Protein AF-A0A7C3T7T5-F1 (afdb_monomer)

Radius of gyration: 31.95 Å; Cα contacts (8 Å, |Δi|>4): 1414; chains: 1; bounding box: 93×93×86 Å

Nearest PDB structures (foldseek):
  7sqc-assembly1_F0  TM=4.250E-01  e=1.696E-13  Chlamydomonas reinhardtii
  7sqc-assembly1_F3  TM=4.119E-01  e=1.434E-12  Chlamydomonas reinhardtii
  7sqc-assembly1_2A  TM=3.181E-01  e=2.420E-13  Chlamydomonas reinhardtii
  7som-assembly1_E  TM=3.592E-01  e=3.901E-11  Chlamydomonas reinhardtii
  2x1w-assembly1_M  TM=3.383E-01  e=7.395E-03  Homo sapiens

Structure (mmCIF, N/CA/C/O backbone):
data_AF-A0A7C3T7T5-F1
#
_entry.id   AF-A0A7C3T7T5-F1
#
loop_
_atom_site.group_PDB
_atom_site.id
_atom_site.type_symbol
_atom_site.label_atom_id
_atom_site.label_alt_id
_atom_site.label_comp_id
_atom_site.label_asym_id
_atom_site.label_entity_id
_atom_site.label_seq_id
_atom_site.pdbx_PDB_ins_code
_atom_site.Cartn_x
_atom_site.Cartn_y
_atom_site.Cartn_z
_atom_site.occupancy
_atom_site.B_iso_or_equiv
_atom_site.auth_seq_id
_atom_site.auth_comp_id
_atom_site.auth_asym_id
_atom_site.auth_atom_id
_atom_site.pdbx_PDB_model_num
ATOM 1 N N . MET A 1 1 ? -22.481 57.951 -37.523 1.00 46.91 1 MET A N 1
ATOM 2 C CA . MET A 1 1 ? -22.147 57.009 -36.428 1.00 46.91 1 MET A CA 1
ATOM 3 C C . MET A 1 1 ? -21.195 57.708 -35.472 1.00 46.91 1 MET A C 1
ATOM 5 O O . MET A 1 1 ? -20.204 58.250 -35.938 1.00 46.91 1 MET A O 1
ATOM 9 N N . SER A 1 2 ? -21.522 57.791 -34.180 1.00 48.53 2 SER A N 1
ATOM 10 C CA . SER A 1 2 ? -20.703 58.533 -33.210 1.00 48.53 2 SER A CA 1
ATOM 11 C C . SER A 1 2 ? -19.483 57.714 -32.771 1.00 48.53 2 SER A C 1
ATOM 13 O O . SER A 1 2 ? -19.512 56.482 -32.791 1.00 48.53 2 SER A O 1
ATOM 15 N N . ALA A 1 3 ? -18.415 58.387 -32.332 1.00 44.56 3 ALA A N 1
ATOM 16 C CA . ALA A 1 3 ? -17.173 57.757 -31.863 1.00 44.56 3 ALA A CA 1
ATOM 17 C C . ALA A 1 3 ? -17.390 56.710 -30.744 1.00 44.56 3 ALA A C 1
ATOM 19 O O . ALA A 1 3 ? -16.619 55.761 -30.614 1.00 44.56 3 ALA A O 1
ATOM 20 N N . ARG A 1 4 ? -18.493 56.812 -29.985 1.00 44.56 4 ARG A N 1
ATOM 21 C CA . ARG A 1 4 ? -18.894 55.815 -28.974 1.00 44.56 4 ARG A CA 1
ATOM 22 C C . ARG A 1 4 ? -19.380 54.491 -29.574 1.00 44.56 4 ARG A C 1
ATOM 24 O O . ARG A 1 4 ? -19.227 53.456 -28.932 1.00 44.56 4 ARG A O 1
ATOM 31 N N . THR A 1 5 ? -19.936 54.494 -30.785 1.00 46.12 5 THR A N 1
ATOM 32 C CA . THR A 1 5 ? -20.387 53.272 -31.471 1.00 46.12 5 THR A CA 1
ATOM 33 C C . THR A 1 5 ? -19.202 52.479 -32.028 1.00 46.12 5 THR A C 1
ATOM 35 O O . THR A 1 5 ? -19.193 51.257 -31.923 1.00 46.12 5 THR A O 1
ATOM 38 N N . ILE A 1 6 ? -18.164 53.164 -32.525 1.00 49.47 6 ILE A N 1
ATOM 39 C CA . ILE A 1 6 ? -16.937 52.536 -33.049 1.00 49.47 6 ILE A CA 1
ATOM 40 C C . ILE A 1 6 ? -16.111 51.907 -31.913 1.00 49.47 6 ILE A C 1
ATOM 42 O O . ILE A 1 6 ? -15.610 50.795 -32.061 1.00 49.47 6 ILE A O 1
ATOM 46 N N . HIS A 1 7 ? -16.044 52.553 -30.743 1.00 46.56 7 HIS A N 1
ATOM 47 C CA . HIS A 1 7 ? -15.322 52.008 -29.587 1.00 46.56 7 HIS A CA 1
ATOM 48 C C . HIS A 1 7 ? -15.994 50.752 -29.000 1.00 46.56 7 HIS A C 1
ATOM 50 O O . HIS A 1 7 ? -15.314 49.787 -28.654 1.00 46.56 7 HIS A O 1
ATOM 56 N N . LYS A 1 8 ? -17.336 50.715 -28.963 1.00 45.88 8 LYS A N 1
ATOM 57 C CA . LYS A 1 8 ? -18.088 49.523 -28.533 1.00 45.88 8 LYS A CA 1
ATOM 58 C C . LYS A 1 8 ? -17.984 48.368 -29.534 1.00 45.88 8 LYS A C 1
ATOM 60 O O . LYS A 1 8 ? -17.855 47.226 -29.106 1.00 45.88 8 LYS A O 1
ATOM 65 N N . PHE A 1 9 ? -17.973 48.650 -30.840 1.00 42.22 9 PHE A N 1
ATOM 66 C CA . PHE A 1 9 ? -17.750 47.620 -31.861 1.00 42.22 9 PHE A CA 1
ATOM 67 C C . PHE A 1 9 ? -16.328 47.043 -31.800 1.00 42.22 9 PHE A C 1
ATOM 69 O O . PHE A 1 9 ? -16.169 45.830 -31.885 1.00 42.22 9 PHE A O 1
ATOM 76 N N . GLY A 1 10 ? -15.306 47.877 -31.568 1.00 39.72 10 GLY A N 1
ATOM 77 C CA . GLY A 1 10 ? -13.920 47.426 -31.398 1.00 39.72 10 GLY A CA 1
ATOM 78 C C . GLY A 1 10 ? -13.714 46.521 -30.178 1.00 39.72 10 GLY A C 1
ATOM 79 O O . GLY A 1 10 ? -13.039 45.503 -30.285 1.00 39.72 10 GLY A O 1
ATOM 80 N N . GLN A 1 11 ? -14.352 46.823 -29.041 1.00 44.59 11 GLN A N 1
ATOM 81 C CA . GLN A 1 11 ? -14.275 45.971 -27.844 1.00 44.59 11 GLN A CA 1
ATOM 82 C C . GLN A 1 11 ? -14.975 44.615 -28.026 1.00 44.59 11 GLN A C 1
ATOM 84 O O . GLN A 1 11 ? -14.456 43.601 -27.567 1.00 44.59 11 GLN A O 1
ATOM 89 N N . TRP A 1 12 ? -16.104 44.570 -28.741 1.00 39.56 12 TRP A N 1
ATOM 90 C CA . TRP A 1 12 ? -16.787 43.312 -29.071 1.00 39.56 12 TRP A CA 1
ATOM 91 C C . TRP A 1 12 ? -16.009 42.469 -30.089 1.00 39.56 12 TRP A C 1
ATOM 93 O O . TRP A 1 12 ? -15.963 41.247 -29.966 1.00 39.56 12 TRP A O 1
ATOM 103 N N . TYR A 1 13 ? -15.351 43.108 -31.060 1.00 40.28 13 TYR A N 1
ATOM 104 C CA . TYR A 1 13 ? -14.528 42.417 -32.056 1.00 40.28 13 TYR A CA 1
ATOM 105 C C . TYR A 1 13 ? -13.247 41.834 -31.435 1.00 40.28 13 TYR A C 1
ATOM 107 O O . TYR A 1 13 ? -12.889 40.694 -31.720 1.00 40.28 13 TYR A O 1
ATOM 115 N N . ILE A 1 14 ? -12.599 42.570 -30.523 1.00 46.00 14 ILE A N 1
ATOM 116 C CA . ILE A 1 14 ? -11.421 42.098 -29.777 1.00 46.00 14 ILE A CA 1
ATOM 117 C C . ILE A 1 14 ? -11.807 40.968 -28.813 1.00 46.00 14 ILE A C 1
ATOM 119 O O . ILE A 1 14 ? -11.146 39.935 -28.815 1.00 46.00 14 ILE A O 1
ATOM 123 N N . ALA A 1 15 ? -12.917 41.088 -28.075 1.00 41.12 15 ALA A N 1
ATOM 124 C CA . ALA A 1 15 ? -13.410 40.011 -27.210 1.00 41.12 15 ALA A CA 1
ATOM 125 C C . ALA A 1 15 ? -13.794 38.744 -28.003 1.00 41.12 15 ALA A C 1
ATOM 127 O O . ALA A 1 15 ? -13.519 37.630 -27.560 1.00 41.12 15 ALA A O 1
ATOM 128 N N . GLY A 1 16 ? -14.369 38.899 -29.201 1.00 36.53 16 GLY A N 1
ATOM 129 C CA . GLY A 1 16 ? -14.692 37.788 -30.100 1.00 36.53 16 GLY A CA 1
ATOM 130 C C . GLY A 1 16 ? -13.458 37.082 -30.675 1.00 36.53 16 GLY A C 1
ATOM 131 O O . GLY A 1 16 ? -13.458 35.857 -30.789 1.00 36.53 16 GLY A O 1
ATOM 132 N N . ILE A 1 17 ? -12.391 37.824 -30.990 1.00 45.69 17 ILE A N 1
ATOM 133 C CA . ILE A 1 17 ? -11.104 37.261 -31.435 1.00 45.69 17 ILE A CA 1
ATOM 134 C C . ILE A 1 17 ? -10.385 36.570 -30.271 1.00 45.69 17 ILE A C 1
ATOM 136 O O . ILE A 1 17 ? -9.892 35.460 -30.448 1.00 45.69 17 ILE A O 1
ATOM 140 N N . SER A 1 18 ? -10.385 37.158 -29.071 1.00 44.16 18 SER A N 1
ATOM 141 C CA . SER A 1 18 ? -9.807 36.544 -27.868 1.00 44.16 18 SER A CA 1
ATOM 142 C C . SER A 1 18 ? -10.534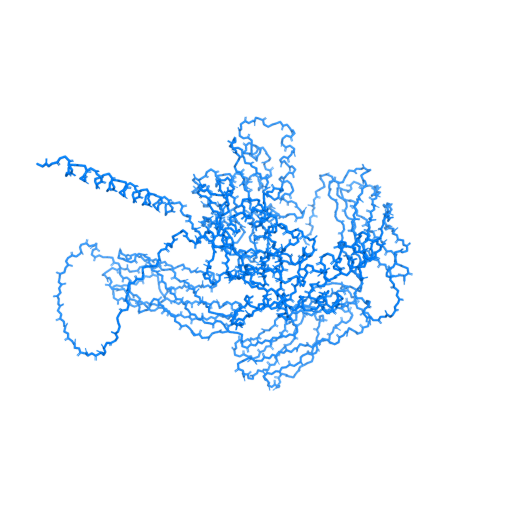 35.262 -27.463 1.00 44.16 18 SER A C 1
ATOM 144 O O . SER A 1 18 ? -9.882 34.286 -27.116 1.00 44.16 18 SER A O 1
ATOM 146 N N . CYS A 1 19 ? -11.865 35.218 -27.575 1.00 34.22 19 CYS A N 1
ATOM 147 C CA . CYS A 1 19 ? -12.652 34.020 -27.281 1.00 34.22 19 CYS A CA 1
ATOM 148 C C . CYS A 1 19 ? -12.448 32.928 -28.346 1.00 34.22 19 CYS A C 1
ATOM 150 O O . CYS A 1 19 ? -12.295 31.761 -28.007 1.00 34.22 19 CYS A O 1
ATOM 152 N N . ARG A 1 20 ? -12.336 33.293 -29.634 1.00 38.41 20 ARG A N 1
ATOM 153 C CA . ARG A 1 20 ? -12.003 32.335 -30.704 1.00 38.41 20 ARG A CA 1
ATOM 154 C C . ARG A 1 20 ? -10.574 31.811 -30.614 1.00 38.41 20 ARG A C 1
ATOM 156 O O . ARG A 1 20 ? -10.387 30.634 -30.875 1.00 38.41 20 ARG A O 1
ATOM 163 N N . LEU A 1 21 ? -9.597 32.631 -30.223 1.00 40.88 21 LEU A N 1
ATOM 164 C CA . LEU A 1 21 ? -8.219 32.192 -29.968 1.00 40.88 21 LEU A CA 1
ATOM 165 C C . LEU A 1 21 ? -8.127 31.298 -28.727 1.00 40.88 21 LEU A C 1
ATOM 167 O O . LEU A 1 21 ? -7.382 30.328 -28.750 1.00 40.88 21 LEU A O 1
ATOM 171 N N . LEU A 1 22 ? -8.915 31.573 -27.682 1.00 39.50 22 LEU A N 1
ATOM 172 C CA . LEU A 1 22 ? -9.010 30.714 -26.500 1.00 39.50 22 LEU A CA 1
ATOM 173 C C . LEU A 1 22 ? -9.688 29.377 -26.838 1.00 39.50 22 LEU A C 1
ATOM 175 O O . LEU A 1 22 ? -9.191 28.330 -26.448 1.00 39.50 22 LEU A O 1
ATOM 179 N N . CYS A 1 23 ? -10.773 29.389 -27.619 1.00 37.91 23 CYS A N 1
ATOM 180 C CA . CYS A 1 23 ? -11.421 28.169 -28.100 1.00 37.91 23 CYS A CA 1
ATOM 181 C C . CYS A 1 23 ? -10.531 27.387 -29.072 1.00 37.91 23 CYS A C 1
ATOM 183 O O . CYS A 1 23 ? -10.476 26.172 -28.958 1.00 37.91 23 CYS A O 1
ATOM 185 N N . LEU A 1 24 ? -9.795 28.043 -29.979 1.00 36.00 24 LEU A N 1
ATOM 186 C CA . LEU A 1 24 ? -8.807 27.376 -30.835 1.00 36.00 24 LEU A CA 1
ATOM 187 C C . LEU A 1 24 ? -7.644 26.809 -30.021 1.00 36.00 24 LEU A C 1
ATOM 189 O O . LEU A 1 24 ? -7.218 25.706 -30.314 1.00 36.00 24 LEU A O 1
ATOM 193 N N . ALA A 1 25 ? -7.161 27.503 -28.988 1.00 40.28 25 ALA A N 1
ATOM 194 C CA . ALA A 1 25 ? -6.130 26.974 -28.096 1.00 40.28 25 ALA A CA 1
ATOM 195 C C . ALA A 1 25 ? -6.639 25.768 -27.289 1.00 40.28 25 ALA A C 1
ATOM 197 O O . ALA A 1 25 ? -5.916 24.794 -27.147 1.00 40.28 25 ALA A O 1
ATOM 198 N N . VAL A 1 26 ? -7.889 25.791 -26.817 1.00 42.22 26 VAL A N 1
ATOM 199 C CA . VAL A 1 26 ? -8.521 24.661 -26.109 1.00 42.22 26 VAL A CA 1
ATOM 200 C C . VAL A 1 26 ? -8.812 23.486 -27.052 1.00 42.22 26 VAL A C 1
ATOM 202 O O . VAL A 1 26 ? -8.652 22.340 -26.647 1.00 42.22 26 VAL A O 1
ATOM 205 N N . ILE A 1 27 ? -9.188 23.746 -28.309 1.00 39.53 27 ILE A N 1
ATOM 206 C CA . ILE A 1 27 ? -9.396 22.709 -29.333 1.00 39.53 27 ILE A CA 1
ATOM 207 C C . ILE A 1 27 ? -8.053 22.119 -29.785 1.00 39.53 27 ILE A C 1
ATOM 209 O O . ILE A 1 27 ? -7.946 20.905 -29.864 1.00 39.53 27 ILE A O 1
ATOM 213 N N . LEU A 1 28 ? -7.012 22.934 -29.986 1.00 34.53 28 LEU A N 1
ATOM 214 C CA . LEU A 1 28 ? -5.667 22.465 -30.345 1.00 34.53 28 LEU A CA 1
ATOM 215 C C . LEU A 1 28 ? -4.999 21.691 -29.195 1.00 34.53 28 LEU A C 1
ATOM 217 O O . LEU A 1 28 ? -4.416 20.643 -29.442 1.00 34.53 28 LEU A O 1
ATOM 221 N N . LEU A 1 29 ? -5.153 22.132 -27.939 1.00 37.97 29 LEU A N 1
ATOM 222 C CA . LEU A 1 29 ? -4.695 21.384 -26.757 1.00 37.97 29 LEU A CA 1
ATOM 223 C C . LEU A 1 29 ? -5.499 20.088 -26.543 1.00 37.97 29 LEU A C 1
ATOM 225 O O . LEU A 1 29 ? -4.949 19.090 -26.085 1.00 37.97 29 LEU A O 1
ATOM 229 N N . GLY A 1 30 ? -6.793 20.085 -26.883 1.00 34.75 30 GLY A N 1
ATOM 230 C CA . GLY A 1 30 ? -7.649 18.896 -26.838 1.00 34.75 30 GLY A CA 1
ATOM 231 C C . GLY A 1 30 ? -7.342 17.881 -27.947 1.00 34.75 30 GLY A C 1
ATOM 232 O O . GLY A 1 30 ? -7.340 16.679 -27.688 1.00 34.75 30 GLY A O 1
ATOM 233 N N . GLU A 1 31 ? -7.033 18.347 -29.159 1.00 33.78 31 GLU A N 1
ATOM 234 C CA . GLU A 1 31 ? -6.601 17.512 -30.287 1.00 33.78 31 GLU A CA 1
ATOM 235 C C . GLU A 1 31 ? -5.174 16.966 -30.086 1.00 33.78 31 GLU A C 1
ATOM 237 O O . GLU A 1 31 ? -4.933 15.805 -30.408 1.00 33.78 31 GLU A O 1
ATOM 242 N N . GLU A 1 32 ? -4.250 17.723 -29.476 1.00 37.53 32 GLU A N 1
ATOM 243 C CA . GLU A 1 32 ? -2.916 17.225 -29.086 1.00 37.53 32 GLU A CA 1
ATOM 244 C C . GLU A 1 32 ? -2.974 16.171 -27.963 1.00 37.53 32 GLU A C 1
ATOM 246 O O . GLU A 1 32 ? -2.224 15.189 -27.996 1.00 37.53 32 GLU A O 1
ATOM 251 N N . LEU A 1 33 ? -3.887 16.302 -26.989 1.00 38.72 33 LEU A N 1
ATOM 252 C CA . LEU A 1 33 ? -4.092 15.269 -25.962 1.00 38.72 33 LEU A CA 1
ATOM 253 C C . LEU A 1 33 ? -4.702 13.981 -26.542 1.00 38.72 33 LEU A C 1
ATOM 255 O O . LEU A 1 33 ? -4.252 12.886 -26.211 1.00 38.72 33 LEU A O 1
ATOM 259 N N . LEU A 1 34 ? -5.672 14.096 -27.455 1.00 39.66 34 LEU A N 1
ATOM 260 C CA . LEU A 1 34 ? -6.263 12.939 -28.141 1.00 39.66 34 LEU A CA 1
ATOM 261 C C . LEU A 1 34 ? -5.288 12.279 -29.135 1.00 39.66 34 LEU A C 1
ATOM 263 O O . LEU A 1 34 ? -5.368 11.072 -29.355 1.00 39.66 34 LEU A O 1
ATOM 267 N N . ALA A 1 35 ? -4.341 13.036 -29.700 1.00 46.25 35 ALA A N 1
ATOM 268 C CA . ALA A 1 35 ? -3.296 12.519 -30.587 1.00 46.25 35 ALA A CA 1
ATOM 269 C C . ALA A 1 35 ? -2.093 11.896 -29.845 1.00 46.25 35 ALA A C 1
ATOM 271 O O . ALA A 1 35 ? -1.379 11.080 -30.429 1.00 46.25 35 ALA A O 1
ATOM 272 N N . SER A 1 36 ? -1.860 12.255 -28.577 1.00 58.62 36 SER A N 1
ATOM 273 C CA . SER A 1 36 ? -0.729 11.757 -27.772 1.00 58.62 36 SER A CA 1
ATOM 274 C C . SER A 1 36 ? -1.018 10.463 -27.004 1.00 58.62 36 SER A C 1
ATOM 276 O O . SER A 1 36 ? -0.078 9.836 -26.515 1.00 58.62 36 SER A O 1
ATOM 278 N N . GLY A 1 37 ? -2.282 10.029 -26.922 1.00 72.94 37 GLY A N 1
ATOM 279 C CA . GLY A 1 37 ? -2.674 8.809 -26.202 1.00 72.94 37 GLY A CA 1
ATOM 280 C C . GLY A 1 37 ? -2.560 8.925 -24.677 1.00 72.94 37 GLY A C 1
ATOM 281 O O . GLY A 1 37 ? -2.401 7.912 -24.002 1.00 72.94 37 GLY A O 1
ATOM 282 N N . LEU A 1 38 ? -2.586 10.152 -24.143 1.00 83.38 38 LEU A N 1
ATOM 283 C CA . LEU A 1 38 ? -2.474 10.424 -22.711 1.00 83.38 38 LEU A CA 1
ATOM 284 C C . LEU A 1 38 ? -3.848 10.503 -22.053 1.00 83.38 38 LEU A C 1
ATOM 286 O O . LEU A 1 38 ? -4.694 11.311 -22.432 1.00 83.38 38 LEU A O 1
ATOM 290 N N . GLU A 1 39 ? -4.023 9.729 -20.992 1.00 88.56 39 GLU A N 1
ATOM 291 C CA . GLU A 1 39 ? -5.208 9.721 -20.148 1.00 88.56 39 GLU A CA 1
ATOM 292 C C . GLU A 1 39 ? -4.849 10.135 -18.723 1.00 88.56 39 GLU A C 1
ATOM 294 O O . GLU A 1 39 ? -3.807 9.769 -18.185 1.00 88.56 39 GLU A O 1
ATOM 299 N N . ALA A 1 40 ? -5.716 10.903 -18.070 1.00 87.88 40 ALA A N 1
ATOM 300 C CA . ALA A 1 40 ? -5.518 11.251 -16.670 1.00 87.88 40 ALA A CA 1
ATOM 301 C C . ALA A 1 40 ? -6.116 10.163 -15.771 1.00 87.88 40 ALA A C 1
ATOM 303 O O . ALA A 1 40 ? -7.337 9.992 -15.738 1.00 87.88 40 ALA A O 1
ATOM 304 N N . ARG A 1 41 ? -5.266 9.481 -15.000 1.00 89.06 41 ARG A N 1
ATOM 305 C CA . ARG A 1 41 ? -5.651 8.389 -14.099 1.00 89.06 41 ARG A CA 1
ATOM 306 C C . ARG A 1 41 ? -5.322 8.742 -12.658 1.00 89.06 41 ARG A C 1
ATOM 308 O O . ARG A 1 41 ? -4.355 9.454 -12.393 1.00 89.06 41 ARG A O 1
ATOM 315 N N . SER A 1 42 ? -6.151 8.257 -11.744 1.00 90.81 42 SER A N 1
ATOM 316 C CA . SER A 1 42 ? -5.970 8.417 -10.305 1.00 90.81 42 SER A CA 1
ATOM 317 C C . SER A 1 42 ? -5.487 7.105 -9.711 1.00 90.81 42 SER A C 1
ATOM 319 O O . SER A 1 42 ? -5.978 6.046 -10.095 1.00 90.81 42 SER A O 1
ATOM 321 N N . TYR A 1 43 ? -4.565 7.186 -8.759 1.00 89.44 43 TYR A N 1
ATOM 322 C CA . TYR A 1 43 ? -3.981 6.026 -8.104 1.00 89.44 43 TYR A CA 1
ATOM 323 C C . TYR A 1 43 ? -3.908 6.203 -6.592 1.00 89.44 43 TYR A C 1
ATOM 325 O O . TYR A 1 43 ? -3.562 7.285 -6.120 1.00 89.44 43 TYR A O 1
ATOM 333 N N . ALA A 1 44 ? -4.255 5.153 -5.847 1.00 90.75 44 ALA A N 1
ATOM 334 C CA . ALA A 1 44 ? -4.348 5.192 -4.393 1.00 90.75 44 ALA A CA 1
ATOM 335 C C . ALA A 1 44 ? -2.956 5.332 -3.776 1.00 90.75 44 ALA A C 1
ATOM 337 O O . ALA A 1 44 ? -2.067 4.545 -4.079 1.00 90.75 44 ALA A O 1
ATOM 338 N N . VAL A 1 45 ? -2.770 6.306 -2.893 1.00 90.69 45 VAL A N 1
ATOM 339 C CA . VAL A 1 45 ? -1.499 6.550 -2.210 1.00 90.69 45 VAL A CA 1
ATOM 340 C C . VAL A 1 45 ? -1.372 5.577 -1.033 1.00 90.69 45 VAL A C 1
ATOM 342 O O . VAL A 1 45 ? -2.296 5.486 -0.217 1.00 90.69 45 VAL A O 1
ATOM 345 N N . PRO A 1 46 ? -0.266 4.829 -0.902 1.00 89.19 46 PRO A N 1
ATOM 346 C CA . PRO A 1 46 ? -0.028 4.023 0.285 1.00 89.19 46 PRO A CA 1
ATOM 347 C C . PRO A 1 46 ? 0.319 4.911 1.482 1.00 89.19 46 PRO A C 1
ATOM 349 O O . PRO A 1 46 ? 0.935 5.966 1.342 1.00 89.19 46 PRO A O 1
ATOM 352 N N . PHE A 1 47 ? -0.028 4.443 2.674 1.00 89.31 47 PHE A N 1
ATOM 353 C CA . PHE A 1 47 ? 0.420 5.023 3.935 1.00 89.31 47 PHE A CA 1
ATOM 354 C C . PHE A 1 47 ? 1.074 3.940 4.786 1.00 89.31 47 PHE A C 1
ATOM 356 O O . PHE A 1 47 ? 0.530 2.844 4.902 1.00 89.31 47 PHE A O 1
ATOM 363 N N . PHE A 1 48 ? 2.233 4.221 5.378 1.00 85.50 48 PHE A N 1
ATOM 364 C CA . PHE A 1 48 ? 2.958 3.239 6.185 1.00 85.50 48 PHE A CA 1
ATOM 365 C C . PHE A 1 48 ? 2.678 3.462 7.667 1.00 85.50 48 PHE A C 1
ATOM 367 O O . PHE A 1 48 ? 3.240 4.368 8.290 1.00 85.50 48 PHE A O 1
ATOM 374 N N . VAL A 1 49 ? 1.853 2.590 8.250 1.00 87.25 49 VAL A N 1
ATOM 375 C CA . VAL A 1 49 ? 1.520 2.635 9.678 1.00 87.25 49 VAL A CA 1
ATOM 376 C C . VAL A 1 49 ? 2.777 2.317 10.488 1.00 87.25 49 VAL A C 1
ATOM 378 O O . VAL A 1 49 ? 3.435 1.291 10.296 1.00 87.25 49 VAL A O 1
ATOM 381 N N . ASP A 1 50 ? 3.171 3.258 11.342 1.00 83.94 50 ASP A N 1
ATOM 382 C CA . ASP A 1 50 ? 4.392 3.260 12.149 1.00 83.94 50 ASP A CA 1
ATOM 383 C C . ASP A 1 50 ? 5.692 2.955 11.368 1.00 83.94 50 ASP A C 1
ATOM 385 O O . ASP A 1 50 ? 6.686 2.465 11.940 1.00 83.94 50 ASP A O 1
ATOM 389 N N . LEU A 1 51 ? 5.704 3.309 10.073 1.00 76.56 51 LEU A N 1
ATOM 390 C CA . LEU A 1 51 ? 6.764 3.050 9.086 1.00 76.56 51 LEU A CA 1
ATOM 391 C C . LEU A 1 51 ? 7.016 1.560 8.793 1.00 76.56 51 LEU A C 1
ATOM 393 O O . LEU A 1 51 ? 8.164 1.163 8.572 1.00 76.56 51 LEU A O 1
ATOM 397 N N . ARG A 1 52 ? 5.988 0.708 8.863 1.00 72.25 52 ARG A N 1
ATOM 398 C CA . ARG A 1 52 ? 6.136 -0.732 8.595 1.00 72.25 52 ARG A CA 1
ATOM 399 C C . ARG A 1 52 ? 5.140 -1.249 7.580 1.00 72.25 52 ARG A C 1
ATOM 401 O O . ARG A 1 52 ? 5.554 -1.686 6.511 1.00 72.25 52 ARG A O 1
ATOM 408 N N . ASP A 1 53 ? 3.864 -1.201 7.934 1.00 72.06 53 ASP A N 1
ATOM 409 C CA . ASP A 1 53 ? 2.829 -1.916 7.200 1.00 72.06 53 ASP A CA 1
ATOM 410 C C . ASP A 1 53 ? 2.117 -0.933 6.263 1.00 72.06 53 ASP A C 1
ATOM 412 O O . ASP A 1 53 ? 1.460 -0.002 6.745 1.00 72.06 53 ASP A O 1
ATOM 416 N N . PRO A 1 54 ? 2.291 -1.069 4.933 1.00 83.12 54 PRO A N 1
ATOM 417 C CA . PRO A 1 54 ? 1.596 -0.216 3.989 1.00 83.12 54 PRO A CA 1
ATOM 418 C C . PRO A 1 54 ? 0.111 -0.568 3.975 1.00 83.12 54 PRO A C 1
ATOM 420 O O . PRO A 1 54 ? -0.274 -1.731 3.849 1.00 83.12 54 PRO A O 1
ATOM 423 N N . VAL A 1 55 ? -0.728 0.455 4.034 1.00 85.25 55 VAL A N 1
ATOM 424 C CA . VAL A 1 55 ? -2.164 0.355 3.789 1.00 85.25 55 VAL A CA 1
ATOM 425 C C . VAL A 1 55 ? -2.515 1.214 2.580 1.00 85.25 55 VAL A C 1
ATOM 427 O O . VAL A 1 55 ? -2.088 2.364 2.483 1.00 85.25 55 VAL A O 1
ATOM 430 N N . CYS A 1 56 ? -3.283 0.669 1.634 1.00 85.12 56 CYS A N 1
ATOM 431 C CA . CYS A 1 56 ? -3.781 1.470 0.515 1.00 85.12 56 CYS A CA 1
ATOM 432 C C . CYS A 1 56 ? -4.905 2.384 1.015 1.00 85.12 56 CYS A C 1
ATOM 434 O O . CYS A 1 56 ? -5.921 1.907 1.527 1.00 85.12 56 CYS A O 1
ATOM 436 N N . THR A 1 57 ? -4.728 3.691 0.870 1.00 90.38 57 THR A N 1
ATOM 437 C CA . THR A 1 57 ? -5.691 4.697 1.334 1.00 90.38 57 THR A CA 1
ATOM 438 C C . THR A 1 57 ? -6.665 5.095 0.224 1.00 90.38 57 THR A C 1
ATOM 440 O O . THR A 1 57 ? -6.454 4.774 -0.946 1.00 90.38 57 THR A O 1
ATOM 443 N N . SER A 1 58 ? -7.728 5.827 0.564 1.00 90.62 58 SER A N 1
ATOM 444 C CA . SER A 1 58 ? -8.565 6.507 -0.435 1.00 90.62 58 SER A CA 1
ATOM 445 C C . SER A 1 58 ? -8.012 7.874 -0.865 1.00 90.62 58 SER A C 1
ATOM 447 O O . SER A 1 58 ? -8.649 8.556 -1.667 1.00 90.62 58 SER A O 1
ATOM 449 N N . LEU A 1 59 ? -6.861 8.307 -0.332 1.00 92.25 59 LEU A N 1
ATOM 450 C CA . LEU A 1 59 ? -6.097 9.431 -0.878 1.00 92.25 59 LEU A CA 1
ATOM 451 C C . LEU A 1 59 ? -5.520 8.994 -2.219 1.00 92.25 59 LEU A C 1
ATOM 453 O O . LEU A 1 59 ? -5.000 7.888 -2.333 1.00 92.25 59 LEU A O 1
ATOM 457 N N . ALA A 1 60 ? -5.588 9.851 -3.230 1.00 92.81 60 ALA A N 1
ATOM 458 C CA . ALA A 1 60 ? -5.096 9.506 -4.551 1.00 92.81 60 ALA A CA 1
ATOM 459 C C . ALA A 1 60 ? -4.166 10.565 -5.130 1.00 92.81 60 ALA A C 1
ATOM 461 O O . ALA A 1 60 ? -4.294 11.759 -4.865 1.00 92.81 60 ALA A O 1
ATOM 462 N N . ILE A 1 61 ? -3.256 10.115 -5.982 1.00 92.62 61 ILE A N 1
ATOM 463 C CA . ILE A 1 61 ? -2.495 10.960 -6.894 1.00 92.62 61 ILE A CA 1
ATOM 464 C C . ILE A 1 61 ? -3.067 10.791 -8.297 1.00 92.62 61 ILE A C 1
ATOM 466 O O . ILE A 1 61 ? -3.197 9.678 -8.802 1.00 92.62 61 ILE A O 1
ATOM 470 N N . ARG A 1 62 ? -3.434 11.900 -8.934 1.00 93.06 62 ARG A N 1
ATOM 471 C CA . ARG A 1 62 ? -3.873 11.928 -10.328 1.00 93.06 62 ARG A CA 1
ATOM 472 C C . ARG A 1 62 ? -2.772 12.475 -11.206 1.00 93.06 62 ARG A C 1
ATOM 474 O O . ARG A 1 62 ? -2.307 13.586 -10.965 1.00 93.06 62 ARG A O 1
ATOM 481 N N . LEU A 1 63 ? -2.408 11.721 -12.230 1.00 93.56 63 LEU A N 1
ATOM 482 C CA . LEU A 1 63 ? -1.346 12.057 -13.172 1.00 93.56 63 LEU A CA 1
ATOM 483 C C . LEU A 1 63 ? -1.699 11.565 -14.577 1.00 93.56 63 LEU A C 1
ATOM 485 O O . LEU A 1 63 ? -2.672 10.832 -14.764 1.00 93.56 63 LEU A O 1
ATOM 489 N N . GLN A 1 64 ? -0.928 11.998 -15.570 1.00 93.06 64 GLN A N 1
ATOM 490 C CA . GLN A 1 64 ? -1.115 11.554 -16.948 1.00 93.06 64 GLN A CA 1
ATOM 491 C C . GLN A 1 64 ? -0.413 10.222 -17.206 1.00 93.06 64 GLN A C 1
ATOM 493 O O . GLN A 1 64 ? 0.742 10.024 -16.822 1.00 93.06 64 GLN A O 1
ATOM 498 N N . VAL A 1 65 ? -1.111 9.343 -17.909 1.00 91.62 65 VAL A N 1
ATOM 499 C CA . VAL A 1 65 ? -0.709 7.978 -18.217 1.00 91.62 65 VAL A CA 1
ATOM 500 C C . VAL A 1 65 ? -0.854 7.760 -19.708 1.00 91.62 65 VAL A C 1
ATOM 502 O O . VAL A 1 65 ? -1.882 8.093 -20.288 1.00 91.62 65 VAL A O 1
ATOM 505 N N . LYS A 1 66 ? 0.169 7.189 -20.330 1.00 91.62 66 LYS A N 1
ATOM 506 C CA . LYS A 1 66 ? 0.102 6.699 -21.702 1.00 91.62 66 LYS A CA 1
ATOM 507 C C . LYS A 1 66 ? 0.052 5.184 -21.663 1.00 91.62 66 LYS A C 1
ATOM 509 O O . LYS A 1 66 ? 1.003 4.560 -21.193 1.00 91.62 66 LYS A O 1
ATOM 514 N N . GLU A 1 67 ? -1.053 4.602 -22.109 1.00 88.75 67 GLU A N 1
ATOM 515 C CA . GLU A 1 67 ? -1.175 3.150 -22.196 1.00 88.75 67 GLU A CA 1
ATOM 516 C C . GLU A 1 67 ? -0.571 2.620 -23.490 1.00 88.75 67 GLU A C 1
ATOM 518 O O . GLU A 1 67 ? -0.744 3.192 -24.567 1.00 88.75 67 GLU A O 1
ATOM 523 N N . TYR A 1 68 ? 0.103 1.483 -23.372 1.00 88.25 68 TYR A N 1
ATOM 524 C CA . TYR A 1 68 ? 0.700 0.775 -24.495 1.00 88.25 68 TYR A CA 1
ATOM 525 C C . TYR A 1 68 ? 0.103 -0.613 -24.643 1.00 88.25 68 TYR A C 1
ATOM 527 O O . TYR A 1 68 ? -0.328 -0.976 -25.733 1.00 88.25 68 TYR A O 1
ATOM 535 N N . ASN A 1 69 ? 0.046 -1.369 -23.541 1.00 85.38 69 ASN A N 1
ATOM 536 C CA . ASN A 1 69 ? -0.471 -2.734 -23.492 1.00 85.38 69 ASN A CA 1
ATOM 537 C C . ASN A 1 69 ? -0.046 -3.577 -24.711 1.00 85.38 69 ASN A C 1
ATOM 539 O O . ASN A 1 69 ? -0.871 -4.243 -25.347 1.00 85.38 69 ASN A O 1
ATOM 543 N N . GLU A 1 70 ? 1.247 -3.545 -25.044 1.00 87.06 70 GLU A N 1
ATOM 544 C CA . GLU A 1 70 ? 1.782 -4.207 -26.232 1.00 87.06 70 GLU A CA 1
ATOM 545 C C . GLU A 1 70 ? 3.131 -4.905 -25.971 1.00 87.06 70 GLU A C 1
ATOM 547 O O . GLU A 1 70 ? 3.876 -4.530 -25.057 1.00 87.06 70 GLU A O 1
ATOM 552 N N . PRO A 1 71 ? 3.482 -5.936 -26.766 1.00 87.19 71 PRO A N 1
ATOM 553 C CA . PRO A 1 71 ? 4.778 -6.597 -26.660 1.00 87.19 71 PRO A CA 1
ATOM 554 C C . PRO A 1 71 ? 5.930 -5.630 -26.935 1.00 87.19 71 PRO A C 1
ATOM 556 O O . PRO A 1 71 ? 5.846 -4.781 -27.822 1.00 87.19 71 PRO A O 1
ATOM 559 N N . PHE A 1 72 ? 7.057 -5.814 -26.254 1.00 88.06 72 PHE A N 1
ATOM 560 C CA . PHE A 1 72 ? 8.219 -4.934 -26.339 1.00 88.06 72 PHE A CA 1
ATOM 561 C C . PHE A 1 72 ? 8.770 -4.796 -27.761 1.00 88.06 72 PHE A C 1
ATOM 563 O O . PHE A 1 72 ? 9.234 -3.723 -28.131 1.00 88.06 72 PHE A O 1
ATOM 570 N N . VAL A 1 73 ? 8.668 -5.838 -28.593 1.00 86.50 73 VAL A N 1
ATOM 571 C CA . VAL A 1 73 ? 9.064 -5.776 -30.013 1.00 86.50 73 VAL A CA 1
ATOM 572 C C . VAL A 1 73 ? 8.230 -4.755 -30.787 1.00 86.50 73 VAL A C 1
ATOM 574 O O . VAL A 1 73 ? 8.779 -3.977 -31.566 1.00 86.50 73 VAL A O 1
ATOM 577 N N . GLN A 1 74 ? 6.915 -4.753 -30.562 1.00 86.44 74 GLN A N 1
ATOM 578 C CA . GLN A 1 74 ? 5.982 -3.828 -31.196 1.00 86.44 74 GLN A CA 1
ATOM 579 C C . GLN A 1 74 ? 6.158 -2.423 -30.633 1.00 86.44 74 GLN A C 1
ATOM 581 O O . GLN A 1 74 ? 6.307 -1.478 -31.406 1.00 86.44 74 GLN A O 1
ATOM 586 N N . PHE A 1 75 ? 6.247 -2.328 -29.302 1.00 89.62 75 PHE A N 1
ATOM 587 C CA . PHE A 1 75 ? 6.600 -1.114 -28.583 1.00 89.62 75 PHE A CA 1
ATOM 588 C C . PHE A 1 75 ? 7.834 -0.514 -29.288 1.00 89.62 75 PHE A C 1
ATOM 590 O O . PHE A 1 75 ? 7.766 0.587 -29.826 1.00 89.62 75 PHE A O 1
ATOM 597 N N . ARG A 1 76 ? 8.944 -1.255 -29.393 1.00 88.94 76 ARG A N 1
ATOM 598 C CA . ARG A 1 76 ? 10.208 -0.766 -29.970 1.00 88.94 76 ARG A CA 1
ATOM 599 C C . ARG A 1 76 ? 10.057 -0.242 -31.398 1.00 88.94 76 ARG A C 1
ATOM 601 O O . ARG A 1 76 ? 10.691 0.750 -31.739 1.00 88.94 76 ARG A O 1
ATOM 608 N N . ALA A 1 77 ? 9.249 -0.899 -32.225 1.00 85.31 77 ALA A N 1
ATOM 609 C CA . ALA A 1 77 ? 9.056 -0.517 -33.621 1.00 85.31 77 ALA A CA 1
ATOM 610 C C . ALA A 1 77 ? 8.241 0.778 -33.794 1.00 85.31 77 ALA A C 1
ATOM 612 O O . ALA A 1 77 ? 8.446 1.499 -34.768 1.00 85.31 77 ALA A O 1
ATOM 613 N N . ASN A 1 78 ? 7.341 1.084 -32.856 1.00 80.50 78 ASN A N 1
ATOM 614 C CA . ASN A 1 78 ? 6.352 2.159 -32.982 1.00 80.50 78 ASN A CA 1
ATOM 615 C C . ASN A 1 78 ? 6.721 3.452 -32.225 1.00 80.50 78 ASN A C 1
ATOM 617 O O . ASN A 1 78 ? 5.887 4.351 -32.107 1.00 80.50 78 ASN A O 1
ATOM 621 N N . ARG A 1 79 ? 7.960 3.554 -31.728 1.00 74.56 79 ARG A N 1
ATOM 622 C CA . ARG A 1 79 ? 8.473 4.644 -30.880 1.00 74.56 79 ARG A CA 1
ATOM 623 C C . ARG A 1 79 ? 8.440 6.017 -31.519 1.00 74.56 79 ARG A C 1
ATOM 625 O O . ARG A 1 79 ? 8.879 6.173 -32.657 1.00 74.56 79 ARG A O 1
ATOM 632 N N . ARG A 1 80 ? 8.010 7.024 -30.752 1.00 69.12 80 ARG A N 1
ATOM 633 C CA . ARG A 1 80 ? 7.966 8.415 -31.232 1.00 69.12 80 ARG A CA 1
ATOM 634 C C . ARG A 1 80 ? 8.520 9.441 -30.249 1.00 69.12 80 ARG A C 1
ATOM 636 O O . ARG A 1 80 ? 9.005 10.470 -30.712 1.00 69.12 80 ARG A O 1
ATOM 643 N N . GLU A 1 81 ? 8.487 9.185 -28.940 1.00 85.81 81 GLU A N 1
ATOM 644 C CA . GLU A 1 81 ? 8.952 10.156 -27.933 1.00 85.81 81 GLU A CA 1
ATOM 645 C C . GLU A 1 81 ? 10.392 9.865 -27.456 1.00 85.81 81 GLU A C 1
ATOM 647 O O . GLU A 1 81 ? 10.756 8.692 -27.305 1.00 85.81 81 GLU A O 1
ATOM 652 N N . PRO A 1 82 ? 11.221 10.897 -27.181 1.00 84.38 82 PRO A N 1
ATOM 653 C CA . PRO A 1 82 ? 12.592 10.720 -26.693 1.00 84.38 82 PRO A CA 1
ATOM 654 C C . PRO A 1 82 ? 12.705 9.821 -25.457 1.00 84.38 82 PRO A C 1
ATOM 656 O O . PRO A 1 82 ? 13.641 9.032 -25.353 1.00 84.38 82 PRO A O 1
ATOM 659 N N . GLU A 1 83 ? 11.744 9.896 -24.538 1.00 85.50 83 GLU A N 1
ATOM 660 C CA . GLU A 1 83 ? 11.736 9.111 -23.305 1.00 85.50 83 GLU A CA 1
ATOM 661 C C . GLU A 1 83 ? 11.348 7.643 -23.543 1.00 85.50 83 GLU A C 1
ATOM 663 O O . GLU A 1 83 ? 11.821 6.750 -22.841 1.00 85.50 83 GLU A O 1
ATOM 668 N N . GLU A 1 84 ? 10.526 7.357 -24.555 1.00 90.06 84 GLU A N 1
ATOM 669 C CA . GLU A 1 84 ? 10.214 5.980 -24.948 1.00 90.06 84 GLU A CA 1
ATOM 670 C C . GLU A 1 84 ? 11.424 5.318 -25.630 1.00 90.06 84 GLU A C 1
ATOM 672 O O . GLU A 1 84 ? 11.683 4.124 -25.441 1.00 90.06 84 GLU A O 1
ATOM 677 N N . VAL A 1 85 ? 12.165 6.091 -26.437 1.00 87.50 85 VAL A N 1
ATOM 678 C CA . VAL A 1 85 ? 13.444 5.664 -27.027 1.00 87.50 85 VAL A CA 1
ATOM 679 C C . VAL A 1 85 ? 14.448 5.399 -25.910 1.00 87.50 85 VAL A C 1
ATOM 681 O O . VAL A 1 85 ? 15.084 4.348 -25.901 1.00 87.50 85 VAL A O 1
ATOM 684 N N . ALA A 1 86 ? 14.516 6.293 -24.922 1.00 85.06 86 ALA A N 1
ATOM 685 C CA . ALA A 1 86 ? 15.367 6.141 -23.750 1.00 85.06 86 ALA A CA 1
ATOM 686 C C . ALA A 1 86 ? 15.113 4.845 -22.991 1.00 85.06 86 ALA A C 1
ATOM 688 O O . ALA A 1 86 ? 16.040 4.092 -22.695 1.00 85.06 86 ALA A O 1
ATOM 689 N N . PHE A 1 87 ? 13.845 4.562 -22.713 1.00 88.62 87 PHE A N 1
ATOM 690 C CA . PHE A 1 87 ? 13.461 3.336 -22.038 1.00 88.62 87 PHE A CA 1
ATOM 691 C C . PHE A 1 87 ? 13.867 2.089 -22.838 1.00 88.62 87 PHE A C 1
ATOM 693 O O . PHE A 1 87 ? 14.389 1.142 -22.255 1.00 88.62 87 PHE A O 1
ATOM 700 N N . VAL A 1 88 ? 13.692 2.085 -24.165 1.00 89.25 88 VAL A N 1
ATOM 701 C CA . VAL A 1 88 ? 14.120 0.963 -25.022 1.00 89.25 88 VAL A CA 1
ATOM 702 C C . VAL A 1 88 ? 15.628 0.771 -24.984 1.00 89.25 88 VAL A C 1
ATOM 704 O O . VAL A 1 88 ? 16.083 -0.350 -24.768 1.00 89.25 88 VAL A O 1
ATOM 707 N N . GLU A 1 89 ? 16.393 1.842 -25.195 1.00 87.00 89 GLU A N 1
ATOM 708 C CA . GLU A 1 89 ? 17.855 1.786 -25.209 1.00 87.00 89 GLU A CA 1
ATOM 709 C C . GLU A 1 89 ? 18.390 1.251 -23.880 1.00 87.00 89 GLU A C 1
ATOM 711 O O . GLU A 1 89 ? 19.230 0.350 -23.866 1.00 87.00 89 GLU A O 1
ATOM 716 N N . MET A 1 90 ? 17.831 1.731 -22.767 1.00 85.75 90 MET A N 1
ATOM 717 C CA . MET A 1 90 ? 18.198 1.269 -21.434 1.00 85.75 90 MET A CA 1
ATOM 718 C C . MET A 1 90 ? 17.794 -0.182 -21.178 1.00 85.75 90 MET A C 1
ATOM 720 O O . MET A 1 90 ? 18.602 -0.949 -20.655 1.00 85.75 90 MET A O 1
ATOM 724 N N . LEU A 1 91 ? 16.586 -0.597 -21.568 1.00 85.19 91 LEU A N 1
ATOM 725 C CA . LEU A 1 91 ? 16.140 -1.976 -21.369 1.00 85.19 91 LEU A CA 1
ATOM 726 C C . LEU A 1 91 ? 16.970 -2.963 -22.202 1.00 85.19 91 LEU A C 1
ATOM 728 O O . LEU A 1 91 ? 17.337 -4.031 -21.713 1.00 85.19 91 LEU A O 1
ATOM 732 N N . GLU A 1 92 ? 17.322 -2.599 -23.438 1.00 85.88 92 GLU A N 1
ATOM 733 C CA . GLU A 1 92 ? 18.192 -3.415 -24.285 1.00 85.88 92 GLU A CA 1
ATOM 734 C C . GLU A 1 92 ? 19.638 -3.449 -23.774 1.00 85.88 92 GLU A C 1
ATOM 736 O O . GLU A 1 92 ? 20.274 -4.504 -23.841 1.00 85.88 92 GLU A O 1
ATOM 741 N N . ALA A 1 93 ? 20.154 -2.330 -23.256 1.00 86.00 93 ALA A N 1
ATOM 742 C CA . ALA A 1 93 ? 21.471 -2.282 -22.631 1.00 86.00 93 ALA A CA 1
ATOM 743 C C . ALA A 1 93 ? 21.524 -3.177 -21.387 1.00 86.00 93 ALA A C 1
ATOM 745 O O . ALA A 1 93 ? 22.437 -3.987 -21.253 1.00 86.00 93 ALA A O 1
ATOM 746 N N . LEU A 1 94 ? 20.511 -3.109 -20.520 1.00 82.19 94 LEU A N 1
ATOM 747 C CA . LEU A 1 94 ? 20.396 -3.975 -19.346 1.00 82.19 94 LEU A CA 1
ATOM 748 C C . LEU A 1 94 ? 20.274 -5.453 -19.730 1.00 82.19 94 LEU A C 1
ATOM 750 O O . LEU A 1 94 ? 20.962 -6.287 -19.148 1.00 82.19 94 LEU A O 1
ATOM 754 N N . HIS A 1 95 ? 19.450 -5.783 -20.728 1.00 80.94 95 HIS A N 1
ATOM 755 C CA . HIS A 1 95 ? 19.270 -7.162 -21.190 1.00 80.94 95 HIS A CA 1
ATOM 756 C C . HIS A 1 95 ? 20.560 -7.775 -21.758 1.00 80.94 95 HIS A C 1
ATOM 758 O O . HIS A 1 95 ? 20.829 -8.953 -21.535 1.00 80.94 95 HIS A O 1
ATOM 764 N N . LYS A 1 96 ? 21.364 -6.985 -22.482 1.00 83.56 96 LYS A N 1
ATOM 765 C CA . LYS A 1 96 ? 22.639 -7.434 -23.068 1.00 83.56 96 LYS A CA 1
ATOM 766 C C . LYS A 1 96 ? 23.848 -7.230 -22.152 1.00 83.56 96 LYS A C 1
ATOM 768 O O . LYS A 1 96 ? 24.957 -7.562 -22.561 1.00 83.56 96 LYS A O 1
ATOM 773 N N . GLU A 1 97 ? 23.645 -6.663 -20.963 1.00 82.75 97 GLU A N 1
ATOM 774 C CA . GLU A 1 97 ? 24.717 -6.159 -20.094 1.00 82.75 97 GLU A CA 1
ATOM 775 C C . GLU A 1 97 ? 25.701 -5.228 -20.847 1.00 82.75 97 GLU A C 1
ATOM 777 O O . GLU A 1 97 ? 26.903 -5.205 -20.584 1.00 82.75 97 GLU A O 1
ATOM 782 N N . ASP A 1 98 ? 25.184 -4.455 -21.808 1.00 86.88 98 ASP A N 1
ATOM 783 C CA . ASP A 1 98 ? 25.947 -3.565 -22.687 1.00 86.88 98 ASP A CA 1
ATOM 784 C C . ASP A 1 98 ? 26.157 -2.203 -22.015 1.00 86.88 98 ASP A C 1
ATOM 786 O O . ASP A 1 98 ? 25.380 -1.257 -22.184 1.00 86.88 98 ASP A O 1
ATOM 790 N N . VAL A 1 99 ? 27.222 -2.134 -21.215 1.00 84.81 99 VAL A N 1
ATOM 791 C CA . VAL A 1 99 ? 27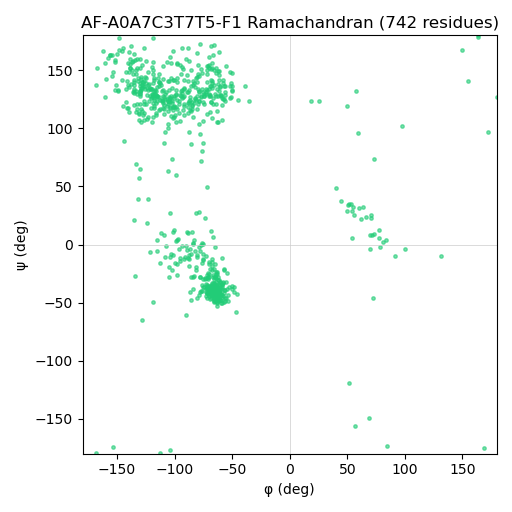.625 -0.927 -20.481 1.00 84.81 99 VAL A CA 1
ATOM 792 C C . VAL A 1 99 ? 27.881 0.235 -21.434 1.00 84.81 99 VAL A C 1
ATOM 794 O O . VAL A 1 99 ? 27.409 1.335 -21.178 1.00 84.81 99 VAL A O 1
ATOM 797 N N . ASP A 1 100 ? 28.561 0.009 -22.560 1.00 83.75 100 ASP A N 1
ATOM 798 C CA . ASP A 1 100 ? 28.888 1.084 -23.501 1.00 83.75 100 ASP A CA 1
ATOM 799 C C . ASP A 1 100 ? 27.626 1.695 -24.121 1.00 83.75 100 ASP A C 1
ATOM 801 O O . ASP A 1 100 ? 27.548 2.910 -24.326 1.00 83.75 100 ASP A O 1
ATOM 805 N N . ARG A 1 101 ? 26.614 0.869 -24.412 1.00 85.75 101 ARG A N 1
ATOM 806 C CA . ARG A 1 101 ? 25.315 1.347 -24.888 1.00 85.75 101 ARG A CA 1
ATOM 807 C C . ARG A 1 101 ? 24.577 2.153 -23.829 1.00 85.75 101 ARG A C 1
ATOM 809 O O . ARG A 1 101 ? 24.122 3.248 -24.155 1.00 85.75 101 ARG A O 1
ATOM 816 N N . ALA A 1 102 ? 24.505 1.661 -22.591 1.00 83.62 102 ALA A N 1
ATOM 817 C CA . ALA A 1 102 ? 23.920 2.421 -21.488 1.00 83.62 102 ALA A CA 1
ATOM 818 C C . ALA A 1 102 ? 24.644 3.765 -21.331 1.00 83.62 102 ALA A C 1
ATOM 820 O O . ALA A 1 102 ? 24.017 4.821 -21.337 1.00 83.62 102 ALA A O 1
ATOM 821 N N . THR A 1 103 ? 25.976 3.754 -21.288 1.00 79.88 103 THR A N 1
ATOM 822 C CA . THR A 1 103 ? 26.768 4.959 -21.062 1.00 79.88 103 THR A CA 1
ATOM 823 C C . THR A 1 103 ? 26.619 6.003 -22.161 1.00 79.88 103 THR A C 1
ATOM 825 O O . THR A 1 103 ? 26.413 7.174 -21.841 1.00 79.88 103 THR A O 1
ATOM 828 N N . ARG A 1 104 ? 26.645 5.609 -23.442 1.00 76.88 104 ARG A N 1
ATOM 829 C CA . ARG A 1 104 ? 26.378 6.543 -24.553 1.00 76.88 104 ARG A CA 1
ATOM 830 C C . ARG A 1 104 ? 24.998 7.189 -24.447 1.00 76.88 104 ARG A C 1
ATOM 832 O O . ARG A 1 104 ? 24.837 8.339 -24.836 1.00 76.88 104 ARG A O 1
ATOM 839 N N . PHE A 1 105 ? 24.016 6.458 -23.929 1.00 74.62 105 PHE A N 1
ATOM 840 C CA . PHE A 1 105 ? 22.652 6.951 -23.796 1.00 74.62 105 PHE A CA 1
ATOM 841 C C . PHE A 1 105 ? 22.478 7.910 -22.602 1.00 74.62 105 PHE A C 1
ATOM 843 O O . PHE A 1 105 ? 21.827 8.947 -22.708 1.00 74.62 105 PHE A O 1
ATOM 850 N N . ILE A 1 106 ? 23.097 7.595 -21.465 1.00 72.00 106 ILE A N 1
ATOM 851 C CA . ILE A 1 106 ? 23.029 8.391 -20.226 1.00 72.00 106 ILE A CA 1
ATOM 852 C C . ILE A 1 106 ? 23.860 9.681 -20.339 1.00 72.00 106 ILE A C 1
ATOM 854 O O . ILE A 1 106 ? 23.571 10.697 -19.691 1.00 72.00 106 ILE A O 1
ATOM 858 N N . MET A 1 107 ? 24.919 9.640 -21.151 1.00 71.44 107 MET A N 1
ATOM 859 C CA . MET A 1 107 ? 25.889 10.718 -21.334 1.00 71.44 107 MET A CA 1
ATOM 860 C C . MET A 1 107 ? 26.119 11.024 -22.827 1.00 71.44 107 MET A C 1
ATOM 862 O O . MET A 1 107 ? 27.231 10.836 -23.317 1.00 71.44 107 MET A O 1
ATOM 866 N N . PRO A 1 108 ? 25.110 11.522 -23.566 1.00 66.75 108 PRO A N 1
ATOM 867 C CA . PRO A 1 108 ? 25.222 11.720 -25.014 1.00 66.75 108 PRO A CA 1
ATOM 868 C C . PRO A 1 108 ? 26.266 12.777 -25.418 1.00 66.75 108 PRO A C 1
ATOM 870 O O . PRO A 1 108 ? 26.864 12.666 -26.485 1.00 66.75 108 PRO A O 1
ATOM 873 N N . ASP A 1 109 ? 26.536 13.764 -24.557 1.00 67.06 109 ASP A N 1
ATOM 874 C CA . ASP A 1 109 ? 27.410 14.910 -24.866 1.00 67.06 109 ASP A CA 1
ATOM 875 C C . ASP A 1 109 ? 28.860 14.756 -24.375 1.00 67.06 109 ASP A C 1
ATOM 877 O O . ASP A 1 109 ? 29.656 15.695 -24.452 1.00 67.06 109 ASP A O 1
ATOM 881 N N . LYS A 1 110 ? 29.221 13.594 -23.819 1.00 68.06 110 LYS A N 1
ATOM 882 C CA . LYS A 1 110 ? 30.555 13.338 -23.266 1.00 68.06 110 LYS A CA 1
ATOM 883 C C . LYS A 1 110 ? 31.036 11.967 -23.706 1.00 68.06 110 LYS A C 1
ATOM 885 O O . LYS A 1 110 ? 30.340 10.979 -23.512 1.00 68.06 110 LYS A O 1
ATOM 890 N N . GLU A 1 111 ? 32.262 11.890 -24.216 1.00 72.50 111 GLU A N 1
ATOM 891 C CA . GLU A 1 111 ? 32.915 10.598 -24.400 1.00 72.50 111 GLU A CA 1
ATOM 892 C C . GLU A 1 111 ? 33.241 10.013 -23.012 1.00 72.50 111 GLU A C 1
ATOM 894 O O . GLU A 1 111 ? 34.005 10.619 -22.249 1.00 72.50 111 GLU A O 1
ATOM 899 N N . PRO A 1 112 ? 32.614 8.892 -22.624 1.00 72.50 112 PRO A N 1
ATOM 900 C CA . PRO A 1 112 ? 32.692 8.413 -21.257 1.00 72.50 112 PRO A CA 1
ATOM 901 C C . PRO A 1 112 ? 34.070 7.843 -20.960 1.00 72.50 112 PRO A C 1
ATOM 903 O O . PRO A 1 112 ? 34.579 6.984 -21.696 1.00 72.50 112 PRO A O 1
ATOM 906 N N . ASN A 1 113 ? 34.653 8.301 -19.854 1.00 81.69 113 ASN A N 1
ATOM 907 C CA . ASN A 1 113 ? 35.913 7.765 -19.367 1.00 81.69 113 ASN A CA 1
ATOM 908 C C . ASN A 1 113 ? 35.687 6.415 -18.661 1.00 81.69 113 ASN A C 1
ATOM 910 O O . ASN A 1 113 ? 34.557 5.982 -18.432 1.00 81.69 113 ASN A O 1
ATOM 914 N N . GLU A 1 114 ? 36.777 5.739 -18.308 1.00 81.69 114 GLU A N 1
ATOM 915 C CA . GLU A 1 114 ? 36.720 4.424 -17.663 1.00 81.69 114 GLU A CA 1
ATOM 916 C C . GLU A 1 114 ? 35.980 4.452 -16.309 1.00 81.69 114 GLU A C 1
ATOM 918 O O . GLU A 1 114 ? 35.286 3.502 -15.964 1.00 81.69 114 GLU A O 1
ATOM 923 N N . SER A 1 115 ? 36.052 5.565 -15.570 1.00 81.00 115 SER A N 1
ATOM 924 C CA . SER A 1 115 ? 35.324 5.737 -14.306 1.00 81.00 115 SER A CA 1
ATOM 925 C C . SER A 1 115 ? 33.811 5.827 -14.522 1.00 81.00 115 SER A C 1
ATOM 927 O O . SER A 1 115 ? 33.062 5.187 -13.790 1.00 81.00 115 SER A O 1
ATOM 929 N N . ASP A 1 116 ? 33.364 6.575 -15.537 1.00 76.06 116 ASP A N 1
ATOM 930 C CA . ASP A 1 116 ? 31.942 6.721 -15.880 1.00 76.06 116 ASP A CA 1
ATOM 931 C C . ASP A 1 116 ? 31.344 5.352 -16.272 1.00 76.06 116 ASP A C 1
ATOM 933 O O . ASP A 1 116 ? 30.246 4.984 -15.855 1.00 76.06 116 ASP A O 1
ATOM 937 N N . ARG A 1 117 ? 32.098 4.551 -17.041 1.00 82.44 117 ARG A N 1
ATOM 938 C CA . ARG A 1 117 ? 31.693 3.187 -17.428 1.00 82.44 117 ARG A CA 1
ATOM 939 C C . ARG A 1 117 ? 31.631 2.251 -16.228 1.00 82.44 117 ARG A C 1
ATOM 941 O O . ARG A 1 117 ? 30.720 1.433 -16.144 1.00 82.44 117 ARG A O 1
ATOM 948 N N . GLN A 1 118 ? 32.573 2.362 -15.292 1.00 82.44 118 GLN A N 1
ATOM 949 C CA . GLN A 1 118 ? 32.580 1.552 -14.071 1.00 82.44 118 GLN A CA 1
ATOM 950 C C . GLN A 1 118 ? 31.404 1.877 -13.146 1.00 82.44 118 GLN A C 1
ATOM 952 O O . GLN A 1 118 ? 30.809 0.957 -12.582 1.00 82.44 118 GLN A O 1
ATOM 957 N N . GLU A 1 119 ? 31.045 3.155 -13.020 1.00 80.25 119 GLU A N 1
ATOM 958 C CA . GLU A 1 119 ? 29.881 3.609 -12.253 1.00 80.25 119 GLU A CA 1
ATOM 959 C C . GLU A 1 119 ? 28.577 3.069 -12.856 1.00 80.25 119 GLU A C 1
ATOM 961 O O . GLU A 1 119 ? 27.816 2.384 -12.174 1.00 80.25 119 GLU A O 1
ATOM 966 N N . ILE A 1 120 ? 28.387 3.225 -14.166 1.00 81.31 120 ILE A N 1
ATOM 967 C CA . ILE A 1 120 ? 27.198 2.720 -14.871 1.00 81.31 120 ILE A CA 1
ATOM 968 C C . ILE A 1 120 ? 27.139 1.191 -14.854 1.00 81.31 120 ILE A C 1
ATOM 970 O O . ILE A 1 120 ? 26.081 0.609 -14.625 1.00 81.31 120 ILE A O 1
ATOM 974 N N . ALA 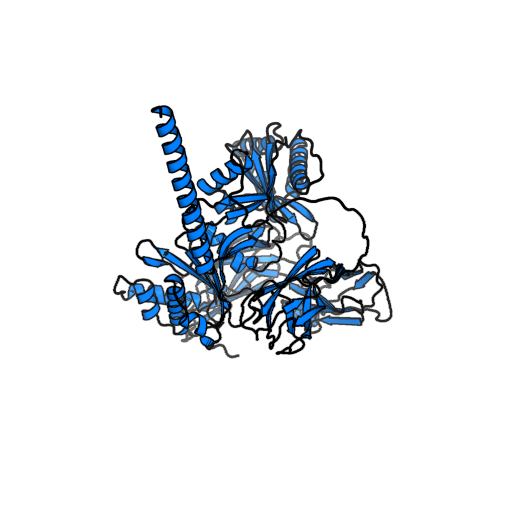A 1 121 ? 28.273 0.506 -15.014 1.00 82.94 121 ALA A N 1
ATOM 975 C CA . ALA A 1 121 ? 28.333 -0.946 -14.878 1.00 82.94 121 ALA A CA 1
ATOM 976 C C . ALA A 1 121 ? 27.935 -1.412 -13.469 1.00 82.94 121 ALA A C 1
ATOM 978 O O . ALA A 1 121 ? 27.353 -2.489 -13.318 1.00 82.94 121 ALA A O 1
ATOM 979 N N . LYS A 1 122 ? 28.260 -0.632 -12.431 1.00 82.81 122 LYS A N 1
ATOM 980 C CA . LYS A 1 122 ? 27.868 -0.912 -11.046 1.00 82.81 122 LYS A CA 1
ATOM 981 C C . LYS A 1 122 ? 26.360 -0.732 -10.859 1.00 82.81 122 LYS A C 1
ATOM 983 O O . LYS A 1 122 ? 25.728 -1.639 -10.320 1.00 82.81 122 LYS A O 1
ATOM 988 N N . GLU A 1 123 ? 25.785 0.362 -11.353 1.00 76.25 123 GLU A N 1
ATOM 989 C CA . GLU A 1 123 ? 24.335 0.616 -11.317 1.00 76.25 123 GLU A CA 1
ATOM 990 C C . GLU A 1 123 ? 23.545 -0.461 -12.077 1.00 76.25 123 GLU A C 1
ATOM 992 O O . GLU A 1 123 ? 22.621 -1.067 -11.530 1.00 76.25 123 GLU A O 1
ATOM 997 N N . MET A 1 124 ? 23.968 -0.798 -13.304 1.00 78.75 124 MET A N 1
ATOM 998 C CA . MET A 1 124 ? 23.377 -1.884 -14.098 1.00 78.75 124 MET A CA 1
ATOM 999 C C . MET A 1 124 ? 23.410 -3.217 -13.343 1.00 78.75 124 MET A C 1
ATOM 1001 O O . MET A 1 124 ? 22.404 -3.925 -13.275 1.00 78.75 124 MET A O 1
ATOM 1005 N N . LYS A 1 125 ? 24.548 -3.560 -12.723 1.00 75.31 125 LYS A N 1
ATOM 1006 C CA . LYS A 1 125 ? 24.671 -4.781 -11.911 1.00 75.31 125 LYS A CA 1
ATOM 1007 C C . LYS A 1 125 ? 23.747 -4.766 -10.695 1.00 75.31 125 LYS A C 1
ATOM 1009 O O . LYS A 1 125 ? 23.218 -5.824 -10.358 1.00 75.31 125 LYS A O 1
ATOM 1014 N N . GLY A 1 126 ? 23.542 -3.610 -10.062 1.00 70.06 126 GLY A N 1
ATOM 1015 C CA . GLY A 1 126 ? 22.623 -3.439 -8.931 1.00 70.06 126 GLY A CA 1
ATOM 1016 C C . GLY A 1 126 ? 21.160 -3.716 -9.290 1.00 70.06 126 GLY A C 1
ATOM 1017 O O . GLY A 1 126 ? 20.440 -4.314 -8.496 1.00 70.06 126 GLY A O 1
ATOM 1018 N N . LEU A 1 127 ? 20.739 -3.375 -10.511 1.00 66.25 127 LEU A N 1
ATOM 1019 C CA . LEU A 1 127 ? 19.385 -3.650 -11.017 1.00 66.25 127 LEU A CA 1
ATOM 1020 C C . LEU A 1 127 ? 19.170 -5.106 -11.455 1.00 66.25 127 LEU A C 1
ATOM 1022 O O . LEU A 1 127 ? 18.048 -5.618 -11.415 1.00 66.25 127 LEU A O 1
ATOM 1026 N N . ILE A 1 128 ? 20.240 -5.781 -11.879 1.00 64.19 128 ILE A N 1
ATOM 1027 C CA . ILE A 1 128 ? 20.208 -7.184 -12.319 1.00 64.19 128 ILE A CA 1
ATOM 1028 C C . ILE A 1 128 ? 20.316 -8.152 -11.122 1.00 64.19 128 ILE A C 1
ATOM 1030 O O . ILE A 1 128 ? 19.799 -9.270 -11.182 1.00 64.19 128 ILE A O 1
ATOM 1034 N N . ARG A 1 129 ? 20.962 -7.747 -10.017 1.00 56.81 129 ARG A N 1
ATOM 1035 C CA . ARG A 1 129 ? 21.240 -8.599 -8.842 1.00 56.81 129 ARG A CA 1
ATOM 1036 C C . ARG A 1 129 ? 20.314 -8.297 -7.640 1.00 56.81 129 ARG A C 1
ATOM 1038 O O . ARG A 1 129 ? 19.686 -7.243 -7.583 1.00 56.81 129 ARG A O 1
ATOM 1045 N N . PRO A 1 130 ? 20.180 -9.219 -6.665 1.00 40.72 130 PRO A N 1
ATOM 1046 C CA . PRO A 1 130 ? 19.430 -8.965 -5.428 1.00 40.72 130 PRO A CA 1
ATOM 1047 C C . PRO A 1 130 ? 20.046 -7.811 -4.607 1.00 40.72 130 PRO A C 1
ATOM 1049 O O . PRO A 1 130 ? 21.268 -7.660 -4.638 1.00 40.72 130 PRO A O 1
ATOM 1052 N N . PRO A 1 131 ? 19.254 -7.036 -3.837 1.00 39.06 131 PRO A N 1
ATOM 1053 C CA . PRO A 1 131 ? 17.853 -7.280 -3.472 1.00 39.06 131 PRO A CA 1
ATOM 1054 C C . PRO A 1 131 ? 16.827 -6.731 -4.473 1.00 39.06 131 PRO A C 1
ATOM 1056 O O . PRO A 1 131 ? 15.662 -7.101 -4.380 1.00 39.06 131 PRO A O 1
ATOM 1059 N N . HIS A 1 132 ? 17.238 -5.889 -5.427 1.00 50.12 132 HIS A N 1
ATOM 1060 C CA . HIS A 1 132 ? 16.303 -5.202 -6.320 1.00 50.12 132 HIS A CA 1
ATOM 1061 C C . HIS A 1 132 ? 15.740 -6.113 -7.408 1.00 50.12 132 HIS A C 1
ATOM 1063 O O . HIS A 1 132 ? 14.571 -5.960 -7.735 1.00 50.12 132 HIS A O 1
ATOM 1069 N N . GLY A 1 133 ? 16.522 -7.074 -7.930 1.00 51.62 133 GLY A N 1
ATOM 1070 C CA . GLY A 1 133 ? 16.054 -8.205 -8.756 1.00 51.62 133 GLY A CA 1
ATOM 1071 C C . GLY A 1 133 ? 15.210 -7.859 -9.993 1.00 51.62 133 GLY A C 1
ATOM 1072 O O . GLY A 1 133 ? 14.731 -8.772 -10.665 1.00 51.62 133 GLY A O 1
ATOM 1073 N N . LEU A 1 134 ? 15.049 -6.569 -10.300 1.00 54.47 134 LEU A N 1
ATOM 1074 C CA . LEU A 1 134 ? 14.046 -6.014 -11.202 1.00 54.47 134 LEU A CA 1
ATOM 1075 C C . LEU A 1 134 ? 14.251 -6.506 -12.633 1.00 54.47 134 LEU A C 1
ATOM 1077 O O . LEU A 1 134 ? 13.311 -6.562 -13.405 1.00 54.47 134 LEU A O 1
ATOM 1081 N N . MET A 1 135 ? 15.476 -6.916 -12.967 1.00 56.81 135 MET A N 1
ATOM 1082 C CA . MET A 1 135 ? 15.841 -7.442 -14.279 1.00 56.81 135 MET A CA 1
ATOM 1083 C C . MET A 1 135 ? 16.268 -8.919 -14.246 1.00 56.81 135 MET A C 1
ATOM 1085 O O . MET A 1 135 ? 16.641 -9.448 -15.290 1.00 56.81 135 MET A O 1
ATOM 1089 N N . ARG A 1 136 ? 16.203 -9.618 -13.096 1.00 54.16 136 ARG A N 1
ATOM 1090 C CA . ARG A 1 136 ? 16.618 -11.038 -12.980 1.00 54.16 136 ARG A CA 1
ATOM 1091 C C . ARG A 1 136 ? 15.796 -11.949 -13.892 1.00 54.16 136 ARG A C 1
ATOM 1093 O O . ARG A 1 136 ? 16.303 -12.920 -14.437 1.00 54.16 136 ARG A O 1
ATOM 1100 N N . ASP A 1 137 ? 14.523 -11.613 -14.062 1.00 51.06 137 ASP A N 1
ATOM 1101 C CA . ASP A 1 137 ? 13.610 -12.322 -14.952 1.00 51.06 137 ASP A CA 1
ATOM 1102 C C . ASP A 1 137 ? 13.839 -11.984 -16.433 1.00 51.06 137 ASP A C 1
ATOM 1104 O O . ASP A 1 137 ? 13.369 -12.720 -17.293 1.00 51.06 137 ASP A O 1
ATOM 1108 N N . LEU A 1 138 ? 14.568 -10.907 -16.737 1.00 53.62 138 LEU A N 1
ATOM 1109 C CA . LEU A 1 138 ? 14.901 -10.466 -18.095 1.00 53.62 138 LEU A CA 1
ATOM 1110 C C . LEU A 1 138 ? 16.295 -10.904 -18.542 1.00 53.62 138 LEU A C 1
ATOM 1112 O O . LEU A 1 138 ? 16.520 -11.095 -19.740 1.00 53.62 138 LEU A O 1
ATOM 1116 N N . SER A 1 139 ? 17.220 -11.114 -17.604 1.00 48.72 139 SER A N 1
ATOM 1117 C CA . SER A 1 139 ? 18.533 -11.701 -17.861 1.00 48.72 139 SER A CA 1
ATOM 1118 C C . SER A 1 139 ? 18.410 -13.220 -18.057 1.00 48.72 139 SER A C 1
ATOM 1120 O O . SER A 1 139 ? 18.629 -14.028 -17.160 1.00 48.72 139 SER A O 1
ATOM 1122 N N . GLY A 1 140 ? 18.010 -13.621 -19.267 1.00 49.84 140 GLY A N 1
ATOM 1123 C CA . GLY A 1 140 ? 17.900 -15.027 -19.684 1.00 49.84 140 GLY A CA 1
ATOM 1124 C C . GLY A 1 140 ? 16.582 -15.397 -20.366 1.00 49.84 140 GLY A C 1
ATOM 1125 O O . GLY A 1 140 ? 16.485 -16.482 -20.937 1.00 49.84 140 GLY A O 1
ATOM 1126 N N . LYS A 1 141 ? 15.582 -14.507 -20.346 1.00 54.16 141 LYS A N 1
ATOM 1127 C CA . LYS A 1 141 ? 14.358 -14.629 -21.153 1.00 54.16 141 LYS A CA 1
ATOM 1128 C C . LYS A 1 141 ? 14.506 -13.836 -22.450 1.00 54.16 141 LYS A C 1
ATOM 1130 O O . LYS A 1 141 ? 15.269 -12.877 -22.514 1.00 54.16 141 LYS A O 1
ATOM 1135 N N . ASP A 1 142 ? 13.772 -14.237 -23.483 1.00 66.56 142 ASP A N 1
ATOM 1136 C CA . ASP A 1 142 ? 13.671 -13.468 -24.723 1.00 66.56 142 ASP A CA 1
ATOM 1137 C C . ASP A 1 142 ? 13.118 -12.071 -24.405 1.00 66.56 142 ASP A C 1
ATOM 1139 O O . ASP A 1 142 ? 12.006 -11.960 -23.884 1.00 66.56 142 ASP A O 1
ATOM 1143 N N . ILE A 1 143 ? 13.866 -11.006 -24.715 1.00 74.50 143 ILE A N 1
ATOM 1144 C CA . ILE A 1 143 ? 13.386 -9.623 -24.564 1.00 74.50 143 ILE A CA 1
ATOM 1145 C C . ILE A 1 143 ? 12.086 -9.389 -25.357 1.00 74.50 143 ILE A C 1
ATOM 1147 O O . ILE A 1 143 ? 11.298 -8.511 -25.018 1.00 74.50 143 ILE A O 1
ATOM 1151 N N . GLY A 1 144 ? 11.808 -10.213 -26.374 1.00 69.44 144 GLY A N 1
ATOM 1152 C CA . GLY A 1 144 ? 10.538 -10.221 -27.092 1.00 69.44 144 GLY A CA 1
ATOM 1153 C C . GLY A 1 144 ? 9.328 -10.695 -26.277 1.00 69.44 144 GLY A C 1
ATOM 1154 O O . GLY A 1 144 ? 8.200 -10.370 -26.642 1.00 69.44 144 GLY A O 1
ATOM 1155 N N . SER A 1 145 ? 9.541 -11.396 -25.158 1.00 73.94 145 SER A N 1
ATOM 1156 C CA . SER A 1 145 ? 8.491 -11.780 -24.197 1.00 73.94 145 SER A CA 1
ATOM 1157 C C . SER A 1 145 ? 8.096 -10.657 -23.236 1.00 73.94 145 SER A C 1
ATOM 1159 O O . SER A 1 145 ? 7.108 -10.785 -22.511 1.00 73.94 145 SER A O 1
ATOM 1161 N N . VAL A 1 146 ? 8.844 -9.548 -23.235 1.00 84.25 146 VAL A N 1
ATOM 1162 C CA . VAL A 1 146 ? 8.504 -8.375 -22.433 1.00 84.25 146 VAL A CA 1
ATOM 1163 C C . VAL A 1 146 ? 7.235 -7.745 -22.969 1.00 84.25 146 VAL A C 1
ATOM 1165 O O . VAL A 1 146 ? 7.048 -7.609 -24.176 1.00 84.25 146 VAL A O 1
ATOM 1168 N N . PHE A 1 147 ? 6.375 -7.325 -22.059 1.00 85.56 147 PHE A N 1
ATOM 1169 C CA . PHE A 1 147 ? 5.151 -6.608 -22.347 1.00 85.56 147 PHE A CA 1
ATOM 1170 C C . PHE A 1 147 ? 5.192 -5.270 -21.625 1.00 85.56 147 PHE A C 1
ATOM 1172 O O . PHE A 1 147 ? 5.477 -5.232 -20.427 1.00 85.56 147 PHE A O 1
ATOM 1179 N N . VAL A 1 148 ? 4.954 -4.177 -22.345 1.00 89.44 148 VAL A N 1
ATOM 1180 C CA . VAL A 1 148 ? 4.954 -2.833 -21.761 1.00 89.44 148 VAL A CA 1
ATOM 1181 C C . VAL A 1 148 ? 3.518 -2.387 -21.572 1.00 89.44 148 VAL A C 1
ATOM 1183 O O . VAL A 1 148 ? 2.733 -2.399 -22.521 1.00 89.44 148 VAL A O 1
ATOM 1186 N N . TYR A 1 149 ? 3.174 -2.038 -20.335 1.00 87.25 149 TYR A N 1
ATOM 1187 C CA . TYR A 1 149 ? 1.801 -1.726 -19.954 1.00 87.25 149 TYR A CA 1
ATOM 1188 C C . TYR A 1 149 ? 1.522 -0.240 -20.144 1.00 87.25 149 TYR A C 1
ATOM 1190 O O . TYR A 1 149 ? 0.682 0.124 -20.963 1.00 87.25 149 TYR A O 1
ATOM 1198 N N . GLU A 1 150 ? 2.257 0.619 -19.436 1.00 90.31 150 GLU A N 1
ATOM 1199 C CA . GLU A 1 150 ? 1.981 2.056 -19.391 1.00 90.31 150 GLU A CA 1
ATOM 1200 C C . GLU A 1 150 ? 3.230 2.895 -19.068 1.00 90.31 150 GLU A C 1
ATOM 1202 O O . GLU A 1 150 ? 4.244 2.395 -18.572 1.00 90.31 150 GLU A O 1
ATOM 1207 N N . GLN A 1 151 ? 3.141 4.195 -19.353 1.00 92.38 151 GLN A N 1
ATOM 1208 C CA . GLN A 1 151 ? 4.086 5.236 -18.948 1.00 92.38 151 GLN A CA 1
ATOM 1209 C C . GLN A 1 151 ? 3.360 6.314 -18.147 1.00 92.38 151 GLN A C 1
ATOM 1211 O O . GLN A 1 151 ? 2.449 6.967 -18.651 1.00 92.38 151 GLN A O 1
ATOM 1216 N N . LEU A 1 152 ? 3.828 6.558 -16.929 1.00 92.06 152 LEU A N 1
ATOM 1217 C CA . LEU A 1 152 ? 3.367 7.606 -16.031 1.00 92.06 152 LEU A CA 1
ATOM 1218 C C . LEU A 1 152 ? 4.212 8.868 -16.243 1.00 92.06 152 LEU A C 1
ATOM 1220 O O . LEU A 1 152 ? 5.444 8.795 -16.306 1.00 92.06 152 LEU A O 1
ATOM 1224 N N . ARG A 1 153 ? 3.569 10.037 -16.326 1.00 92.00 153 ARG A N 1
ATOM 1225 C CA . ARG A 1 153 ? 4.239 11.344 -16.407 1.00 92.00 153 ARG A CA 1
ATOM 1226 C C . ARG A 1 153 ? 4.147 12.082 -15.075 1.00 92.00 153 ARG A C 1
ATOM 1228 O O . ARG A 1 153 ? 3.055 12.276 -14.549 1.00 92.00 153 ARG A O 1
ATOM 1235 N N . ILE A 1 154 ? 5.295 12.521 -14.559 1.00 90.94 154 ILE A N 1
ATOM 1236 C CA . ILE A 1 154 ? 5.395 13.303 -13.323 1.00 90.94 154 ILE A CA 1
ATOM 1237 C C . ILE A 1 154 ? 6.133 14.605 -13.633 1.00 90.94 154 ILE A C 1
ATOM 1239 O O . ILE A 1 154 ? 7.341 14.621 -13.880 1.00 90.94 154 ILE A O 1
ATOM 1243 N N . GLY A 1 155 ? 5.398 15.711 -13.631 1.00 88.25 155 GLY A N 1
ATOM 1244 C CA . GLY A 1 155 ? 5.917 17.007 -14.038 1.00 88.25 155 GLY A CA 1
ATOM 1245 C C . GLY A 1 155 ? 6.499 16.992 -15.453 1.00 88.25 155 GLY A C 1
ATOM 1246 O O . GLY A 1 155 ? 6.187 16.147 -16.298 1.00 88.25 155 GLY A O 1
ATOM 1247 N N . LYS A 1 156 ? 7.401 17.939 -15.702 1.00 84.44 156 LYS A N 1
ATOM 1248 C CA . LYS A 1 156 ? 8.014 18.125 -17.020 1.00 84.44 156 LYS A CA 1
ATOM 1249 C C . LYS A 1 156 ? 8.922 16.958 -17.412 1.00 84.44 156 LYS A C 1
ATOM 1251 O O . LYS A 1 156 ? 8.864 16.470 -18.539 1.00 84.44 156 LYS A O 1
ATOM 1256 N N . ASP A 1 157 ? 9.714 16.498 -16.452 1.00 85.00 157 ASP A N 1
ATOM 1257 C CA . ASP A 1 157 ? 10.983 15.830 -16.733 1.00 85.00 157 ASP A CA 1
ATOM 1258 C C . ASP A 1 157 ? 10.997 14.344 -16.360 1.00 85.00 157 ASP A C 1
ATOM 1260 O O . ASP A 1 157 ? 11.878 13.612 -16.807 1.00 85.00 157 ASP A O 1
ATOM 1264 N N . THR A 1 158 ? 10.046 13.880 -15.547 1.00 89.00 158 THR A N 1
ATOM 1265 C CA . THR A 1 158 ? 10.072 12.518 -15.006 1.00 89.00 158 THR A CA 1
ATOM 1266 C C . THR A 1 158 ? 9.058 11.623 -15.718 1.00 89.00 158 THR A C 1
ATOM 1268 O O . THR A 1 158 ? 7.889 11.987 -15.906 1.00 89.00 158 THR A O 1
ATOM 1271 N N . ARG A 1 159 ? 9.511 10.426 -16.105 1.00 90.31 159 ARG A N 1
ATOM 1272 C CA . ARG A 1 159 ? 8.710 9.341 -16.680 1.00 90.31 159 ARG A CA 1
ATOM 1273 C C . ARG A 1 159 ? 8.943 8.056 -15.905 1.00 90.31 159 ARG A C 1
ATOM 1275 O O . ARG A 1 159 ? 10.081 7.751 -15.560 1.00 90.31 159 ARG A O 1
ATOM 1282 N N . VAL A 1 160 ? 7.889 7.285 -15.672 1.00 90.38 160 VAL A N 1
ATOM 1283 C CA . VAL A 1 160 ? 7.994 5.945 -15.083 1.00 90.38 160 VAL A CA 1
ATOM 1284 C C . VAL A 1 160 ? 7.269 4.958 -15.981 1.00 90.38 160 VAL A C 1
ATOM 1286 O O . VAL A 1 160 ? 6.086 5.124 -16.242 1.00 90.38 160 VAL A O 1
ATOM 1289 N N . PHE A 1 161 ? 7.976 3.951 -16.475 1.00 90.31 161 PHE A N 1
ATOM 1290 C CA . PHE A 1 161 ? 7.424 2.899 -17.327 1.00 90.31 161 PHE A CA 1
ATOM 1291 C C . PHE A 1 161 ? 7.119 1.668 -16.491 1.00 90.31 161 PHE A C 1
ATOM 1293 O O . PHE A 1 161 ? 7.943 1.303 -15.656 1.00 90.31 161 PHE A O 1
ATOM 1300 N N . THR A 1 162 ? 5.998 0.997 -16.746 1.00 87.19 162 THR A N 1
ATOM 1301 C CA . THR A 1 162 ? 5.682 -0.307 -16.149 1.00 87.19 162 THR A CA 1
ATOM 1302 C C . THR A 1 162 ? 5.662 -1.402 -17.213 1.00 87.19 162 THR A C 1
ATOM 1304 O O . THR A 1 162 ? 5.209 -1.207 -18.345 1.00 87.19 162 THR A O 1
ATOM 1307 N N . PHE A 1 163 ? 6.203 -2.570 -16.875 1.00 85.75 163 PHE A N 1
ATOM 1308 C CA . PHE A 1 163 ? 6.375 -3.681 -17.808 1.00 85.75 163 PHE A CA 1
ATOM 1309 C C . PHE A 1 163 ? 6.449 -5.029 -17.082 1.00 85.75 163 PHE A C 1
ATOM 1311 O O . PHE A 1 163 ? 6.638 -5.119 -15.871 1.00 85.75 163 PHE A O 1
ATOM 1318 N N . GLY A 1 164 ? 6.264 -6.112 -17.825 1.00 80.81 164 GLY A N 1
ATOM 1319 C CA . GLY A 1 164 ? 6.251 -7.474 -17.305 1.00 80.81 164 GLY A CA 1
ATOM 1320 C C . GLY A 1 164 ? 6.669 -8.489 -18.358 1.00 80.81 164 GLY A C 1
ATOM 1321 O O . GLY A 1 164 ? 7.061 -8.124 -19.460 1.00 80.81 164 GLY A O 1
ATOM 1322 N N . VAL A 1 165 ? 6.580 -9.772 -18.017 1.00 74.94 165 VAL A N 1
ATOM 1323 C CA . VAL A 1 165 ? 6.855 -10.903 -18.932 1.00 74.94 165 VAL A CA 1
ATOM 1324 C C . VAL A 1 165 ? 5.584 -11.670 -19.322 1.00 74.94 165 VAL A C 1
ATOM 1326 O O . VAL A 1 165 ? 5.647 -12.739 -19.924 1.00 74.94 165 VAL A O 1
ATOM 1329 N N . THR A 1 166 ? 4.413 -11.150 -18.954 1.00 65.44 166 THR A N 1
ATOM 1330 C CA . THR A 1 166 ? 3.099 -11.699 -19.300 1.00 65.44 166 THR A CA 1
ATOM 1331 C C . THR A 1 166 ? 2.194 -10.581 -19.802 1.00 65.44 166 THR A C 1
ATOM 1333 O O . THR A 1 166 ? 2.420 -9.410 -19.527 1.00 65.44 166 THR A O 1
ATOM 1336 N N . ARG A 1 167 ? 1.140 -10.935 -20.542 1.00 62.03 167 ARG A N 1
ATOM 1337 C CA . ARG A 1 167 ? 0.128 -9.968 -21.006 1.00 62.03 167 ARG A CA 1
ATOM 1338 C C . ARG A 1 167 ? -0.765 -9.452 -19.869 1.00 62.03 167 ARG A C 1
ATOM 1340 O O . ARG A 1 167 ? -1.344 -8.380 -19.979 1.00 62.03 167 ARG A O 1
ATOM 1347 N N . GLN A 1 168 ? -0.892 -10.238 -18.802 1.00 54.56 168 GLN A N 1
ATOM 1348 C CA . GLN A 1 168 ? -1.576 -9.885 -17.562 1.00 54.56 168 GLN A CA 1
ATOM 1349 C C . GLN A 1 168 ? -0.629 -10.210 -16.408 1.00 54.56 168 GLN A C 1
ATOM 1351 O O . GLN A 1 168 ? -0.183 -11.360 -16.316 1.00 54.56 168 GLN A O 1
ATOM 1356 N N . PRO A 1 169 ? -0.245 -9.236 -15.575 1.00 50.84 169 PRO A N 1
ATOM 1357 C CA . PRO A 1 169 ? 0.709 -9.484 -14.510 1.00 50.84 169 PRO A CA 1
ATOM 1358 C C . PRO A 1 169 ? 0.029 -10.272 -13.376 1.00 50.84 169 PRO A C 1
ATOM 1360 O O . PRO A 1 169 ? -1.037 -9.898 -12.900 1.00 50.84 169 PRO A O 1
ATOM 1363 N N . ALA A 1 170 ? 0.640 -11.376 -12.935 1.00 46.75 170 ALA A N 1
ATOM 1364 C CA . ALA A 1 170 ? 0.184 -12.173 -11.784 1.00 46.75 170 ALA A CA 1
ATOM 1365 C C . ALA A 1 170 ? 0.645 -11.569 -10.432 1.00 46.75 170 ALA A C 1
ATOM 1367 O O . ALA A 1 170 ? 0.881 -12.291 -9.467 1.00 46.75 170 ALA A O 1
ATOM 1368 N N . GLY A 1 171 ? 0.852 -10.248 -10.394 1.00 57.72 171 GLY A N 1
ATOM 1369 C CA . GLY A 1 171 ? 1.484 -9.487 -9.312 1.00 57.72 171 GLY A CA 1
ATOM 1370 C C . GLY A 1 171 ? 1.789 -8.043 -9.745 1.00 57.72 171 GLY A C 1
ATOM 1371 O O . GLY A 1 171 ? 1.409 -7.659 -10.849 1.00 57.72 171 GLY A O 1
ATOM 1372 N N . PRO A 1 172 ? 2.463 -7.220 -8.922 1.00 64.44 172 PRO A N 1
ATOM 1373 C CA . PRO A 1 172 ? 2.882 -5.883 -9.340 1.00 64.44 172 PRO A CA 1
ATOM 1374 C C . PRO A 1 172 ? 3.881 -5.984 -10.510 1.00 64.44 172 PRO A C 1
ATOM 1376 O O . PRO A 1 172 ? 4.794 -6.816 -10.465 1.00 64.44 172 PRO A O 1
ATOM 1379 N N . PRO A 1 173 ? 3.724 -5.187 -11.581 1.00 74.06 173 PRO A N 1
ATOM 1380 C CA . PRO A 1 173 ? 4.658 -5.193 -12.689 1.00 74.06 173 PRO A CA 1
ATOM 1381 C C . PRO A 1 173 ? 5.996 -4.576 -12.280 1.00 74.06 173 PRO A C 1
ATOM 1383 O O . PRO A 1 173 ? 6.112 -3.838 -11.300 1.00 74.06 173 PRO A O 1
ATOM 1386 N N . MET A 1 174 ? 7.020 -4.868 -13.073 1.00 80.56 174 MET A N 1
ATOM 1387 C CA . MET A 1 174 ? 8.300 -4.180 -12.970 1.00 80.56 174 MET A CA 1
ATOM 1388 C C . MET A 1 174 ? 8.112 -2.728 -13.402 1.00 80.56 174 MET A C 1
ATOM 1390 O O . MET A 1 174 ? 7.255 -2.424 -14.235 1.00 80.56 174 MET A O 1
ATOM 1394 N N . PHE A 1 175 ? 8.932 -1.831 -12.864 1.00 82.50 175 PHE A N 1
ATOM 1395 C CA . PHE A 1 175 ? 8.901 -0.430 -13.251 1.00 82.50 175 PHE A CA 1
ATOM 1396 C C . PHE A 1 175 ? 10.299 0.147 -13.429 1.00 82.50 175 PHE A C 1
ATOM 1398 O O . PHE A 1 175 ? 11.255 -0.295 -12.799 1.00 82.50 175 PHE A O 1
ATOM 1405 N N . PHE A 1 176 ? 10.423 1.133 -14.309 1.00 84.81 176 PHE A N 1
ATOM 1406 C CA . PHE A 1 176 ? 11.684 1.787 -14.627 1.00 84.81 176 PHE A CA 1
ATOM 1407 C C . PHE A 1 176 ? 11.458 3.284 -14.793 1.00 84.81 176 PHE A C 1
ATOM 1409 O O . PHE A 1 176 ? 10.702 3.718 -15.663 1.00 84.81 176 PHE A O 1
ATOM 1416 N N . GLY A 1 177 ? 12.097 4.074 -13.932 1.00 85.50 177 GLY A N 1
ATOM 1417 C CA . GLY A 1 177 ? 11.977 5.526 -13.947 1.00 85.50 177 GLY A CA 1
ATOM 1418 C C . GLY A 1 177 ? 13.158 6.212 -14.631 1.00 85.50 177 GLY A C 1
ATOM 1419 O O . GLY A 1 177 ? 14.310 5.815 -14.452 1.00 85.50 177 GLY A O 1
ATOM 1420 N N . LEU A 1 178 ? 12.847 7.272 -15.371 1.00 85.69 178 LEU A N 1
ATOM 1421 C CA . LEU A 1 178 ? 13.766 8.136 -16.101 1.00 85.69 178 LEU A CA 1
ATOM 1422 C C . LEU A 1 178 ? 13.458 9.596 -15.766 1.00 85.69 178 LEU A C 1
ATOM 1424 O O . LEU A 1 178 ? 12.302 10.017 -15.844 1.00 85.69 178 LEU A O 1
ATOM 1428 N N . ARG A 1 179 ? 14.486 10.386 -15.448 1.00 85.25 179 ARG A N 1
ATOM 1429 C CA . ARG A 1 179 ? 14.367 11.846 -15.332 1.00 85.25 179 ARG A CA 1
ATOM 1430 C C . ARG A 1 179 ? 15.247 12.532 -16.360 1.00 85.25 179 ARG A C 1
ATOM 1432 O O . ARG A 1 179 ? 16.463 12.383 -16.314 1.00 85.25 179 ARG A O 1
ATOM 1439 N N . CYS A 1 180 ? 14.645 13.305 -17.252 1.00 83.19 180 CYS A N 1
ATOM 1440 C CA . CYS A 1 180 ? 15.374 14.152 -18.186 1.00 83.19 180 CYS A CA 1
ATOM 1441 C C . CYS A 1 180 ? 15.915 15.387 -17.453 1.00 83.19 180 CYS A C 1
ATOM 1443 O O . CYS A 1 180 ? 15.176 16.138 -16.825 1.00 83.19 180 CYS A O 1
ATOM 1445 N N . LEU A 1 181 ? 17.221 15.600 -17.492 1.00 79.19 181 LEU A N 1
ATOM 1446 C CA . LEU A 1 181 ? 17.867 16.764 -16.904 1.00 79.19 181 LEU A CA 1
ATOM 1447 C C . LEU A 1 181 ? 17.889 17.923 -17.917 1.00 79.19 181 LEU A C 1
ATOM 1449 O O . LEU A 1 181 ? 17.857 17.688 -19.125 1.00 79.19 181 LEU A O 1
ATOM 1453 N N . PRO A 1 182 ? 18.024 19.189 -17.473 1.00 74.88 182 PRO A N 1
ATOM 1454 C CA . PRO A 1 182 ? 18.042 20.349 -18.374 1.00 74.88 182 PRO A CA 1
ATOM 1455 C C . PRO A 1 182 ? 19.124 20.317 -19.464 1.00 74.88 182 PRO A C 1
ATOM 1457 O O . PRO A 1 182 ? 19.006 21.011 -20.467 1.00 74.88 182 PRO A O 1
ATOM 1460 N N . ASN A 1 183 ? 20.182 19.532 -19.261 1.00 72.75 183 ASN A N 1
ATOM 1461 C CA . ASN A 1 183 ? 21.262 19.313 -20.223 1.00 72.75 183 ASN A CA 1
ATOM 1462 C C . ASN A 1 183 ? 20.991 18.144 -21.188 1.00 72.75 183 ASN A C 1
ATOM 1464 O O . ASN A 1 183 ? 21.916 17.704 -21.852 1.00 72.75 183 ASN A O 1
ATOM 1468 N N . GLY A 1 184 ? 19.771 17.600 -21.232 1.00 71.31 184 GLY A N 1
ATOM 1469 C CA . GLY A 1 184 ? 19.400 16.484 -22.108 1.00 71.31 184 GLY A CA 1
ATOM 1470 C C . GLY A 1 184 ? 19.861 15.102 -21.632 1.00 71.31 184 GLY A C 1
ATOM 1471 O O . GLY A 1 184 ? 19.538 14.106 -22.275 1.00 71.31 184 GLY A O 1
ATOM 1472 N N . ARG A 1 185 ? 20.583 15.008 -20.504 1.00 74.56 185 ARG A N 1
ATOM 1473 C CA . ARG A 1 185 ? 20.974 13.725 -19.897 1.00 74.56 185 ARG A CA 1
ATOM 1474 C C . ARG A 1 185 ? 19.803 13.084 -19.164 1.00 74.56 185 ARG A C 1
ATOM 1476 O O . ARG A 1 185 ? 18.981 13.788 -18.588 1.00 74.56 185 ARG A O 1
ATOM 1483 N N . TYR A 1 186 ? 19.789 11.757 -19.081 1.00 78.62 186 TYR A N 1
ATOM 1484 C CA . TYR A 1 186 ? 18.829 11.035 -18.248 1.00 78.62 186 TYR A CA 1
ATOM 1485 C C . TYR A 1 186 ? 19.461 10.596 -16.927 1.00 78.62 186 TYR A C 1
ATOM 1487 O O . TYR A 1 186 ? 20.502 9.944 -16.914 1.00 78.62 186 TYR A O 1
ATOM 1495 N N . GLN A 1 187 ? 18.817 10.936 -15.813 1.00 76.06 187 GLN A N 1
ATOM 1496 C CA . GLN A 1 187 ? 19.088 10.335 -14.512 1.00 76.06 187 GLN A CA 1
ATOM 1497 C C . GLN A 1 187 ? 18.235 9.074 -14.356 1.00 76.06 187 GLN A C 1
ATOM 1499 O O . GLN A 1 187 ? 17.031 9.077 -14.634 1.00 76.06 187 GLN A O 1
ATOM 1504 N N . TRP A 1 188 ? 18.884 8.003 -13.915 1.00 77.25 188 TRP A N 1
ATOM 1505 C CA . TRP A 1 188 ? 18.317 6.676 -13.732 1.00 77.25 188 TRP A CA 1
ATOM 1506 C C . TRP A 1 188 ? 19.252 5.875 -12.794 1.00 77.25 188 TRP A C 1
ATOM 1508 O O . TRP A 1 188 ? 20.389 6.292 -12.590 1.00 77.25 188 TRP A O 1
ATOM 1518 N N . PRO A 1 189 ? 18.796 4.734 -12.266 1.00 64.06 189 PRO A N 1
ATOM 1519 C CA . PRO A 1 189 ? 17.391 4.407 -12.130 1.00 64.06 189 PRO A CA 1
ATOM 1520 C C . PRO A 1 189 ? 16.770 5.278 -11.021 1.00 64.06 189 PRO A C 1
ATOM 1522 O O . PRO A 1 189 ? 17.422 5.641 -10.047 1.00 64.06 189 PRO A O 1
ATOM 1525 N N . LEU A 1 190 ? 15.496 5.643 -11.161 1.00 63.81 190 LEU A N 1
ATOM 1526 C CA . LEU A 1 190 ? 14.837 6.640 -10.298 1.00 63.81 190 LEU A CA 1
ATOM 1527 C C . LEU A 1 190 ? 14.660 6.214 -8.818 1.00 63.81 190 LEU A C 1
ATOM 1529 O O . LEU A 1 190 ? 13.993 6.910 -8.069 1.00 63.81 190 LEU A O 1
ATOM 1533 N N . PHE A 1 191 ? 15.198 5.073 -8.382 1.00 56.50 191 PHE A N 1
ATOM 1534 C CA . PHE A 1 191 ? 15.007 4.543 -7.024 1.00 56.50 191 PHE A CA 1
ATOM 1535 C C . PHE A 1 191 ? 15.943 5.179 -5.985 1.00 56.50 191 PHE A C 1
ATOM 1537 O O . PHE A 1 191 ? 15.663 5.114 -4.791 1.00 56.50 191 PHE A O 1
ATOM 1544 N N . GLU A 1 192 ? 17.047 5.794 -6.418 1.00 50.62 192 GLU A N 1
ATOM 1545 C CA . GLU A 1 192 ? 18.110 6.281 -5.530 1.00 50.62 192 GLU A CA 1
ATOM 1546 C C . GLU A 1 192 ? 18.099 7.807 -5.378 1.00 50.62 192 GLU A C 1
ATOM 1548 O O . GLU A 1 192 ? 19.076 8.471 -5.685 1.00 50.62 192 GLU A O 1
ATOM 1553 N N . ILE A 1 193 ? 17.021 8.359 -4.809 1.00 52.22 193 ILE A N 1
ATOM 1554 C CA . ILE A 1 193 ? 16.833 9.784 -4.447 1.00 52.22 193 ILE A CA 1
ATOM 1555 C C . ILE A 1 193 ? 16.050 10.566 -5.502 1.00 52.22 193 ILE A C 1
ATOM 1557 O O . ILE A 1 193 ? 16.563 11.065 -6.506 1.00 52.22 193 ILE A O 1
ATOM 1561 N N . VAL A 1 194 ? 14.780 10.767 -5.177 1.00 63.62 194 VAL A N 1
ATOM 1562 C CA . VAL A 1 194 ? 13.891 11.699 -5.859 1.00 63.62 194 VAL A CA 1
ATOM 1563 C C . VAL A 1 194 ? 13.046 12.408 -4.805 1.00 63.62 194 VAL A C 1
ATOM 1565 O O . VAL A 1 194 ? 13.044 12.012 -3.639 1.00 63.62 194 VAL A O 1
ATOM 1568 N N . GLY A 1 195 ? 12.382 13.496 -5.193 1.00 75.56 195 GLY A N 1
ATOM 1569 C CA . GLY A 1 195 ? 11.556 14.264 -4.272 1.00 75.56 195 GLY A CA 1
ATOM 1570 C C . GLY A 1 195 ? 10.396 13.434 -3.701 1.00 75.56 195 GLY A C 1
ATOM 1571 O O . GLY A 1 195 ? 10.069 12.367 -4.229 1.00 75.56 195 GLY A O 1
ATOM 1572 N N . PRO A 1 196 ? 9.742 13.928 -2.637 1.00 86.12 196 PRO A N 1
ATOM 1573 C CA . PRO A 1 196 ? 8.601 13.260 -2.010 1.00 86.12 196 PRO A CA 1
ATOM 1574 C C . PRO A 1 196 ? 7.504 12.826 -2.995 1.00 86.12 196 PRO A C 1
ATOM 1576 O O . PRO A 1 196 ? 6.925 11.755 -2.838 1.00 86.12 196 PRO A O 1
ATOM 1579 N N . LEU A 1 197 ? 7.246 13.616 -4.046 1.00 88.31 197 LEU A N 1
ATOM 1580 C CA . LEU A 1 197 ? 6.242 13.296 -5.064 1.00 88.31 197 LEU A CA 1
ATOM 1581 C C . LEU A 1 197 ? 6.575 12.020 -5.845 1.00 88.31 197 LEU A C 1
ATOM 1583 O O . LEU A 1 197 ? 5.737 11.129 -5.970 1.00 88.31 197 LEU A O 1
ATOM 1587 N N . GLU A 1 198 ? 7.781 11.939 -6.404 1.00 85.25 198 GLU A N 1
ATOM 1588 C CA . GLU A 1 198 ? 8.204 10.764 -7.161 1.00 85.25 198 GLU A CA 1
ATOM 1589 C C . GLU A 1 198 ? 8.323 9.534 -6.255 1.00 85.25 198 GLU A C 1
ATOM 1591 O O . GLU A 1 198 ? 7.965 8.435 -6.673 1.00 85.25 198 GLU A O 1
ATOM 1596 N N . GLY A 1 199 ? 8.746 9.725 -5.002 1.00 82.44 199 GLY A N 1
ATOM 1597 C CA . GLY A 1 199 ? 8.767 8.661 -4.006 1.00 82.44 199 GLY A CA 1
ATOM 1598 C C . GLY A 1 199 ? 7.380 8.095 -3.694 1.00 82.44 199 GLY A C 1
ATOM 1599 O O . GLY A 1 199 ? 7.229 6.881 -3.660 1.00 82.44 199 GLY A O 1
ATOM 1600 N N . ILE A 1 200 ? 6.340 8.932 -3.595 1.00 87.06 200 ILE A N 1
ATOM 1601 C CA . ILE A 1 200 ? 4.952 8.455 -3.454 1.00 87.06 200 ILE A CA 1
ATOM 1602 C C . ILE A 1 200 ? 4.518 7.629 -4.666 1.00 87.06 200 ILE A C 1
ATOM 1604 O O . ILE A 1 200 ? 3.869 6.596 -4.501 1.00 87.06 200 ILE A O 1
ATOM 1608 N N . VAL A 1 201 ? 4.867 8.048 -5.887 1.00 87.06 201 VAL A N 1
ATOM 1609 C CA . VAL A 1 201 ? 4.541 7.272 -7.097 1.00 87.06 201 VAL A CA 1
ATOM 1610 C C . VAL A 1 201 ? 5.242 5.913 -7.069 1.00 87.06 201 VAL A C 1
ATOM 1612 O O . VAL A 1 201 ? 4.613 4.895 -7.358 1.00 87.06 201 VAL A O 1
ATOM 1615 N N . ILE A 1 202 ? 6.519 5.882 -6.678 1.00 81.06 202 ILE A N 1
ATOM 1616 C CA . ILE A 1 202 ? 7.294 4.645 -6.522 1.00 81.06 202 ILE A CA 1
ATOM 1617 C C . ILE A 1 202 ? 6.680 3.747 -5.447 1.00 81.06 202 ILE A C 1
ATOM 1619 O O . ILE A 1 202 ? 6.440 2.573 -5.713 1.00 81.06 202 ILE A O 1
ATOM 1623 N N . ASP A 1 203 ? 6.364 4.272 -4.267 1.00 81.75 203 ASP A N 1
ATOM 1624 C CA . ASP A 1 203 ? 5.733 3.485 -3.207 1.00 81.75 203 ASP A CA 1
ATOM 1625 C C . ASP A 1 203 ? 4.380 2.943 -3.666 1.00 81.75 203 ASP A C 1
ATOM 1627 O O . ASP A 1 203 ? 4.051 1.789 -3.396 1.00 81.75 203 ASP A O 1
ATOM 1631 N N . THR A 1 204 ? 3.617 3.722 -4.435 1.00 84.38 204 THR A N 1
ATOM 1632 C CA . THR A 1 204 ? 2.343 3.279 -5.020 1.00 84.38 204 THR A CA 1
ATOM 1633 C C . THR A 1 204 ? 2.530 2.095 -5.979 1.00 84.38 204 THR A C 1
ATOM 1635 O O . THR A 1 204 ? 1.730 1.155 -5.966 1.00 84.38 204 THR A O 1
ATOM 1638 N N . LEU A 1 205 ? 3.595 2.114 -6.786 1.00 80.44 205 LEU A N 1
ATOM 1639 C CA . LEU A 1 205 ? 3.984 1.015 -7.676 1.00 80.44 205 LEU A CA 1
ATOM 1640 C C . LEU A 1 205 ? 4.407 -0.231 -6.884 1.00 80.44 205 LEU A C 1
ATOM 1642 O O . LEU A 1 205 ? 3.915 -1.327 -7.146 1.00 80.44 205 LEU A O 1
ATOM 1646 N N . VAL A 1 206 ? 5.292 -0.059 -5.897 1.00 76.69 206 VAL A N 1
ATOM 1647 C CA . VAL A 1 206 ? 5.886 -1.149 -5.100 1.00 76.69 206 VAL A CA 1
ATOM 1648 C C . VAL A 1 206 ? 4.849 -1.845 -4.225 1.00 76.69 206 VAL A C 1
ATOM 1650 O O . VAL A 1 206 ? 4.828 -3.071 -4.141 1.00 76.69 206 VAL A O 1
ATOM 1653 N N . THR A 1 207 ? 3.979 -1.073 -3.577 1.00 75.50 207 THR A N 1
ATOM 1654 C CA . THR A 1 207 ? 2.918 -1.598 -2.702 1.00 75.50 207 THR A CA 1
ATOM 1655 C C . THR A 1 207 ? 1.754 -2.204 -3.485 1.00 75.50 207 THR A C 1
ATOM 1657 O O . THR A 1 207 ? 0.874 -2.824 -2.894 1.00 75.50 207 THR A O 1
ATOM 1660 N N . GLY A 1 208 ? 1.736 -2.040 -4.812 1.00 71.12 208 GLY A N 1
ATOM 1661 C CA . GLY A 1 208 ? 0.657 -2.510 -5.671 1.00 71.12 208 GLY A CA 1
ATOM 1662 C C . GLY A 1 208 ? -0.629 -1.685 -5.562 1.00 71.12 208 GLY A C 1
ATOM 1663 O O . GLY A 1 208 ? -1.636 -2.073 -6.153 1.00 71.12 208 GLY A O 1
ATOM 1664 N N . CYS A 1 209 ? -0.622 -0.540 -4.867 1.00 72.31 209 CYS A N 1
ATOM 1665 C CA . CYS A 1 209 ? -1.819 0.290 -4.719 1.00 72.31 209 CYS A CA 1
ATOM 1666 C C . CYS A 1 209 ? -2.302 0.897 -6.050 1.00 72.31 209 CYS A C 1
ATOM 1668 O O . CYS A 1 209 ? -3.500 1.171 -6.163 1.00 72.31 209 CYS A O 1
ATOM 1670 N N . LEU A 1 210 ? -1.446 1.009 -7.084 1.00 67.56 210 LEU A N 1
ATOM 1671 C CA . LEU A 1 210 ? -1.894 1.355 -8.449 1.00 67.56 210 LEU A CA 1
ATOM 1672 C C . LEU A 1 210 ? -2.975 0.395 -8.975 1.00 67.56 210 LEU A C 1
ATOM 1674 O O . LEU A 1 210 ? -3.832 0.797 -9.755 1.00 67.56 210 LEU A O 1
ATOM 1678 N N . TYR A 1 211 ? -2.907 -0.873 -8.567 1.00 62.50 211 TYR A N 1
ATOM 1679 C CA . TYR A 1 211 ? -3.774 -1.952 -9.044 1.00 62.50 211 TYR A CA 1
ATOM 1680 C C . TYR A 1 211 ? -4.922 -2.243 -8.077 1.00 62.50 211 TYR A C 1
ATOM 1682 O O . TYR A 1 211 ? -5.701 -3.168 -8.300 1.00 62.50 211 TYR A O 1
ATOM 1690 N N . SER A 1 212 ? -5.029 -1.472 -6.991 1.00 59.75 212 SER A N 1
ATOM 1691 C CA . SER A 1 212 ? -6.109 -1.622 -6.025 1.00 59.75 212 SER A CA 1
ATOM 1692 C C . SER A 1 212 ? -7.388 -0.947 -6.531 1.00 59.75 212 SER A C 1
ATOM 1694 O O . SER A 1 212 ? -7.375 0.206 -6.957 1.00 59.75 212 SER A O 1
ATOM 1696 N N . GLU A 1 213 ? -8.529 -1.631 -6.420 1.00 57.38 213 GLU A N 1
ATOM 1697 C CA . GLU A 1 213 ? -9.853 -1.079 -6.758 1.00 57.38 213 GLU A CA 1
ATOM 1698 C C . GLU A 1 213 ? -10.359 -0.051 -5.708 1.00 57.38 213 GLU A C 1
ATOM 1700 O O . GLU A 1 213 ? -11.559 0.151 -5.570 1.00 57.38 213 GLU A O 1
ATOM 1705 N N . ARG A 1 214 ? -9.489 0.600 -4.909 1.00 59.47 214 ARG A N 1
ATOM 1706 C CA . ARG A 1 214 ? -9.911 1.506 -3.811 1.00 59.47 214 ARG A CA 1
ATOM 1707 C C . ARG A 1 214 ? -10.365 2.901 -4.268 1.00 59.47 214 ARG A C 1
ATOM 1709 O O . ARG A 1 214 ? -10.878 3.668 -3.454 1.00 59.47 214 ARG A O 1
ATOM 1716 N N . ILE A 1 215 ? -10.251 3.232 -5.554 1.00 70.12 215 ILE A N 1
ATOM 1717 C CA . ILE A 1 215 ? -10.684 4.525 -6.111 1.00 70.12 215 ILE A CA 1
ATOM 1718 C C . ILE A 1 215 ? -12.021 4.361 -6.833 1.00 70.12 215 ILE A C 1
ATOM 1720 O O . ILE A 1 215 ? -12.096 4.379 -8.055 1.00 70.12 215 ILE A O 1
ATOM 1724 N N . ASN A 1 216 ? -13.099 4.204 -6.064 1.00 51.94 216 ASN A N 1
ATOM 1725 C CA . ASN A 1 216 ? -14.438 3.970 -6.627 1.00 51.94 216 ASN A CA 1
ATOM 1726 C C . ASN A 1 216 ? -15.413 5.139 -6.404 1.00 51.94 216 ASN A C 1
ATOM 1728 O O . ASN A 1 216 ? -16.612 5.001 -6.641 1.00 51.94 216 ASN A O 1
ATOM 1732 N N . LYS A 1 217 ? -14.937 6.298 -5.924 1.00 64.62 217 LYS A N 1
ATOM 1733 C CA . LYS A 1 217 ? -15.781 7.468 -5.626 1.00 64.62 217 LYS A CA 1
ATOM 1734 C C . LYS A 1 217 ? -15.177 8.761 -6.186 1.00 64.62 217 LYS A C 1
ATOM 1736 O O . LYS A 1 217 ? -13.955 8.889 -6.212 1.00 64.62 217 LYS A O 1
ATOM 1741 N N . PRO A 1 218 ? -16.011 9.730 -6.613 1.00 77.75 218 PRO A N 1
ATOM 1742 C CA . PRO A 1 218 ? -15.530 11.051 -6.996 1.00 77.75 218 PRO A CA 1
ATOM 1743 C C . PRO A 1 218 ? -14.869 11.750 -5.803 1.00 77.75 218 PRO A C 1
ATOM 1745 O O . PRO A 1 218 ? -15.260 11.542 -4.653 1.00 77.75 218 PRO A O 1
ATOM 1748 N N . PHE A 1 219 ? -13.879 12.588 -6.099 1.00 87.31 219 PHE A N 1
ATOM 1749 C CA . PHE A 1 219 ? -13.163 13.376 -5.104 1.00 87.31 219 PHE A CA 1
ATOM 1750 C C . PHE A 1 219 ? -13.804 14.750 -4.929 1.00 87.31 219 PHE A C 1
ATOM 1752 O O . PHE A 1 219 ? -14.070 15.440 -5.914 1.00 87.31 219 PHE A O 1
ATOM 1759 N N . THR A 1 220 ? -14.002 15.170 -3.682 1.00 88.56 220 THR A N 1
ATOM 1760 C CA . THR A 1 220 ? -14.460 16.524 -3.345 1.00 88.56 220 THR A CA 1
ATOM 1761 C C . THR A 1 220 ? -13.361 17.560 -3.580 1.00 88.56 220 THR A C 1
ATOM 1763 O O . THR A 1 220 ? -13.650 18.687 -3.982 1.00 88.56 220 THR A O 1
ATOM 1766 N N . TYR A 1 221 ? -12.099 17.189 -3.345 1.00 89.38 221 TYR A N 1
ATOM 1767 C CA . TYR A 1 221 ? -10.953 18.088 -3.436 1.00 89.38 221 TYR A CA 1
ATOM 1768 C C . TYR A 1 221 ? -9.884 17.550 -4.381 1.00 89.38 221 TYR A C 1
ATOM 1770 O O . TYR A 1 221 ? -9.599 16.352 -4.431 1.00 89.38 221 TYR A O 1
ATOM 1778 N N . GLN A 1 222 ? -9.253 18.477 -5.099 1.00 90.75 222 GLN A N 1
ATOM 1779 C CA . GLN A 1 222 ? -8.102 18.212 -5.947 1.00 90.75 222 GLN A CA 1
ATOM 1780 C C . GLN A 1 222 ? -7.122 19.383 -5.851 1.00 90.75 222 GLN A C 1
ATOM 1782 O O . GLN A 1 222 ? -7.478 20.525 -6.140 1.00 90.75 222 GLN A O 1
ATOM 1787 N N . VAL A 1 223 ? -5.886 19.097 -5.452 1.00 91.62 223 VAL A N 1
ATOM 1788 C CA . VAL A 1 223 ? -4.831 20.088 -5.223 1.00 91.62 223 VAL A CA 1
ATOM 1789 C C . VAL A 1 223 ? -3.682 19.819 -6.178 1.00 91.62 223 VAL A C 1
ATOM 1791 O O . VAL A 1 223 ? -3.070 18.757 -6.131 1.00 91.62 223 VAL A O 1
ATOM 1794 N N . LEU A 1 224 ? -3.393 20.778 -7.057 1.00 92.56 224 LEU A N 1
ATOM 1795 C CA . LEU A 1 224 ? -2.243 20.704 -7.956 1.00 92.56 224 LEU A CA 1
ATOM 1796 C C . LEU A 1 224 ? -0.952 20.721 -7.139 1.00 92.56 224 LEU A C 1
ATOM 1798 O O . LEU A 1 224 ? -0.741 21.639 -6.344 1.00 92.56 224 LEU A O 1
ATOM 1802 N N . ILE A 1 225 ? -0.072 19.750 -7.374 1.00 92.69 225 ILE A N 1
ATOM 1803 C CA . ILE A 1 225 ? 1.264 19.741 -6.788 1.00 92.69 225 ILE A CA 1
ATOM 1804 C C . ILE A 1 225 ? 2.090 20.834 -7.480 1.00 92.69 225 ILE A C 1
ATOM 1806 O O . ILE A 1 225 ? 2.383 20.709 -8.675 1.00 92.69 225 ILE A O 1
ATOM 1810 N N . PRO A 1 226 ? 2.477 21.924 -6.783 1.00 90.69 226 PRO A N 1
ATOM 1811 C CA . PRO A 1 226 ? 2.955 23.136 -7.452 1.00 90.69 226 PRO A CA 1
ATOM 1812 C C . PRO A 1 226 ? 4.239 22.965 -8.268 1.00 90.69 226 PRO A C 1
ATOM 1814 O O . PRO A 1 226 ? 4.480 23.749 -9.181 1.00 90.69 226 PRO A O 1
ATOM 1817 N N . SER A 1 227 ? 5.067 21.963 -7.959 1.00 85.81 227 SER A N 1
ATOM 1818 C CA . SER A 1 227 ? 6.273 21.635 -8.735 1.00 85.81 227 SER A CA 1
ATOM 1819 C C . SER A 1 227 ? 5.970 21.105 -10.143 1.00 85.81 227 SER A C 1
ATOM 1821 O O . SER A 1 227 ? 6.860 21.098 -10.987 1.00 85.81 227 SER A O 1
ATOM 1823 N N . THR A 1 228 ? 4.724 20.709 -10.417 1.00 90.31 228 THR A N 1
ATOM 1824 C CA . THR A 1 228 ? 4.289 20.126 -11.699 1.00 90.31 228 THR A CA 1
ATOM 1825 C C . THR A 1 228 ? 3.424 21.068 -12.542 1.00 90.31 228 THR A C 1
ATOM 1827 O O . THR A 1 228 ? 3.026 20.717 -13.650 1.00 90.31 228 THR A O 1
ATOM 1830 N N . ALA A 1 229 ? 3.133 22.271 -12.044 1.00 88.19 229 ALA A N 1
ATOM 1831 C CA . ALA A 1 229 ? 2.219 23.206 -12.688 1.00 88.19 229 ALA A CA 1
ATOM 1832 C C . ALA A 1 229 ? 2.736 23.714 -14.047 1.00 88.19 229 ALA A C 1
ATOM 1834 O O . ALA A 1 229 ? 3.853 24.225 -14.131 1.00 88.19 229 ALA A O 1
ATOM 1835 N N . GLY A 1 230 ? 1.899 23.640 -15.089 1.00 81.38 230 GLY A N 1
ATOM 1836 C CA . GLY A 1 230 ? 2.195 24.192 -16.418 1.00 81.38 230 GLY A CA 1
ATOM 1837 C C . GLY A 1 230 ? 3.273 23.419 -17.175 1.00 81.38 230 GLY A C 1
ATOM 1838 O O . GLY A 1 230 ? 3.979 23.993 -18.002 1.00 81.38 230 GLY A O 1
ATOM 1839 N N . THR A 1 231 ? 3.439 22.138 -16.853 1.00 82.56 231 THR A N 1
ATOM 1840 C CA . THR A 1 231 ? 4.478 21.279 -17.431 1.00 82.56 231 THR A CA 1
ATOM 1841 C C . THR A 1 231 ? 3.939 20.305 -18.472 1.00 82.56 231 THR A C 1
ATOM 1843 O O . THR A 1 231 ? 4.737 19.665 -19.153 1.00 82.56 231 THR A O 1
ATOM 1846 N N . GLY A 1 232 ? 2.613 20.167 -18.586 1.00 80.19 232 GLY A N 1
ATOM 1847 C CA . GLY A 1 232 ? 1.989 19.100 -19.368 1.00 80.19 232 GLY A CA 1
ATOM 1848 C C . GLY A 1 232 ? 2.132 17.715 -18.727 1.00 80.19 232 GLY A C 1
ATOM 1849 O O . GLY A 1 232 ? 1.807 16.725 -19.366 1.00 80.19 232 GLY A O 1
ATOM 1850 N N . GLY A 1 233 ? 2.636 17.637 -17.492 1.00 85.69 233 GLY A N 1
ATOM 1851 C CA . GLY A 1 233 ? 2.687 16.446 -16.642 1.00 85.69 233 GLY A CA 1
ATOM 1852 C C . GLY A 1 233 ? 2.180 16.770 -15.238 1.00 85.69 233 GLY A C 1
ATOM 1853 O O . GLY A 1 233 ? 2.773 16.358 -14.243 1.00 85.69 233 GLY A O 1
ATOM 1854 N N . GLU A 1 234 ? 1.134 17.592 -15.147 1.00 93.00 234 GLU A N 1
ATOM 1855 C CA . GLU A 1 234 ? 0.549 18.029 -13.885 1.00 93.00 234 GLU A CA 1
ATOM 1856 C C . GLU A 1 234 ? 0.126 16.832 -13.028 1.00 93.00 234 GLU A C 1
ATOM 1858 O O . GLU A 1 234 ? -0.581 15.931 -13.487 1.00 93.00 234 GLU A O 1
ATOM 1863 N N . VAL A 1 235 ? 0.521 16.861 -11.755 1.00 93.94 235 VAL A N 1
ATOM 1864 C CA . VAL A 1 235 ? 0.109 15.877 -10.756 1.00 93.94 235 VAL A CA 1
ATOM 1865 C C . VAL A 1 235 ? -0.762 16.551 -9.717 1.00 93.94 235 VAL A C 1
ATOM 1867 O O . VAL A 1 235 ? -0.454 17.642 -9.236 1.00 93.94 235 VAL A O 1
ATOM 1870 N N . TYR A 1 236 ? -1.849 15.890 -9.348 1.00 94.31 236 TYR A N 1
ATOM 1871 C CA . TYR A 1 236 ? -2.787 16.397 -8.366 1.00 94.31 236 TYR A CA 1
ATOM 1872 C C . TYR A 1 236 ? -2.963 15.421 -7.214 1.00 94.31 236 TYR A C 1
ATOM 1874 O O . TYR A 1 236 ? -3.155 14.231 -7.436 1.00 94.31 236 TYR A O 1
ATOM 1882 N N . LEU A 1 237 ? -2.992 15.944 -5.995 1.00 94.12 237 LEU A N 1
ATOM 1883 C CA . LEU A 1 237 ? -3.463 15.215 -4.829 1.00 94.12 237 LEU A CA 1
ATOM 1884 C C . LEU A 1 237 ? -4.991 15.294 -4.776 1.00 94.12 237 LEU A C 1
ATOM 1886 O O . LEU A 1 237 ? -5.555 16.388 -4.805 1.00 94.12 237 LEU A O 1
ATOM 1890 N N . GLN A 1 238 ? -5.660 14.152 -4.715 1.00 92.94 238 GLN A N 1
ATOM 1891 C CA . GLN A 1 238 ? -7.110 14.015 -4.734 1.00 92.94 238 GLN A CA 1
ATOM 1892 C C . GLN A 1 238 ? -7.600 13.343 -3.457 1.00 92.94 238 GLN A C 1
ATOM 1894 O O . GLN A 1 238 ? -7.091 12.296 -3.065 1.00 92.94 238 GLN A O 1
ATOM 1899 N N . PHE A 1 239 ? -8.586 13.949 -2.801 1.00 91.75 239 PHE A N 1
ATOM 1900 C CA . PHE A 1 239 ? -9.101 13.457 -1.527 1.00 91.75 239 PHE A CA 1
ATOM 1901 C C . PHE A 1 239 ? -10.534 13.911 -1.268 1.00 91.75 239 PHE A C 1
ATOM 1903 O O . PHE A 1 239 ? -11.042 14.863 -1.868 1.00 91.75 239 PHE A O 1
ATOM 1910 N N . ASN A 1 240 ? -11.170 13.226 -0.324 1.00 90.19 240 ASN A N 1
ATOM 1911 C CA . ASN A 1 240 ? -12.424 13.645 0.282 1.00 90.19 240 ASN A CA 1
ATOM 1912 C C . ASN A 1 240 ? -12.156 14.258 1.657 1.00 90.19 240 ASN A C 1
ATOM 1914 O O . ASN A 1 240 ? -11.058 14.154 2.201 1.00 90.19 240 ASN A O 1
ATOM 1918 N N . GLY A 1 241 ? -13.147 14.939 2.214 1.00 90.06 241 GLY A N 1
ATOM 1919 C CA . GLY A 1 241 ? -13.034 15.511 3.546 1.00 90.06 241 GLY A CA 1
ATOM 1920 C C . GLY A 1 241 ? -14.093 16.559 3.827 1.00 90.06 241 GLY A C 1
ATOM 1921 O O . GLY A 1 241 ? -14.932 16.871 2.979 1.00 90.06 241 GLY A O 1
ATOM 1922 N N . VAL A 1 242 ? -14.033 17.112 5.032 1.00 88.56 242 VAL A N 1
ATOM 1923 C CA . VAL A 1 242 ? -14.980 18.112 5.521 1.00 88.56 242 VAL A CA 1
ATOM 1924 C C . VAL A 1 242 ? -14.210 19.255 6.175 1.00 88.56 242 VAL A C 1
ATOM 1926 O O . VAL A 1 242 ? -13.312 19.040 6.992 1.00 88.56 242 VAL A O 1
ATOM 1929 N N . ARG A 1 243 ? -14.568 20.493 5.809 1.00 88.44 243 ARG A N 1
ATOM 1930 C CA . ARG A 1 243 ? -14.122 21.704 6.511 1.00 88.44 243 ARG A CA 1
ATOM 1931 C C . ARG A 1 243 ? -14.852 21.810 7.845 1.00 88.44 243 ARG A C 1
ATOM 1933 O O . ARG A 1 243 ? -16.075 21.709 7.886 1.00 88.44 243 ARG A O 1
ATOM 1940 N N . TYR A 1 244 ? -14.096 22.093 8.895 1.00 83.19 244 TYR A N 1
ATOM 1941 C CA . TYR A 1 244 ? -14.599 22.349 10.236 1.00 83.19 244 TYR A CA 1
ATOM 1942 C C . TYR A 1 244 ? -14.224 23.765 10.688 1.00 83.19 244 TYR A C 1
ATOM 1944 O O . TYR A 1 244 ? -13.251 24.374 10.232 1.00 83.19 244 TYR A O 1
ATOM 1952 N N . ASP A 1 245 ? -14.991 24.268 11.644 1.00 83.62 245 ASP A N 1
ATOM 1953 C CA . ASP A 1 245 ? -14.513 25.249 12.617 1.00 83.62 245 ASP A CA 1
ATOM 1954 C C . ASP A 1 245 ? -14.928 24.762 14.006 1.00 83.62 245 ASP A C 1
ATOM 1956 O O . ASP A 1 245 ? -15.728 25.369 14.715 1.00 83.62 245 ASP A O 1
ATOM 1960 N N . LEU A 1 246 ? -14.481 23.546 14.325 1.00 88.00 246 LEU A N 1
ATOM 1961 C CA . LEU A 1 246 ? -14.954 22.807 15.483 1.00 88.00 246 LEU A CA 1
ATOM 1962 C C . LEU A 1 246 ? -14.003 23.020 16.648 1.00 88.00 246 LEU A C 1
ATOM 1964 O O . LEU A 1 246 ? -12.818 22.694 16.560 1.00 88.00 246 LEU A O 1
ATOM 1968 N N . GLY A 1 247 ? -14.534 23.506 17.766 1.00 89.06 247 GLY A N 1
ATOM 1969 C CA . GLY A 1 247 ? -13.823 23.434 19.034 1.00 89.06 247 GLY A CA 1
ATOM 1970 C C . GLY A 1 247 ? -13.708 22.010 19.525 1.00 89.06 247 GLY A C 1
ATOM 1971 O O . GLY A 1 247 ? -14.723 21.359 19.720 1.00 89.06 247 GLY A O 1
ATOM 1972 N N . ILE A 1 248 ? -12.485 21.532 19.750 1.00 86.75 248 ILE A N 1
ATOM 1973 C CA . ILE A 1 248 ? -12.287 20.145 20.190 1.00 86.75 248 ILE A CA 1
ATOM 1974 C C . ILE A 1 248 ? -12.948 19.924 21.557 1.00 86.75 248 ILE A C 1
ATOM 1976 O O . ILE A 1 248 ? -13.668 18.950 21.741 1.00 86.75 248 ILE A O 1
ATOM 1980 N N . VAL A 1 249 ? -12.796 20.880 22.476 1.00 83.81 249 VAL A N 1
ATOM 1981 C CA . VAL A 1 249 ? -13.345 20.792 23.839 1.00 83.81 249 VAL A CA 1
ATOM 1982 C C . VAL A 1 249 ? -14.854 21.068 23.896 1.00 83.81 249 VAL A C 1
ATOM 1984 O O . VAL A 1 249 ? -15.575 20.433 24.657 1.00 83.81 249 VAL A O 1
ATOM 1987 N N . SER A 1 250 ? -15.340 22.049 23.130 1.00 77.38 250 SER A N 1
ATOM 1988 C CA . SER A 1 250 ? -16.676 22.646 23.316 1.00 77.38 250 SER A CA 1
ATOM 1989 C C . SER A 1 250 ? -17.603 22.541 22.102 1.00 77.38 250 SER A C 1
ATOM 1991 O O . SER A 1 250 ? -18.765 22.939 22.172 1.00 77.38 250 SER A O 1
ATOM 1993 N N . GLY A 1 251 ? -17.096 22.048 20.975 1.00 79.56 251 GLY A N 1
ATOM 1994 C CA . GLY A 1 251 ? -17.833 21.936 19.726 1.00 79.56 251 GLY A CA 1
ATOM 1995 C C . GLY A 1 251 ? -18.825 20.778 19.736 1.00 79.56 251 GLY A C 1
ATOM 1996 O O . GLY A 1 251 ? -18.586 19.729 20.332 1.00 79.56 251 GLY A O 1
ATOM 1997 N N . THR A 1 252 ? -19.939 20.965 19.034 1.00 79.50 252 THR A N 1
ATOM 1998 C CA . THR A 1 252 ? -20.951 19.926 18.815 1.00 79.50 252 THR A CA 1
ATOM 1999 C C . THR A 1 252 ? -20.863 19.412 17.382 1.00 79.50 252 THR A C 1
ATOM 2001 O O . THR A 1 252 ? -20.612 20.176 16.451 1.00 79.50 252 THR A O 1
ATOM 2004 N N . LEU A 1 253 ? -21.040 18.103 17.217 1.00 83.12 253 LEU A N 1
ATOM 2005 C CA . LEU A 1 253 ? -21.001 17.410 15.930 1.00 83.12 253 LEU A CA 1
ATOM 2006 C C . LEU A 1 253 ? -22.406 16.927 15.566 1.00 83.12 253 LEU A C 1
ATOM 2008 O O . LEU A 1 253 ? -23.143 16.481 16.444 1.00 83.12 253 LEU A O 1
ATOM 2012 N N . ASP A 1 254 ? -22.764 16.989 14.281 1.00 72.31 254 ASP A N 1
ATOM 2013 C CA . ASP A 1 254 ? -24.043 16.449 13.794 1.00 72.31 254 ASP A CA 1
ATOM 2014 C C . ASP A 1 254 ? -24.053 14.906 13.792 1.00 72.31 254 ASP A C 1
ATOM 2016 O O . ASP A 1 254 ? -25.097 14.282 13.974 1.00 72.31 254 ASP A O 1
ATOM 2020 N N . GLY A 1 255 ? -22.862 14.305 13.682 1.00 70.88 255 GLY A N 1
ATOM 2021 C CA . GLY A 1 255 ? -22.592 12.889 13.873 1.00 70.88 255 GLY A CA 1
ATOM 2022 C C . GLY A 1 255 ? -22.988 11.991 12.708 1.00 70.88 255 GLY A C 1
ATOM 2023 O O . GLY A 1 255 ? -22.995 10.772 12.876 1.00 70.88 255 GLY A O 1
ATOM 2024 N N . THR A 1 256 ? -23.295 12.568 11.551 1.00 71.50 256 THR A N 1
ATOM 2025 C CA . THR A 1 256 ? -23.812 11.851 10.381 1.00 71.50 256 THR A CA 1
ATOM 2026 C C . THR A 1 256 ? -22.723 11.369 9.422 1.00 71.50 256 THR A C 1
ATOM 2028 O O . THR A 1 256 ? -23.024 10.585 8.518 1.00 71.50 256 THR A O 1
ATOM 2031 N N . ARG A 1 257 ? -21.465 11.803 9.597 1.00 77.88 257 ARG A N 1
ATOM 2032 C CA . ARG A 1 257 ? -20.369 11.553 8.644 1.00 77.88 257 ARG A CA 1
ATOM 2033 C C . ARG A 1 257 ? -19.201 10.768 9.262 1.00 77.88 257 ARG A C 1
ATOM 2035 O O . ARG A 1 257 ? -18.950 10.905 10.459 1.00 77.88 257 ARG A O 1
ATOM 2042 N N . PRO A 1 258 ? -18.429 9.997 8.468 1.00 75.56 258 PRO A N 1
ATOM 2043 C CA . PRO A 1 258 ? -17.193 9.358 8.940 1.00 75.56 258 PRO A CA 1
ATOM 2044 C C . PRO A 1 258 ? -16.162 10.353 9.492 1.00 75.56 258 PRO A C 1
ATOM 2046 O O . PRO A 1 258 ? -15.447 10.051 10.440 1.00 75.56 258 PRO A O 1
ATOM 2049 N N . GLU A 1 259 ? -16.095 11.561 8.936 1.00 88.75 259 GLU A N 1
ATOM 2050 C CA . GLU A 1 259 ? -15.210 12.627 9.411 1.00 88.75 259 GLU A CA 1
ATOM 2051 C C . GLU A 1 259 ? -15.566 13.090 10.835 1.00 88.75 259 GLU A C 1
ATOM 2053 O O . GLU A 1 259 ? -14.674 13.466 11.599 1.00 88.75 259 GLU A O 1
ATOM 2058 N N . ASP A 1 260 ? -16.842 12.987 11.230 1.00 88.88 260 ASP A N 1
ATOM 2059 C CA . ASP A 1 260 ? -17.279 13.304 12.593 1.00 88.88 260 ASP A CA 1
ATOM 2060 C C . ASP A 1 260 ? -16.776 12.271 13.601 1.00 88.88 260 ASP A C 1
ATOM 2062 O O . ASP A 1 260 ? -16.629 12.579 14.779 1.00 88.88 260 ASP A O 1
ATOM 2066 N N . GLU A 1 261 ? -16.502 11.040 13.166 1.00 90.50 261 GLU A N 1
ATOM 2067 C CA . GLU A 1 261 ? -15.880 10.028 14.015 1.00 90.50 261 GLU A CA 1
ATOM 2068 C C . GLU A 1 261 ? -14.433 10.397 14.342 1.00 90.50 261 GLU A C 1
ATOM 2070 O O . GLU A 1 261 ? -14.057 10.388 15.512 1.00 90.50 261 GLU A O 1
ATOM 2075 N N . ALA A 1 262 ? -13.657 10.816 13.337 1.00 92.38 262 ALA A N 1
ATOM 2076 C CA . ALA A 1 262 ? -12.310 11.336 13.554 1.00 92.38 262 ALA A CA 1
ATOM 2077 C C . ALA A 1 262 ? -12.336 12.592 14.441 1.00 92.38 262 ALA A C 1
ATOM 2079 O O . ALA A 1 262 ? -11.519 12.728 15.348 1.00 92.38 262 ALA A O 1
ATOM 2080 N N . ALA A 1 263 ? -13.306 13.488 14.244 1.00 91.69 263 ALA A N 1
ATOM 2081 C CA . ALA A 1 263 ? -13.469 14.652 15.108 1.00 91.69 263 ALA A CA 1
ATOM 2082 C C . ALA A 1 263 ? -13.829 14.268 16.559 1.00 91.69 263 ALA A C 1
ATOM 2084 O O . ALA A 1 263 ? -13.226 14.811 17.483 1.00 91.69 263 ALA A O 1
ATOM 2085 N N . ARG A 1 264 ? -14.743 13.308 16.779 1.00 91.06 264 ARG A N 1
ATOM 2086 C CA . ARG A 1 264 ? -15.080 12.777 18.119 1.00 91.06 264 ARG A CA 1
ATOM 2087 C C . ARG A 1 264 ? -13.882 12.139 18.811 1.00 91.06 264 ARG A C 1
ATOM 2089 O O . ARG A 1 264 ? -13.709 12.344 20.007 1.00 91.06 264 ARG A O 1
ATOM 2096 N N . PHE A 1 265 ? -13.046 11.425 18.065 1.00 93.56 265 PHE A N 1
ATOM 2097 C CA . PHE A 1 265 ? -11.828 10.813 18.590 1.00 93.56 265 PHE A CA 1
ATOM 2098 C C . PHE A 1 265 ? -10.871 11.853 19.204 1.00 93.56 265 PHE A C 1
ATOM 2100 O O . PHE A 1 265 ? -10.291 11.640 20.267 1.00 93.56 265 PHE A O 1
ATOM 2107 N N . TYR A 1 266 ? -10.787 13.048 18.612 1.00 92.25 266 TYR A N 1
ATOM 2108 C CA . TYR A 1 266 ? -10.068 14.172 19.219 1.00 92.25 266 TYR A CA 1
ATOM 2109 C C . TYR A 1 266 ? -10.736 14.730 20.478 1.00 92.25 266 TYR A C 1
ATOM 2111 O O . TYR A 1 266 ? -10.034 15.164 21.394 1.00 92.25 266 TYR A O 1
ATOM 2119 N N . GLN A 1 267 ? -12.071 14.744 20.537 1.00 90.88 267 GLN A N 1
ATOM 2120 C CA . GLN A 1 267 ? -12.787 15.155 21.750 1.00 90.88 267 GLN A CA 1
ATOM 2121 C C . GLN A 1 267 ? -12.522 14.164 22.890 1.00 90.88 267 GLN A C 1
ATOM 2123 O O . GLN A 1 267 ? -12.274 14.593 24.011 1.00 90.88 267 GLN A O 1
ATOM 2128 N N . GLU A 1 268 ? -12.489 12.858 22.603 1.00 91.44 268 GLU A N 1
ATOM 2129 C CA . GLU A 1 268 ? -12.120 11.811 23.566 1.00 91.44 268 GLU A CA 1
ATOM 2130 C C . GLU A 1 268 ? -10.711 12.031 24.126 1.00 91.44 268 GLU A C 1
ATOM 2132 O O . GLU A 1 268 ? -10.542 12.106 25.343 1.00 91.44 268 GLU A O 1
ATOM 2137 N N . MET A 1 269 ? -9.716 12.250 23.257 1.00 90.38 269 MET A N 1
ATOM 2138 C CA . MET A 1 269 ? -8.354 12.588 23.686 1.00 90.38 269 MET A CA 1
ATOM 2139 C C . MET A 1 269 ? -8.336 13.818 24.605 1.00 90.38 269 MET A C 1
ATOM 2141 O O . MET A 1 269 ? -7.686 13.812 25.650 1.00 90.38 269 MET A O 1
ATOM 2145 N N . SER A 1 270 ? -9.062 14.875 24.230 1.00 87.88 270 SER A N 1
ATOM 2146 C CA . SER A 1 270 ? -9.138 16.103 25.022 1.00 87.88 270 SER A CA 1
ATOM 2147 C C . SER A 1 270 ? -9.810 15.891 26.380 1.00 87.88 270 SER A C 1
ATOM 2149 O O . SER A 1 270 ? -9.417 16.543 27.345 1.00 87.88 270 SER A O 1
ATOM 2151 N N . LEU A 1 271 ? -10.818 15.019 26.466 1.00 87.62 271 LEU A N 1
ATOM 2152 C CA . LEU A 1 271 ? -11.497 14.684 27.718 1.00 87.62 271 LEU A CA 1
ATOM 2153 C C . LEU A 1 271 ? -10.586 13.873 28.643 1.00 87.62 271 LEU A C 1
ATOM 2155 O O . LEU A 1 271 ? -10.499 14.191 29.827 1.00 87.62 271 LEU A O 1
ATOM 2159 N N . LEU A 1 272 ? -9.872 12.879 28.106 1.00 88.38 272 LEU A N 1
ATOM 2160 C CA . LEU A 1 272 ? -8.893 12.094 28.866 1.00 88.38 272 LEU A CA 1
ATOM 2161 C C . LEU A 1 272 ? -7.757 12.976 29.397 1.00 88.38 272 LEU A C 1
ATOM 2163 O O . LEU A 1 272 ? -7.392 12.870 30.567 1.00 88.38 272 LEU A O 1
ATOM 2167 N N . ALA A 1 273 ? -7.248 13.894 28.569 1.00 83.75 273 ALA A N 1
ATOM 2168 C CA . ALA A 1 273 ? -6.231 14.856 28.984 1.00 83.75 273 ALA A CA 1
ATOM 2169 C C . ALA A 1 273 ? -6.751 15.820 30.067 1.00 83.75 273 ALA A C 1
ATOM 2171 O O . ALA A 1 273 ? -6.060 16.066 31.051 1.00 83.75 273 ALA A O 1
ATOM 2172 N N . ALA A 1 274 ? -7.985 16.324 29.935 1.00 82.75 274 ALA A N 1
ATOM 2173 C CA . ALA A 1 274 ? -8.601 17.200 30.936 1.00 82.75 274 ALA A CA 1
ATOM 2174 C C . ALA A 1 274 ? -8.883 16.490 32.274 1.00 82.75 274 ALA A C 1
ATOM 2176 O O . ALA A 1 274 ? -8.921 17.140 33.318 1.00 82.75 274 ALA A O 1
ATOM 2177 N N . ALA A 1 275 ? -9.069 15.169 32.250 1.00 84.00 275 ALA A N 1
ATOM 2178 C CA . ALA A 1 275 ? -9.218 14.323 33.432 1.00 84.00 275 ALA A CA 1
ATOM 2179 C C . ALA A 1 275 ? -7.872 13.874 34.038 1.00 84.00 275 ALA A C 1
ATOM 2181 O O . ALA A 1 275 ? -7.866 12.975 34.878 1.00 84.00 275 ALA A O 1
ATOM 2182 N N . ASP A 1 276 ? -6.749 14.449 33.590 1.00 77.56 276 ASP A N 1
ATOM 2183 C CA . ASP A 1 276 ? -5.382 14.091 34.003 1.00 77.56 276 ASP A CA 1
ATOM 2184 C C . ASP A 1 276 ? -5.067 12.589 33.833 1.00 77.56 276 ASP A C 1
ATOM 2186 O O . ASP A 1 276 ? -4.279 11.995 34.560 1.00 77.56 276 ASP A O 1
ATOM 2190 N N . SER A 1 277 ? -5.722 11.941 32.863 1.00 84.06 277 SER A N 1
ATOM 2191 C CA . SER A 1 277 ? -5.599 10.505 32.585 1.00 84.06 277 SER A CA 1
ATOM 2192 C C . SER A 1 277 ? -4.638 10.264 31.418 1.00 84.06 277 SER A C 1
ATOM 2194 O O . SER A 1 277 ? -5.016 9.724 30.377 1.00 84.06 277 SER A O 1
ATOM 2196 N N . LEU A 1 278 ? -3.387 10.706 31.565 1.00 80.56 278 LEU A N 1
ATOM 2197 C CA . LEU A 1 278 ? -2.393 10.702 30.482 1.00 80.56 278 LEU A CA 1
ATOM 2198 C C . LEU A 1 278 ? -2.008 9.292 30.024 1.00 80.56 278 LEU A C 1
ATOM 2200 O O . LEU A 1 278 ? -1.799 9.060 28.837 1.00 80.56 278 LEU A O 1
ATOM 2204 N N . GLU A 1 279 ? -1.991 8.312 30.920 1.00 84.25 279 GLU A N 1
ATOM 2205 C CA . GLU A 1 279 ? -1.785 6.912 30.552 1.00 84.25 279 GLU A CA 1
ATOM 2206 C C . GLU A 1 279 ? -2.935 6.373 29.691 1.00 84.25 279 GLU A C 1
ATOM 2208 O O . GLU A 1 279 ? -2.687 5.596 28.773 1.00 84.25 279 GLU A O 1
ATOM 2213 N N . ALA A 1 280 ? -4.173 6.823 29.926 1.00 87.00 280 ALA A N 1
ATOM 2214 C CA . ALA A 1 280 ? -5.321 6.442 29.104 1.00 87.00 280 ALA A CA 1
ATOM 2215 C C . ALA A 1 280 ? -5.263 7.083 27.707 1.00 87.00 280 ALA A C 1
ATOM 2217 O O . ALA A 1 280 ? -5.700 6.477 26.732 1.00 87.00 280 ALA A O 1
ATOM 2218 N N . VAL A 1 281 ? -4.656 8.272 27.571 1.00 87.88 281 VAL A N 1
ATOM 2219 C CA . VAL A 1 281 ? -4.365 8.872 26.255 1.00 87.88 281 VAL A CA 1
ATOM 2220 C C . VAL A 1 281 ? -3.435 7.971 25.436 1.00 87.88 281 VAL A C 1
ATOM 2222 O O . VAL A 1 281 ? -3.569 7.904 24.216 1.00 87.88 281 VAL A O 1
ATOM 2225 N N . ALA A 1 282 ? -2.532 7.229 26.082 1.00 89.38 282 ALA A N 1
ATOM 2226 C CA . ALA A 1 282 ? -1.644 6.298 25.394 1.00 89.38 282 ALA A CA 1
ATOM 2227 C C . ALA A 1 282 ? -2.412 5.168 24.678 1.00 89.38 282 ALA A C 1
ATOM 2229 O O . ALA A 1 282 ? -1.970 4.697 23.631 1.00 89.38 282 ALA A O 1
ATOM 2230 N N . ASP A 1 283 ? -3.573 4.762 25.198 1.00 90.94 283 ASP A N 1
ATOM 2231 C CA . ASP A 1 283 ? -4.411 3.710 24.607 1.00 90.94 283 ASP A CA 1
ATOM 2232 C C . ASP A 1 283 ? -5.135 4.163 23.327 1.00 90.94 283 ASP A C 1
ATOM 2234 O O . ASP A 1 283 ? -5.665 3.330 22.592 1.00 90.94 283 ASP A O 1
ATOM 2238 N N . LEU A 1 284 ? -5.101 5.465 23.017 1.00 93.56 284 LEU A N 1
ATOM 2239 C CA . LEU A 1 284 ? -5.569 6.017 21.745 1.00 93.56 284 LEU A CA 1
ATOM 2240 C C . LEU A 1 284 ? -4.527 5.904 20.623 1.00 93.56 284 LEU A C 1
ATOM 2242 O O . LEU A 1 284 ? -4.817 6.265 19.488 1.00 93.56 284 LEU A O 1
ATOM 2246 N N . TYR A 1 285 ? -3.307 5.448 20.896 1.00 92.44 285 TYR A N 1
ATOM 2247 C CA . TYR A 1 285 ? -2.275 5.292 19.872 1.00 92.44 285 TYR A CA 1
ATOM 2248 C C . TYR A 1 285 ? -2.187 3.850 19.368 1.00 92.44 285 TYR A C 1
ATOM 2250 O O . TYR A 1 285 ? -2.487 2.894 20.084 1.00 92.44 285 TYR A O 1
ATOM 2258 N N . THR A 1 286 ? -1.684 3.677 18.144 1.00 90.62 286 THR A N 1
ATOM 2259 C CA . THR A 1 286 ? -1.233 2.369 17.656 1.00 90.62 286 THR A CA 1
ATOM 2260 C C . THR A 1 286 ? -0.196 1.786 18.624 1.00 90.62 286 THR A C 1
ATOM 2262 O O . THR A 1 286 ? 0.513 2.548 19.287 1.00 90.62 286 THR A O 1
ATOM 2265 N N . PRO A 1 287 ? -0.031 0.451 18.711 1.00 87.44 287 PRO A N 1
ATOM 2266 C CA . PRO A 1 287 ? 0.823 -0.168 19.729 1.00 87.44 287 PRO A CA 1
ATOM 2267 C C . PRO A 1 287 ? 2.234 0.427 19.826 1.00 87.44 287 PRO A C 1
ATOM 2269 O O . PRO A 1 287 ? 2.757 0.619 20.923 1.00 87.44 287 PRO A O 1
ATOM 2272 N N . ARG A 1 288 ? 2.842 0.786 18.688 1.00 84.94 288 ARG A N 1
ATOM 2273 C CA . ARG A 1 288 ? 4.183 1.376 18.660 1.00 84.94 288 ARG A CA 1
ATOM 2274 C C . ARG A 1 288 ? 4.180 2.860 19.015 1.00 84.94 288 ARG A C 1
ATOM 2276 O O . ARG A 1 288 ? 5.033 3.294 19.786 1.00 84.94 288 ARG A O 1
ATOM 2283 N N . SER A 1 289 ? 3.231 3.632 18.487 1.00 87.62 289 SER A N 1
ATOM 2284 C CA . SER A 1 289 ? 3.095 5.045 18.853 1.00 87.62 289 SER A CA 1
ATOM 2285 C C . SER A 1 289 ? 2.729 5.212 20.336 1.00 87.62 289 SER A C 1
ATOM 2287 O O . SER A 1 289 ? 3.237 6.121 20.985 1.00 87.62 289 SER A O 1
ATOM 2289 N N . ARG A 1 290 ? 1.977 4.269 20.919 1.00 91.12 290 ARG A N 1
ATOM 2290 C CA . ARG A 1 290 ? 1.695 4.174 22.360 1.00 91.12 290 ARG A CA 1
ATOM 2291 C C . ARG A 1 290 ? 2.971 4.039 23.183 1.00 91.12 290 ARG A C 1
ATOM 2293 O O . ARG A 1 290 ? 3.139 4.730 24.181 1.00 91.12 290 ARG A O 1
ATOM 2300 N N . GLN A 1 291 ? 3.887 3.165 22.772 1.00 87.69 291 GLN A N 1
ATOM 2301 C CA . GLN A 1 291 ? 5.174 3.001 23.456 1.00 87.69 291 GLN A CA 1
ATOM 2302 C C . GLN A 1 291 ? 6.039 4.255 23.358 1.00 87.69 291 GLN A C 1
ATOM 2304 O O . GLN A 1 291 ? 6.672 4.633 24.342 1.00 87.69 291 GLN A O 1
ATOM 2309 N N . THR A 1 292 ? 6.064 4.904 22.190 1.00 84.00 292 THR A N 1
ATOM 2310 C CA . THR A 1 292 ? 6.748 6.191 22.008 1.00 84.00 292 THR A CA 1
ATOM 2311 C C . THR A 1 292 ? 6.159 7.250 22.941 1.00 84.00 292 THR A C 1
ATOM 2313 O O . THR A 1 292 ? 6.911 7.878 23.681 1.00 84.00 292 THR A O 1
ATOM 2316 N N . TYR A 1 293 ? 4.832 7.362 22.999 1.00 86.00 293 TYR A N 1
ATOM 2317 C CA . TYR A 1 293 ? 4.136 8.289 23.888 1.00 86.00 293 TYR A CA 1
ATOM 2318 C C . TYR A 1 293 ? 4.460 8.034 25.368 1.00 86.00 293 TYR A C 1
ATOM 2320 O O . TYR A 1 293 ? 4.857 8.950 26.080 1.00 86.00 293 TYR A O 1
ATOM 2328 N N . LEU A 1 294 ? 4.355 6.784 25.835 1.00 87.31 294 LEU A N 1
ATOM 2329 C CA . LEU A 1 294 ? 4.651 6.426 27.229 1.00 87.31 294 LEU A CA 1
ATOM 2330 C C . LEU A 1 294 ? 6.120 6.659 27.597 1.00 87.31 294 LEU A C 1
ATOM 2332 O O . LEU A 1 294 ? 6.424 7.049 28.723 1.00 87.31 294 LEU A O 1
ATOM 2336 N N . ARG A 1 295 ? 7.039 6.428 26.653 1.00 86.12 295 ARG A N 1
ATOM 2337 C CA . ARG A 1 295 ? 8.462 6.721 26.838 1.00 86.12 295 ARG A CA 1
ATOM 2338 C C . ARG A 1 295 ? 8.687 8.215 27.015 1.00 86.12 295 ARG A C 1
ATOM 2340 O O . ARG A 1 295 ? 9.366 8.602 27.959 1.00 86.12 295 ARG A O 1
ATOM 2347 N N . GLU A 1 296 ? 8.092 9.035 26.156 1.00 82.19 296 GLU A N 1
ATOM 2348 C CA . GLU A 1 296 ? 8.176 10.491 26.266 1.00 82.19 296 GLU A CA 1
ATOM 2349 C C . GLU A 1 296 ? 7.560 10.974 27.578 1.00 82.19 296 GLU A C 1
ATOM 2351 O O . GLU A 1 296 ? 8.222 11.695 28.321 1.00 82.19 296 GLU A O 1
ATOM 2356 N N . LEU A 1 297 ? 6.371 10.493 27.942 1.00 81.56 297 LEU A N 1
ATOM 2357 C CA . LEU A 1 297 ? 5.737 10.789 29.228 1.00 81.56 297 LEU A CA 1
ATOM 2358 C C . LEU A 1 297 ? 6.671 10.471 30.415 1.00 81.56 297 LEU A C 1
ATOM 2360 O O . LEU A 1 297 ? 6.822 11.277 31.333 1.00 81.56 297 LEU A O 1
ATOM 2364 N N . ALA A 1 298 ? 7.359 9.325 30.383 1.00 81.94 298 ALA A N 1
ATOM 2365 C CA . ALA A 1 298 ? 8.296 8.917 31.431 1.00 81.94 298 ALA A CA 1
ATOM 2366 C C . ALA A 1 298 ? 9.620 9.712 31.432 1.00 81.94 298 ALA A C 1
ATOM 2368 O O . ALA A 1 298 ? 10.207 9.931 32.495 1.00 81.94 298 ALA A O 1
ATOM 2369 N N . GLU A 1 299 ? 10.121 10.121 30.264 1.00 76.50 299 GLU A N 1
ATOM 2370 C CA . GLU A 1 299 ? 11.359 10.898 30.115 1.00 76.50 299 GLU A CA 1
ATOM 2371 C C . GLU A 1 299 ? 11.188 12.348 30.577 1.00 76.50 299 GLU A C 1
ATOM 2373 O O . GLU A 1 299 ? 12.059 12.876 31.276 1.00 76.50 299 GLU A O 1
ATOM 2378 N N . HIS A 1 300 ? 10.052 12.973 30.263 1.00 69.12 300 HIS A N 1
ATOM 2379 C CA . HIS A 1 300 ? 9.789 14.368 30.616 1.00 69.12 300 HIS A CA 1
ATOM 2380 C C . HIS A 1 300 ? 9.594 14.579 32.125 1.00 69.12 300 HIS A C 1
ATOM 2382 O O . HIS A 1 300 ? 9.880 15.660 32.634 1.00 69.12 300 HIS A O 1
ATOM 2388 N N . ASN A 1 301 ? 9.255 13.527 32.873 1.00 64.38 301 ASN A N 1
ATOM 2389 C CA . ASN A 1 301 ? 9.183 13.553 34.337 1.00 64.38 301 ASN A CA 1
ATOM 2390 C C . ASN A 1 301 ? 10.559 13.544 35.043 1.00 64.38 301 ASN A C 1
ATOM 2392 O O . ASN A 1 301 ? 10.614 13.560 36.273 1.00 64.38 301 ASN A O 1
ATOM 2396 N N . ARG A 1 302 ? 11.686 13.516 34.308 1.00 64.94 302 ARG A N 1
ATOM 2397 C CA . ARG A 1 302 ? 13.046 13.438 34.891 1.00 64.94 302 ARG A CA 1
ATOM 2398 C C . ARG A 1 302 ? 13.762 14.780 35.068 1.00 64.94 302 ARG A C 1
ATOM 2400 O O . ARG A 1 302 ? 14.773 14.819 35.765 1.00 64.94 302 ARG A O 1
ATOM 2407 N N . SER A 1 303 ? 13.283 15.863 34.454 1.00 72.25 303 SER A N 1
ATOM 2408 C CA . SER A 1 303 ? 13.884 17.203 34.554 1.00 72.25 303 SER A CA 1
ATOM 2409 C C . SER A 1 303 ? 12.801 18.275 34.721 1.00 72.25 303 SER A C 1
ATOM 2411 O O . SER A 1 303 ? 11.804 18.205 34.004 1.00 72.25 303 SER A O 1
ATOM 2413 N N . PRO A 1 304 ? 12.982 19.289 35.595 1.00 72.19 304 PRO A N 1
ATOM 2414 C CA . PRO A 1 304 ? 12.009 20.372 35.779 1.00 72.19 304 PRO A CA 1
ATOM 2415 C C . PRO A 1 304 ? 11.638 21.107 34.482 1.00 72.19 304 PRO A C 1
ATOM 2417 O O . PRO A 1 304 ? 10.469 21.417 34.267 1.00 72.19 304 PRO A O 1
ATOM 2420 N N . ASP A 1 305 ? 12.609 21.330 33.591 1.00 70.31 305 ASP A N 1
ATOM 2421 C CA . ASP A 1 305 ? 12.381 22.025 32.316 1.00 70.31 305 ASP A CA 1
ATOM 2422 C C . ASP A 1 305 ? 11.594 21.157 31.321 1.00 70.31 305 ASP A C 1
ATOM 2424 O O . ASP A 1 305 ? 10.716 21.646 30.609 1.00 70.31 305 ASP A O 1
ATOM 2428 N N . ALA A 1 306 ? 11.871 19.849 31.302 1.00 63.16 306 ALA A N 1
ATOM 2429 C CA . ALA A 1 306 ? 11.154 18.893 30.461 1.00 63.16 306 ALA A CA 1
ATOM 2430 C C . ALA A 1 306 ? 9.714 18.682 30.960 1.00 63.16 306 ALA A C 1
ATOM 2432 O O . ALA A 1 306 ? 8.790 18.615 30.152 1.00 63.16 306 ALA A O 1
ATOM 2433 N N . ALA A 1 307 ? 9.512 18.670 32.280 1.00 69.19 307 ALA A N 1
ATOM 2434 C CA . ALA A 1 307 ? 8.196 18.584 32.900 1.00 69.19 307 ALA A CA 1
ATOM 2435 C C . ALA A 1 307 ? 7.346 19.829 32.599 1.00 69.19 307 ALA A C 1
ATOM 2437 O O . ALA A 1 307 ? 6.166 19.704 32.282 1.00 69.19 307 ALA A O 1
ATOM 2438 N N . ALA A 1 308 ? 7.944 21.026 32.628 1.00 69.44 308 ALA A N 1
ATOM 2439 C CA . ALA A 1 308 ? 7.256 22.266 32.269 1.00 69.44 308 ALA A CA 1
ATOM 2440 C C . ALA A 1 308 ? 6.864 22.307 30.781 1.00 69.44 308 ALA A C 1
ATOM 2442 O O . ALA A 1 308 ? 5.746 22.702 30.448 1.00 69.44 308 ALA A O 1
ATOM 2443 N N . TRP A 1 309 ? 7.753 21.863 29.886 1.00 67.69 309 TRP A N 1
ATOM 2444 C CA . TRP A 1 309 ? 7.443 21.747 28.458 1.00 67.69 309 TRP A CA 1
ATOM 2445 C C . TRP A 1 309 ? 6.310 20.746 28.205 1.00 67.69 309 TRP A C 1
ATOM 2447 O O . TRP A 1 309 ? 5.353 21.064 27.499 1.00 67.69 309 TRP A O 1
ATOM 2457 N N . TRP A 1 310 ? 6.370 19.573 28.838 1.00 70.12 310 TRP A N 1
ATOM 2458 C CA . TRP A 1 310 ? 5.351 18.534 28.704 1.00 70.12 310 TRP A CA 1
ATOM 2459 C C . TRP A 1 310 ? 4.000 18.952 29.288 1.00 70.12 310 TRP A C 1
ATOM 2461 O O . TRP A 1 310 ? 2.969 18.731 28.660 1.00 70.12 310 TRP A O 1
ATOM 2471 N N . ALA A 1 311 ? 3.987 19.653 30.424 1.00 71.75 311 ALA A N 1
ATOM 2472 C CA . ALA A 1 311 ? 2.777 20.281 30.953 1.00 71.75 311 ALA A CA 1
ATOM 2473 C C . ALA A 1 311 ? 2.178 21.292 29.954 1.00 71.75 311 ALA A C 1
ATOM 2475 O O . ALA A 1 311 ? 0.958 21.385 29.815 1.00 71.75 311 ALA A O 1
ATOM 2476 N N . GLY A 1 312 ? 3.021 21.993 29.189 1.00 73.00 312 GLY A N 1
ATOM 2477 C CA . GLY A 1 312 ? 2.599 22.821 28.058 1.00 73.00 312 GLY A CA 1
ATOM 2478 C C . GLY A 1 312 ? 1.939 22.008 26.936 1.00 73.00 312 GLY A C 1
ATOM 2479 O O . GLY A 1 312 ? 0.871 22.375 26.457 1.00 73.00 312 GLY A O 1
ATOM 2480 N N . VAL A 1 313 ? 2.521 20.871 26.550 1.00 73.06 313 VAL A N 1
ATOM 2481 C CA . VAL A 1 313 ? 1.945 19.968 25.533 1.00 73.06 313 VAL A CA 1
ATOM 2482 C C . VAL A 1 313 ? 0.591 19.411 25.985 1.00 73.06 313 VAL A C 1
ATOM 2484 O O . VAL A 1 313 ? -0.383 19.484 25.237 1.00 73.06 313 VAL A O 1
ATOM 2487 N N . VAL A 1 314 ? 0.512 18.918 27.224 1.00 74.44 314 VAL A N 1
ATOM 2488 C CA . VAL A 1 314 ? -0.709 18.363 27.825 1.00 74.44 314 VAL A CA 1
ATOM 2489 C C . VAL A 1 314 ? -1.806 19.416 27.933 1.00 74.44 314 VAL A C 1
ATOM 2491 O O . VAL A 1 314 ? -2.930 19.172 27.497 1.00 74.44 314 VAL A O 1
ATOM 2494 N N . SER A 1 315 ? -1.487 20.608 28.445 1.00 74.88 315 SER A N 1
ATOM 2495 C CA . SER A 1 315 ? -2.460 21.709 28.503 1.00 74.88 315 SER A CA 1
ATOM 2496 C C . SER A 1 315 ? -2.938 22.128 27.109 1.00 74.88 315 SER A C 1
ATOM 2498 O O . SER A 1 315 ? -4.107 22.472 26.940 1.00 74.88 315 SER A O 1
ATOM 2500 N N . GLY A 1 316 ? -2.080 21.987 26.094 1.00 79.31 316 GLY A N 1
ATOM 2501 C CA . GLY A 1 316 ? -2.430 22.143 24.688 1.00 79.31 316 GLY A CA 1
ATOM 2502 C C . GLY A 1 316 ? -3.467 21.149 24.165 1.00 79.31 316 GLY A C 1
ATOM 2503 O O . GLY A 1 316 ? -4.192 21.496 23.234 1.00 79.31 316 GLY A O 1
ATOM 2504 N N . PHE A 1 317 ? -3.582 19.938 24.725 1.00 81.56 317 PHE A N 1
ATOM 2505 C CA . PHE A 1 317 ? -4.589 18.961 24.284 1.00 81.56 317 PHE A CA 1
ATOM 2506 C C . PHE A 1 317 ? -6.009 19.380 24.650 1.00 81.56 317 PHE A C 1
ATOM 2508 O O . PHE A 1 317 ? -6.915 19.177 23.839 1.00 81.56 317 PHE A O 1
ATOM 2515 N N . SER A 1 318 ? -6.168 19.990 25.825 1.00 79.94 318 SER A N 1
ATOM 2516 C CA . SER A 1 318 ? -7.434 20.467 26.385 1.00 79.94 318 SER A CA 1
ATOM 2517 C C . SER A 1 318 ? -7.657 21.974 26.213 1.00 79.94 318 SER A C 1
ATOM 2519 O O . SER A 1 318 ? -8.533 22.543 26.865 1.00 79.94 318 SER A O 1
ATOM 2521 N N . ASP A 1 319 ? -6.861 22.645 25.378 1.00 83.62 319 ASP A N 1
ATOM 2522 C CA . ASP A 1 319 ? -6.978 24.088 25.187 1.00 83.62 319 ASP A CA 1
ATOM 2523 C C . ASP A 1 319 ? -8.326 24.442 24.512 1.00 83.62 319 ASP A C 1
ATOM 2525 O O . ASP A 1 319 ? -8.642 23.912 23.437 1.00 83.62 319 ASP A O 1
ATOM 2529 N N . PRO A 1 320 ? -9.138 25.346 25.097 1.00 83.31 320 PRO A N 1
ATOM 2530 C CA . PRO A 1 320 ? -10.450 25.712 24.563 1.00 83.31 320 PRO A CA 1
ATOM 2531 C C . PRO A 1 320 ? -10.397 26.416 23.199 1.00 83.31 320 PRO A C 1
ATOM 2533 O O . PRO A 1 320 ? -11.420 26.459 22.510 1.00 83.31 320 PRO A O 1
ATOM 2536 N N . GLU A 1 321 ? -9.241 26.939 22.781 1.00 86.50 321 GLU A N 1
ATOM 2537 C CA . GLU A 1 321 ? -8.991 27.539 21.465 1.00 86.50 321 GLU A CA 1
ATOM 2538 C C . GLU A 1 321 ? -8.406 26.542 20.450 1.00 86.50 321 GLU A C 1
ATOM 2540 O O . GLU A 1 321 ? -8.223 26.891 19.277 1.00 86.50 321 GLU A O 1
ATOM 2545 N N . ARG A 1 322 ? -8.156 25.281 20.839 1.00 88.00 322 ARG A N 1
ATOM 2546 C CA . ARG A 1 322 ? -7.785 24.222 19.891 1.00 88.00 322 ARG A CA 1
ATOM 2547 C C . ARG A 1 322 ? -8.981 23.901 18.991 1.00 88.00 322 ARG A C 1
ATOM 2549 O O . ARG A 1 322 ? -10.085 23.579 19.452 1.00 88.00 322 ARG A O 1
ATOM 2556 N N . ARG A 1 323 ? -8.775 24.026 17.677 1.00 89.81 323 ARG A N 1
ATOM 2557 C CA . ARG A 1 323 ? -9.839 23.910 16.667 1.00 89.81 323 ARG A CA 1
ATOM 2558 C C . ARG A 1 323 ? -9.443 22.944 15.557 1.00 89.81 323 ARG A C 1
ATOM 2560 O O . ARG A 1 323 ? -8.385 23.116 14.948 1.00 89.81 323 ARG A O 1
ATOM 2567 N N . ILE A 1 324 ? -10.316 21.992 15.234 1.00 92.50 324 ILE A N 1
ATOM 2568 C CA . ILE A 1 324 ? -10.212 21.218 13.988 1.00 92.50 324 ILE A CA 1
ATOM 2569 C C . ILE A 1 324 ? -10.712 22.111 12.857 1.00 92.50 324 ILE A C 1
ATOM 2571 O O . ILE A 1 324 ? -11.802 22.682 12.932 1.00 92.50 324 ILE A O 1
ATOM 2575 N N . ARG A 1 325 ? -9.893 22.256 11.815 1.00 92.00 325 ARG A N 1
ATOM 2576 C CA . ARG A 1 325 ? -10.188 23.092 10.641 1.00 92.00 325 ARG A CA 1
ATOM 2577 C C . ARG A 1 325 ? -10.570 22.271 9.424 1.00 92.00 325 ARG A C 1
ATOM 2579 O O . ARG A 1 325 ? -11.317 22.743 8.571 1.00 92.00 325 ARG A O 1
ATOM 2586 N N . PHE A 1 326 ? -10.068 21.048 9.339 1.00 92.62 326 PHE A N 1
ATOM 2587 C CA . PHE A 1 326 ? -10.399 20.132 8.262 1.00 92.62 326 PHE A CA 1
ATOM 2588 C C . PHE A 1 326 ? -10.094 18.702 8.678 1.00 92.62 326 PHE A C 1
ATOM 2590 O O . PHE A 1 326 ? -9.082 18.456 9.330 1.00 92.62 326 PHE A O 1
ATOM 2597 N N . VAL A 1 327 ? -10.938 17.769 8.259 1.00 93.56 327 VAL A N 1
ATOM 2598 C CA . VAL A 1 327 ? -10.642 16.337 8.316 1.00 93.56 327 VAL A CA 1
ATOM 2599 C C . VAL A 1 327 ? -10.598 15.842 6.882 1.00 93.56 327 VAL A C 1
ATOM 2601 O O . VAL A 1 327 ? -11.613 15.859 6.185 1.00 93.56 327 VAL A O 1
ATOM 2604 N N . MET A 1 328 ? -9.414 15.435 6.433 1.00 93.94 328 MET A N 1
ATOM 2605 C CA . MET A 1 328 ? -9.227 14.737 5.168 1.00 93.94 328 MET A CA 1
ATOM 2606 C C . MET A 1 328 ? -9.555 13.265 5.375 1.00 93.94 328 MET A C 1
ATOM 2608 O O . MET A 1 328 ? -8.968 12.613 6.236 1.00 93.94 328 MET A O 1
ATOM 2612 N N . ASN A 1 329 ? -10.479 12.754 4.573 1.00 92.50 329 ASN A N 1
ATOM 2613 C CA . ASN A 1 329 ? -10.885 11.360 4.569 1.00 92.50 329 ASN A CA 1
ATOM 2614 C C . ASN A 1 329 ? -10.098 10.600 3.494 1.00 92.50 329 ASN A C 1
ATOM 2616 O O . ASN A 1 329 ? -10.326 10.768 2.290 1.00 92.50 329 ASN A O 1
ATOM 2620 N N . ALA A 1 330 ? -9.155 9.795 3.968 1.00 91.38 330 ALA A N 1
ATOM 2621 C CA . ALA A 1 330 ? -8.254 8.952 3.202 1.00 91.38 330 ALA A CA 1
ATOM 2622 C C . ALA A 1 330 ? -8.394 7.480 3.652 1.00 91.38 330 ALA A C 1
ATOM 2624 O O . ALA A 1 330 ? -7.390 6.788 3.785 1.00 91.38 330 ALA A O 1
ATOM 2625 N N . ASP A 1 331 ? -9.615 7.013 3.942 1.00 89.56 331 ASP A N 1
ATOM 2626 C CA . ASP A 1 331 ? -9.915 5.703 4.546 1.00 89.56 331 ASP A CA 1
ATOM 2627 C C . ASP A 1 331 ? -8.962 4.569 4.077 1.00 89.56 331 ASP A C 1
ATOM 2629 O O . ASP A 1 331 ? -8.781 4.371 2.868 1.00 89.56 331 ASP A O 1
ATOM 2633 N N . PRO A 1 332 ? -8.272 3.868 5.004 1.00 91.88 332 PRO A N 1
ATOM 2634 C CA . PRO A 1 332 ? -8.470 3.859 6.455 1.00 91.88 332 PRO A CA 1
ATOM 2635 C C . PRO A 1 332 ? -7.771 5.007 7.200 1.00 91.88 332 PRO A C 1
ATOM 2637 O O . PRO A 1 332 ? -7.839 5.073 8.423 1.00 91.88 332 PRO A O 1
ATOM 2640 N N . LEU A 1 333 ? -7.085 5.906 6.493 1.00 93.44 333 LEU A N 1
ATOM 2641 C CA . LEU A 1 333 ? -6.376 7.050 7.061 1.00 93.44 333 LEU A CA 1
ATOM 2642 C C . LEU A 1 333 ? -7.288 8.279 7.170 1.00 93.44 333 LEU A C 1
ATOM 2644 O O . LEU A 1 333 ? -8.105 8.564 6.300 1.00 93.44 333 LEU A O 1
ATOM 2648 N N . TYR A 1 334 ? -7.073 9.077 8.204 1.00 95.06 334 TYR A N 1
ATOM 2649 C CA . TYR A 1 334 ? -7.574 10.436 8.315 1.00 95.06 334 TYR A CA 1
ATOM 2650 C C . TYR A 1 334 ? -6.396 11.377 8.553 1.00 95.06 334 TYR A C 1
ATOM 2652 O O . TYR A 1 334 ? -5.590 11.150 9.457 1.00 95.06 334 TYR A O 1
ATOM 2660 N N . VAL A 1 335 ? -6.306 12.443 7.752 1.00 94.31 335 VAL A N 1
ATOM 2661 C CA . VAL A 1 335 ? -5.355 13.540 7.991 1.00 94.31 335 VAL A CA 1
ATOM 2662 C C . VAL A 1 335 ? -6.135 14.703 8.580 1.00 94.31 335 VAL A C 1
ATOM 2664 O O . VAL A 1 335 ? -6.982 15.305 7.912 1.00 94.31 335 VAL A O 1
ATOM 2667 N N . VAL A 1 336 ? -5.891 14.997 9.852 1.00 93.56 336 VAL A N 1
ATOM 2668 C CA . VAL A 1 336 ? -6.652 16.005 10.590 1.00 93.56 336 VAL A CA 1
ATOM 2669 C C . VAL A 1 336 ? -5.831 17.272 10.726 1.00 93.56 336 VAL A C 1
ATOM 2671 O O . VAL A 1 336 ? -4.715 17.268 11.237 1.00 93.56 336 VAL A O 1
ATOM 2674 N N . PHE A 1 337 ? -6.405 18.373 10.251 1.00 92.31 337 PHE A N 1
ATOM 2675 C CA . PHE A 1 337 ? -5.774 19.680 10.258 1.00 92.31 337 PHE A CA 1
ATOM 2676 C C . PHE A 1 337 ? -6.266 20.497 11.445 1.00 92.31 337 PHE A C 1
ATOM 2678 O O . PHE A 1 337 ? -7.448 20.855 11.529 1.00 92.31 337 PHE A O 1
ATOM 2685 N N . ILE A 1 338 ? -5.345 20.830 12.342 1.00 90.38 338 ILE A N 1
ATOM 2686 C CA . ILE A 1 338 ? -5.643 21.434 13.639 1.00 90.38 338 ILE A CA 1
ATOM 2687 C C . ILE A 1 338 ? -4.947 22.779 13.753 1.00 90.38 338 ILE A C 1
ATOM 2689 O O . ILE A 1 338 ? -3.763 22.931 13.453 1.00 90.38 338 ILE A O 1
ATOM 2693 N N . LYS A 1 339 ? -5.694 23.774 14.222 1.00 89.31 339 LYS A N 1
ATOM 2694 C CA . LYS A 1 339 ? -5.131 25.035 14.689 1.00 89.31 339 LYS A CA 1
ATOM 2695 C C . LYS A 1 339 ? -4.988 24.953 16.205 1.00 89.31 339 LYS A C 1
ATOM 2697 O O . LYS A 1 339 ? -5.982 24.764 16.905 1.00 89.31 339 LYS A O 1
ATOM 2702 N N . ASN A 1 340 ? -3.761 25.102 16.689 1.00 82.69 340 ASN A N 1
ATOM 2703 C CA . ASN A 1 340 ? -3.445 25.146 18.112 1.00 82.69 340 ASN A CA 1
ATOM 2704 C C . ASN A 1 340 ? -2.954 26.563 18.474 1.00 82.69 340 ASN A C 1
ATOM 2706 O O . ASN A 1 340 ? -2.216 27.149 17.683 1.00 82.69 340 ASN A O 1
ATOM 2710 N N . PRO A 1 341 ? -3.355 27.148 19.613 1.00 77.50 341 PRO A N 1
ATOM 2711 C CA . PRO A 1 341 ? -2.823 28.439 20.057 1.00 77.50 341 PRO A CA 1
ATOM 2712 C C . PRO A 1 341 ? -1.334 28.406 20.441 1.00 77.50 341 PRO A C 1
ATOM 2714 O O . PRO A 1 341 ? -0.659 29.424 20.303 1.00 77.50 341 PRO A O 1
ATOM 2717 N N . LEU A 1 342 ? -0.810 27.260 20.885 1.00 71.31 342 LEU A N 1
ATOM 2718 C CA . LEU A 1 342 ? 0.586 27.095 21.308 1.00 71.31 342 LEU A CA 1
ATOM 2719 C C . LEU A 1 342 ? 1.561 26.965 20.131 1.00 71.31 342 LEU A C 1
ATOM 2721 O O . LEU A 1 342 ? 2.730 27.331 20.254 1.00 71.31 342 LEU A O 1
ATOM 2725 N N . TRP A 1 343 ? 1.098 26.456 18.985 1.00 70.88 343 TRP A N 1
ATOM 2726 C CA . TRP A 1 343 ? 1.943 26.193 17.819 1.00 70.88 343 TRP A CA 1
ATOM 2727 C C . TRP A 1 343 ? 1.536 27.055 16.631 1.00 70.88 343 TRP A C 1
ATOM 2729 O O . TRP A 1 343 ? 0.368 27.138 16.258 1.00 70.88 343 TRP A O 1
ATOM 2739 N N . ALA A 1 344 ? 2.519 27.687 15.994 1.00 73.00 344 ALA A N 1
ATOM 2740 C CA . ALA A 1 344 ? 2.261 28.534 14.841 1.00 73.00 344 ALA A CA 1
ATOM 2741 C C . ALA A 1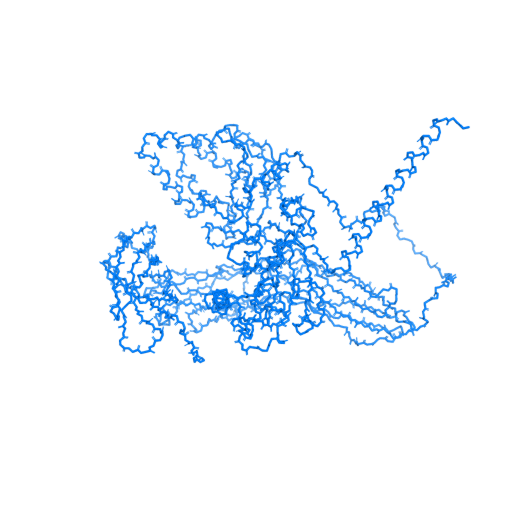 344 ? 1.786 27.710 13.630 1.00 73.00 344 ALA A C 1
ATOM 2743 O O . ALA A 1 344 ? 2.397 26.711 13.252 1.00 73.00 344 ALA A O 1
ATOM 2744 N N . GLY A 1 345 ? 0.735 28.195 12.970 1.00 78.31 345 GLY A N 1
ATOM 2745 C CA . GLY A 1 345 ? 0.230 27.631 11.719 1.00 78.31 345 GLY A CA 1
ATOM 2746 C C . GLY A 1 345 ? -0.732 26.458 11.897 1.00 78.31 345 GLY A C 1
ATOM 2747 O O . GLY A 1 345 ? -1.188 26.147 12.995 1.00 78.31 345 GLY A O 1
ATOM 2748 N N . LEU A 1 346 ? -1.088 25.848 10.769 1.00 84.62 346 LEU A N 1
ATOM 2749 C CA . LEU A 1 346 ? -1.936 24.666 10.731 1.00 84.62 346 LEU A CA 1
ATOM 2750 C C . LEU A 1 346 ? -1.056 23.419 10.897 1.00 84.62 346 LEU A C 1
ATOM 2752 O O . LEU A 1 346 ? -0.082 23.242 10.154 1.00 84.62 346 LEU A O 1
ATOM 2756 N N . GLN A 1 347 ? -1.384 22.601 11.893 1.00 85.31 347 GLN A N 1
ATOM 2757 C CA . GLN A 1 347 ? -0.752 21.308 12.150 1.00 85.31 347 GLN A CA 1
ATOM 2758 C C . GLN A 1 347 ? -1.540 20.206 11.451 1.00 85.31 347 GLN A C 1
ATOM 2760 O O . GLN A 1 347 ? -2.749 20.345 11.265 1.00 85.31 347 GLN A O 1
ATOM 2765 N N . GLN A 1 348 ? -0.853 19.133 11.074 1.00 88.56 348 GLN A N 1
ATOM 2766 C CA . GLN A 1 348 ? -1.457 17.934 10.508 1.00 88.56 348 GLN A CA 1
ATOM 2767 C C . GLN A 1 348 ? -1.095 16.743 11.385 1.00 88.56 348 GLN A C 1
ATOM 2769 O O . GLN A 1 348 ? 0.051 16.599 11.805 1.00 88.56 348 GLN A O 1
ATOM 2774 N N . GLU A 1 349 ? -2.082 15.916 11.675 1.00 89.94 349 GLU A N 1
ATOM 2775 C CA . GLU A 1 349 ? -1.932 14.730 12.504 1.00 89.94 349 GLU A CA 1
ATOM 2776 C C . GLU A 1 349 ? -2.631 13.551 11.817 1.00 89.94 349 GLU A C 1
ATOM 2778 O O . GLU A 1 349 ? -3.604 13.734 11.075 1.00 89.94 349 GLU A O 1
ATOM 2783 N N . TYR A 1 350 ? -2.116 12.344 12.049 1.00 92.88 350 TYR A N 1
ATOM 2784 C CA . TYR A 1 350 ? -2.568 11.126 11.384 1.00 92.88 350 TYR A CA 1
ATOM 2785 C C . TYR A 1 350 ? -3.343 10.240 12.353 1.00 92.88 350 TYR A C 1
ATOM 2787 O O . TYR A 1 350 ? -2.826 9.838 13.400 1.00 92.88 350 TYR A O 1
ATOM 2795 N N . ILE A 1 351 ? -4.565 9.886 11.965 1.00 95.06 351 ILE A N 1
ATOM 2796 C CA . ILE A 1 351 ? -5.358 8.851 12.626 1.00 95.06 351 ILE A CA 1
ATOM 2797 C C . ILE A 1 351 ? -5.595 7.740 11.620 1.00 95.06 351 ILE A C 1
ATOM 2799 O O . ILE A 1 351 ? -5.993 7.999 10.488 1.00 95.06 351 ILE A O 1
ATOM 2803 N N . ILE A 1 352 ? -5.384 6.501 12.034 1.00 94.06 352 ILE A N 1
ATOM 2804 C CA . ILE A 1 352 ? -5.654 5.324 11.223 1.00 94.06 352 ILE A CA 1
ATOM 2805 C C . ILE A 1 352 ? -6.790 4.516 11.839 1.00 94.06 352 ILE A C 1
ATOM 2807 O O . ILE A 1 352 ? -6.868 4.350 13.055 1.00 94.06 352 ILE A O 1
ATOM 2811 N N . ARG A 1 353 ? -7.675 4.004 10.990 1.00 92.62 353 ARG A N 1
ATOM 2812 C CA . ARG A 1 353 ? -8.645 2.982 11.354 1.00 92.62 353 ARG A CA 1
ATOM 2813 C C . ARG A 1 353 ? -7.998 1.613 11.239 1.00 92.62 353 ARG A C 1
ATOM 2815 O O . ARG A 1 353 ? -7.571 1.213 10.157 1.00 92.62 353 ARG A O 1
ATOM 2822 N N . ASP A 1 354 ? -7.958 0.884 12.343 1.00 82.12 354 ASP A N 1
ATOM 2823 C CA . ASP A 1 354 ? -7.552 -0.515 12.335 1.00 82.12 354 ASP A CA 1
ATOM 2824 C C . ASP A 1 354 ? -8.576 -1.327 11.516 1.00 82.12 354 ASP A C 1
ATOM 2826 O O . ASP A 1 354 ? -9.764 -1.328 11.853 1.00 82.12 354 ASP A O 1
ATOM 2830 N N . PRO A 1 355 ? -8.158 -2.015 10.439 1.00 72.81 355 PRO A N 1
ATOM 2831 C CA . PRO A 1 355 ? -9.075 -2.759 9.581 1.00 72.81 355 PRO A CA 1
ATOM 2832 C C . PRO A 1 355 ? -9.705 -3.978 10.273 1.00 72.81 355 PRO A C 1
ATOM 2834 O O . PRO A 1 355 ? -10.759 -4.434 9.840 1.00 72.81 355 PRO A O 1
ATOM 2837 N N . ASN A 1 356 ? -9.091 -4.503 11.337 1.00 74.81 356 ASN A N 1
ATOM 2838 C CA . ASN A 1 356 ? -9.583 -5.666 12.073 1.00 74.81 356 ASN A CA 1
ATOM 2839 C C . ASN A 1 356 ? -10.576 -5.269 13.165 1.00 74.81 356 ASN A C 1
ATOM 2841 O O . ASN A 1 356 ? -11.570 -5.956 13.386 1.00 74.81 356 ASN A O 1
ATOM 2845 N N . THR A 1 357 ? -10.292 -4.178 13.881 1.00 79.50 357 THR A N 1
ATOM 2846 C CA . THR A 1 357 ? -11.112 -3.755 15.030 1.00 79.50 357 THR A CA 1
ATOM 2847 C C . THR A 1 357 ? -12.091 -2.635 14.693 1.00 79.50 357 THR A C 1
ATOM 2849 O O . THR A 1 357 ? -13.008 -2.370 15.469 1.00 79.50 357 THR A O 1
ATOM 2852 N N . GLY A 1 358 ? -11.895 -1.951 13.564 1.00 85.31 358 GLY A N 1
ATOM 2853 C CA . GLY A 1 358 ? -12.646 -0.764 13.162 1.00 85.31 358 GLY A CA 1
ATOM 2854 C C . GLY A 1 358 ? -12.351 0.479 14.007 1.00 85.31 358 GLY A C 1
ATOM 2855 O O . GLY A 1 358 ? -12.886 1.546 13.701 1.00 85.31 358 GLY A O 1
ATOM 2856 N N . LYS A 1 359 ? -11.517 0.364 15.050 1.00 90.25 359 LYS A N 1
ATOM 2857 C CA . LYS A 1 359 ? -11.201 1.454 15.976 1.00 90.25 359 LYS A CA 1
ATOM 2858 C C . LYS A 1 359 ? -10.189 2.417 15.371 1.00 90.25 359 LYS A C 1
ATOM 2860 O O . LYS A 1 359 ? -9.284 2.013 14.643 1.00 90.25 359 LYS A O 1
ATOM 2865 N N . LEU A 1 360 ? -10.349 3.692 15.706 1.00 95.44 360 LEU A N 1
ATOM 2866 C CA . LEU A 1 360 ? -9.395 4.738 15.366 1.00 95.44 360 LEU A CA 1
ATOM 2867 C C . LEU A 1 360 ? -8.223 4.739 16.349 1.00 95.44 360 LEU A C 1
ATOM 2869 O O . LEU A 1 360 ? -8.406 4.489 17.540 1.00 95.44 360 LEU A O 1
ATOM 2873 N N . ALA A 1 361 ? -7.034 5.032 15.834 1.00 94.69 361 ALA A N 1
ATOM 2874 C CA . ALA A 1 361 ? -5.823 5.190 16.620 1.00 94.69 361 ALA A CA 1
ATOM 2875 C C . ALA A 1 361 ? -4.909 6.266 16.018 1.00 94.69 361 ALA A C 1
ATOM 2877 O O . ALA A 1 361 ? -4.754 6.356 14.799 1.00 94.69 361 ALA A O 1
ATOM 2878 N N . PHE A 1 362 ? -4.257 7.059 16.863 1.00 94.12 362 PHE A N 1
ATOM 2879 C CA . PHE A 1 362 ? -3.146 7.916 16.460 1.00 94.12 362 PHE A CA 1
ATOM 2880 C C . PHE A 1 362 ? -1.950 7.067 16.025 1.00 94.12 362 PHE A C 1
ATOM 2882 O O . PHE A 1 362 ? -1.596 6.095 16.692 1.00 94.12 362 PHE A O 1
ATOM 2889 N N . THR A 1 363 ? -1.289 7.450 14.937 1.00 91.50 363 THR A N 1
ATOM 2890 C CA . THR A 1 363 ? -0.164 6.695 14.365 1.00 91.50 363 THR A CA 1
ATOM 2891 C C . THR A 1 363 ? 0.994 7.613 13.994 1.00 91.50 363 THR A C 1
ATOM 2893 O O . THR A 1 363 ? 0.824 8.823 13.861 1.00 91.50 363 THR A O 1
ATOM 2896 N N . ASN A 1 364 ? 2.174 7.027 13.777 1.00 83.75 364 ASN A N 1
ATOM 2897 C CA . ASN A 1 364 ? 3.376 7.717 13.303 1.00 83.75 364 ASN A CA 1
ATOM 2898 C C . ASN A 1 364 ? 3.847 8.836 14.250 1.00 83.75 364 ASN A C 1
ATOM 2900 O O . ASN A 1 364 ? 4.458 9.807 13.805 1.00 83.75 364 ASN A O 1
ATOM 2904 N N . LEU A 1 365 ? 3.620 8.691 15.562 1.00 80.94 365 LEU A N 1
ATOM 2905 C CA . LEU A 1 365 ? 4.077 9.672 16.548 1.00 80.94 365 LEU A CA 1
ATOM 2906 C C . LEU A 1 365 ? 5.599 9.879 16.430 1.00 80.94 365 LEU A C 1
ATOM 2908 O O . LEU A 1 365 ? 6.372 8.919 16.502 1.00 80.94 365 LEU A O 1
ATOM 2912 N N . ASN A 1 366 ? 6.012 11.133 16.216 1.00 73.69 366 ASN A N 1
ATOM 2913 C CA . ASN A 1 366 ? 7.402 11.562 16.003 1.00 73.69 366 ASN A CA 1
ATOM 2914 C C . ASN A 1 366 ? 8.134 10.836 14.862 1.00 73.69 366 ASN A C 1
ATOM 2916 O O . ASN A 1 366 ? 9.350 10.631 14.900 1.00 73.69 366 ASN A O 1
ATOM 2920 N N . ARG A 1 367 ? 7.393 10.448 13.821 1.00 71.06 367 ARG A N 1
ATOM 2921 C CA . ARG A 1 367 ? 7.926 9.798 12.622 1.00 71.06 367 ARG A CA 1
ATOM 2922 C C . ARG A 1 367 ? 7.486 10.554 11.381 1.00 71.06 367 ARG A C 1
ATOM 2924 O O . ARG A 1 367 ? 6.321 10.902 11.247 1.00 71.06 367 ARG A O 1
ATOM 2931 N N . GLN A 1 368 ? 8.422 10.749 10.462 1.00 73.06 368 GLN A N 1
ATOM 2932 C CA . GLN A 1 368 ? 8.153 11.337 9.155 1.00 73.06 368 GLN A CA 1
ATOM 2933 C C . GLN A 1 368 ? 8.215 10.236 8.104 1.00 73.06 368 GLN A C 1
ATOM 2935 O O . GLN A 1 368 ? 9.212 9.514 8.020 1.00 73.06 368 GLN A O 1
ATOM 2940 N N . ASP A 1 369 ? 7.141 10.098 7.335 1.00 79.81 369 ASP A N 1
ATOM 2941 C CA . ASP A 1 369 ? 7.110 9.275 6.134 1.00 79.81 369 ASP A CA 1
ATOM 2942 C C . ASP A 1 369 ? 7.174 10.158 4.875 1.00 79.81 369 ASP A C 1
ATOM 2944 O O . ASP A 1 369 ? 7.356 11.382 4.935 1.00 79.81 369 ASP A O 1
ATOM 2948 N N . ILE A 1 370 ? 7.090 9.528 3.705 1.00 82.94 370 ILE A N 1
ATOM 2949 C CA . ILE A 1 370 ? 7.206 10.245 2.436 1.00 82.94 370 ILE A CA 1
ATOM 2950 C C . ILE A 1 370 ? 5.965 11.084 2.115 1.00 82.94 370 ILE A C 1
ATOM 2952 O O . ILE A 1 370 ? 6.088 12.145 1.499 1.00 82.94 370 ILE A O 1
ATOM 2956 N N . LEU A 1 371 ? 4.785 10.654 2.581 1.00 87.00 371 LEU A N 1
ATOM 2957 C CA . LEU A 1 371 ? 3.556 11.431 2.475 1.00 87.00 371 LEU A CA 1
ATOM 2958 C C . LEU A 1 371 ? 3.669 12.700 3.319 1.00 87.00 371 LEU A C 1
ATOM 2960 O O . LEU A 1 371 ? 3.445 13.795 2.810 1.00 87.00 371 LEU A O 1
ATOM 2964 N N . ASP A 1 372 ? 4.103 12.570 4.569 1.00 84.50 372 ASP A N 1
ATOM 2965 C CA . ASP A 1 372 ? 4.357 13.684 5.470 1.00 84.50 372 ASP A CA 1
ATOM 2966 C C . ASP A 1 372 ? 5.378 14.657 4.879 1.00 84.50 372 ASP A C 1
ATOM 2968 O O . ASP A 1 372 ? 5.161 15.870 4.894 1.00 84.50 372 ASP A O 1
ATOM 2972 N N . SER A 1 373 ? 6.438 14.127 4.264 1.00 86.31 373 SER A N 1
ATOM 2973 C CA . SER A 1 373 ? 7.443 14.927 3.562 1.00 86.31 373 SER A CA 1
ATOM 2974 C C . SER A 1 373 ? 6.835 15.745 2.416 1.00 86.31 373 SER A C 1
ATOM 2976 O O . SER A 1 373 ? 7.145 16.930 2.295 1.00 86.31 373 SER A O 1
ATOM 2978 N N . LEU A 1 374 ? 5.938 15.157 1.608 1.00 89.25 374 LEU A N 1
ATOM 2979 C CA . LEU A 1 374 ? 5.236 15.873 0.535 1.00 89.25 374 LEU A CA 1
ATOM 2980 C C . LEU A 1 374 ? 4.317 16.960 1.104 1.00 89.25 374 LEU A C 1
ATOM 2982 O O . LEU A 1 374 ? 4.334 18.097 0.633 1.00 89.25 374 LEU A O 1
ATOM 2986 N N . LEU A 1 375 ? 3.506 16.622 2.107 1.00 89.56 375 LEU A N 1
ATOM 2987 C CA . LEU A 1 375 ? 2.533 17.546 2.692 1.00 89.56 375 LEU A CA 1
ATOM 2988 C C . LEU A 1 375 ? 3.218 18.726 3.407 1.00 89.56 375 LEU A C 1
ATOM 2990 O O . LEU A 1 375 ? 2.680 19.835 3.413 1.00 89.56 375 LEU A O 1
ATOM 2994 N N . HIS A 1 376 ? 4.425 18.522 3.945 1.00 87.06 376 HIS A N 1
ATOM 2995 C CA . HIS A 1 376 ? 5.248 19.564 4.563 1.00 87.06 376 HIS A CA 1
ATOM 2996 C C . HIS A 1 376 ? 6.035 20.429 3.573 1.00 87.06 376 HIS A C 1
ATOM 2998 O O . HIS A 1 376 ? 6.565 21.475 3.973 1.00 87.06 376 HIS A O 1
ATOM 3004 N N . GLU A 1 377 ? 6.103 20.069 2.287 1.00 89.12 377 GLU A N 1
ATOM 3005 C CA . GLU A 1 377 ? 6.743 20.932 1.299 1.00 89.12 377 GLU A CA 1
ATOM 3006 C C . GLU A 1 377 ? 6.071 22.306 1.289 1.00 89.12 377 GLU A C 1
ATOM 3008 O O . GLU A 1 377 ? 4.871 22.434 1.060 1.00 89.12 377 GLU A O 1
ATOM 3013 N N . LYS A 1 378 ? 6.857 23.373 1.473 1.00 90.19 378 LYS A N 1
ATOM 3014 C CA . LYS A 1 378 ? 6.355 24.747 1.665 1.00 90.19 378 LYS A CA 1
ATOM 3015 C C . LYS A 1 378 ? 5.258 25.159 0.674 1.00 90.19 378 LYS A C 1
ATOM 3017 O O . LYS A 1 378 ? 4.293 25.814 1.061 1.00 90.19 378 LYS A O 1
ATOM 3022 N N . LYS A 1 379 ? 5.418 24.814 -0.610 1.00 90.12 379 LYS A N 1
ATOM 3023 C CA . LYS A 1 379 ? 4.444 25.154 -1.658 1.00 90.12 379 LYS A CA 1
ATOM 3024 C C . LYS A 1 379 ? 3.200 24.261 -1.606 1.00 90.12 379 LYS A C 1
ATOM 3026 O O . LYS A 1 379 ? 2.102 24.779 -1.787 1.00 90.12 379 LYS A O 1
ATOM 3031 N N . VAL A 1 380 ? 3.363 22.963 -1.345 1.00 90.38 380 VAL A N 1
ATOM 3032 C CA . VAL A 1 380 ? 2.253 22.008 -1.198 1.00 90.38 380 VAL A CA 1
ATOM 3033 C C . VAL A 1 380 ? 1.433 22.350 0.043 1.00 90.38 380 VAL A C 1
ATOM 3035 O O . VAL A 1 380 ? 0.221 22.518 -0.065 1.00 90.38 380 VAL A O 1
ATOM 3038 N N . LYS A 1 381 ? 2.092 22.588 1.184 1.00 89.81 381 LYS A N 1
ATOM 3039 C CA . LYS A 1 381 ? 1.461 23.051 2.424 1.00 89.81 381 LYS A CA 1
ATOM 3040 C C . LYS A 1 381 ? 0.641 24.318 2.203 1.00 89.81 381 LYS A C 1
ATOM 3042 O O . LYS A 1 381 ? -0.519 24.365 2.589 1.00 89.81 381 LYS A O 1
ATOM 3047 N N . ALA A 1 382 ? 1.201 25.326 1.531 1.00 89.12 382 ALA A N 1
ATOM 3048 C CA . ALA A 1 382 ? 0.476 26.562 1.234 1.00 89.12 382 ALA A CA 1
ATOM 3049 C C . ALA A 1 382 ? -0.755 26.329 0.336 1.00 89.12 382 ALA A C 1
ATOM 3051 O O . ALA A 1 382 ? -1.802 26.943 0.555 1.00 89.12 382 ALA A O 1
ATOM 3052 N N . ALA A 1 383 ? -0.648 25.437 -0.656 1.00 89.06 383 ALA A N 1
ATOM 3053 C CA . ALA A 1 383 ? -1.772 25.066 -1.512 1.00 89.06 383 ALA A CA 1
ATOM 3054 C C . ALA A 1 383 ? -2.870 24.336 -0.718 1.00 89.06 383 ALA A C 1
ATOM 3056 O O . ALA A 1 383 ? -4.043 24.690 -0.830 1.00 89.06 383 ALA A O 1
ATOM 3057 N N . LEU A 1 384 ? -2.499 23.381 0.139 1.00 88.88 384 LEU A N 1
ATOM 3058 C CA . LEU A 1 384 ? -3.426 22.667 1.021 1.00 88.88 384 LEU A CA 1
ATOM 3059 C C . LEU A 1 384 ? -4.087 23.599 2.036 1.00 88.88 384 LEU A C 1
ATOM 3061 O O . LEU A 1 384 ? -5.304 23.566 2.182 1.00 88.88 384 LEU A O 1
ATOM 3065 N N . GLU A 1 385 ? -3.328 24.478 2.690 1.00 88.19 385 GLU A N 1
ATOM 3066 C CA . GLU A 1 385 ? -3.862 25.462 3.637 1.00 88.19 385 GLU A CA 1
ATOM 3067 C C . GLU A 1 385 ? -4.885 26.392 2.977 1.00 88.19 385 GLU A C 1
ATOM 3069 O O . GLU A 1 385 ? -5.902 26.719 3.591 1.00 88.19 385 GLU A O 1
ATOM 3074 N N . ALA A 1 386 ? -4.666 26.797 1.721 1.00 86.56 386 ALA A N 1
ATOM 3075 C CA . ALA A 1 386 ? -5.640 27.598 0.985 1.00 86.56 386 ALA A CA 1
ATOM 3076 C C . ALA A 1 386 ? -6.971 26.849 0.795 1.00 86.56 386 ALA A C 1
ATOM 3078 O O . ALA A 1 386 ? -8.039 27.445 0.953 1.00 86.56 386 ALA A O 1
ATOM 3079 N N . VAL A 1 387 ? -6.915 25.542 0.528 1.00 84.56 387 VAL A N 1
ATOM 3080 C CA . VAL A 1 387 ? -8.100 24.683 0.380 1.00 84.56 387 VAL A CA 1
ATOM 3081 C C . VAL A 1 387 ? -8.774 24.404 1.722 1.00 84.56 387 VAL A C 1
ATOM 3083 O O . VAL A 1 387 ? -9.997 24.532 1.826 1.00 84.56 387 VAL A O 1
ATOM 3086 N N . VAL A 1 388 ? -8.000 24.086 2.760 1.00 83.88 388 VAL A N 1
ATOM 3087 C CA . VAL A 1 388 ? -8.487 23.819 4.122 1.00 83.88 388 VAL A CA 1
ATOM 3088 C C . VAL A 1 388 ? -9.180 25.051 4.702 1.00 83.88 388 VAL A C 1
ATOM 3090 O O . VAL A 1 388 ? -10.285 24.953 5.229 1.00 83.88 388 VAL A O 1
ATOM 3093 N N . LEU A 1 389 ? -8.576 26.232 4.560 1.00 82.06 389 LEU A N 1
ATOM 3094 C CA . LEU A 1 389 ? -9.102 27.477 5.124 1.00 82.06 389 LEU A CA 1
ATOM 3095 C C . LEU A 1 389 ? -10.172 28.149 4.250 1.00 82.06 389 LEU A C 1
ATOM 3097 O O . LEU A 1 389 ? -10.607 29.250 4.583 1.00 82.06 389 LEU A O 1
ATOM 3101 N N . GLY A 1 390 ? -10.572 27.533 3.133 1.00 78.12 390 GLY A N 1
ATOM 3102 C CA . GLY A 1 390 ? -11.574 28.097 2.223 1.00 78.12 390 GLY A CA 1
ATOM 3103 C C . GLY A 1 390 ? -11.139 29.377 1.512 1.00 78.12 390 GLY A C 1
ATOM 3104 O O . GLY A 1 390 ? -11.980 30.166 1.103 1.00 78.12 390 GLY A O 1
ATOM 3105 N N . ARG A 1 391 ? -9.827 29.595 1.372 1.00 75.88 391 ARG A N 1
ATOM 3106 C CA . ARG A 1 391 ? -9.241 30.723 0.627 1.00 75.88 391 ARG A CA 1
ATOM 3107 C C . ARG A 1 391 ? -9.064 30.417 -0.862 1.00 75.88 391 ARG A C 1
ATOM 3109 O O . ARG A 1 391 ? -8.735 31.316 -1.629 1.00 75.88 391 ARG A O 1
ATOM 3116 N N . ALA A 1 392 ? -9.266 29.161 -1.250 1.00 68.19 392 ALA A N 1
ATOM 3117 C CA . ALA A 1 392 ? -9.350 28.705 -2.625 1.00 68.19 392 ALA A CA 1
ATOM 3118 C C . ALA A 1 392 ? -10.535 27.737 -2.768 1.00 68.19 392 ALA A C 1
ATOM 3120 O O . ALA A 1 392 ? -10.703 26.820 -1.954 1.00 68.19 392 ALA A O 1
ATOM 3121 N N . ASP A 1 393 ? -11.332 27.934 -3.814 1.00 52.44 393 ASP A N 1
ATOM 3122 C CA . ASP A 1 393 ? -12.303 26.948 -4.273 1.00 52.44 393 ASP A CA 1
ATOM 3123 C C . ASP A 1 393 ? -11.572 25.965 -5.192 1.00 52.44 393 ASP A C 1
ATOM 3125 O O . ASP A 1 393 ? -10.990 26.353 -6.206 1.00 52.44 393 ASP A O 1
ATOM 3129 N N . THR A 1 394 ? -11.543 24.683 -4.835 1.00 45.78 394 THR A N 1
ATOM 3130 C CA . THR A 1 394 ? -11.036 23.648 -5.741 1.00 45.78 394 THR A CA 1
ATOM 3131 C C . THR A 1 394 ? -12.124 23.278 -6.737 1.00 45.78 394 THR A C 1
ATOM 3133 O O . THR A 1 394 ? -13.164 22.782 -6.319 1.00 45.78 394 THR A O 1
ATOM 3136 N N . ILE A 1 395 ? -11.871 23.537 -8.025 1.00 47.78 395 ILE A N 1
ATOM 3137 C CA . ILE A 1 395 ? -12.022 22.659 -9.207 1.00 47.78 395 ILE A CA 1
ATOM 3138 C C . ILE A 1 395 ? -11.583 23.495 -10.429 1.00 47.78 395 ILE A C 1
ATOM 3140 O O . ILE A 1 395 ? -12.121 24.574 -10.668 1.00 47.78 395 ILE A O 1
ATOM 3144 N N . SER A 1 396 ? -10.658 22.997 -11.256 1.00 30.30 396 SER A N 1
ATOM 3145 C CA . SER A 1 396 ? -10.513 23.468 -12.644 1.00 30.30 396 SER A CA 1
ATOM 3146 C C . SER A 1 396 ? -11.068 22.399 -13.589 1.00 30.30 396 SER A C 1
ATOM 3148 O O . SER A 1 396 ? -10.405 21.411 -13.872 1.00 30.30 396 SER A O 1
ATOM 3150 N N . THR A 1 397 ? -12.306 22.644 -14.039 1.00 29.31 397 THR A N 1
ATOM 3151 C CA . THR A 1 397 ? -13.096 22.000 -15.114 1.00 29.31 397 THR A CA 1
ATOM 3152 C C . THR A 1 397 ? -13.393 20.486 -15.068 1.00 29.31 397 THR A C 1
ATOM 3154 O O . THR A 1 397 ? -12.482 19.670 -14.970 1.00 29.31 397 THR A O 1
ATOM 3157 N N . PRO A 1 398 ? -14.667 20.088 -15.280 1.00 29.17 398 PRO A N 1
ATOM 3158 C CA . PRO A 1 398 ? -15.033 18.728 -15.653 1.00 29.17 398 PRO A CA 1
ATOM 3159 C C . PRO A 1 398 ? -14.772 18.495 -17.149 1.00 29.17 398 PRO A C 1
ATOM 3161 O O . PRO A 1 398 ? -15.241 19.258 -17.995 1.00 29.17 398 PRO A O 1
ATOM 3164 N N . VAL A 1 399 ? -14.100 17.397 -17.492 1.00 27.53 399 VAL A N 1
ATOM 3165 C CA . VAL A 1 399 ? -14.255 16.795 -18.821 1.00 27.53 399 VAL A CA 1
ATOM 3166 C C . VAL A 1 399 ? -15.563 15.996 -18.788 1.00 27.53 399 VAL A C 1
ATOM 3168 O O . VAL A 1 399 ? -15.636 14.941 -18.170 1.00 27.53 399 VAL A O 1
ATOM 3171 N N . GLY A 1 400 ? -16.610 16.559 -19.399 1.00 26.08 400 GLY A N 1
ATOM 3172 C CA . GLY A 1 400 ? -17.744 15.824 -19.973 1.00 26.08 400 GLY A CA 1
ATOM 3173 C C . GLY A 1 400 ? -18.779 15.187 -19.034 1.00 26.08 400 GLY A C 1
ATOM 3174 O O . GLY A 1 400 ? -18.905 13.970 -18.994 1.00 26.08 400 GLY A O 1
ATOM 3175 N N . ARG A 1 401 ? -19.650 15.989 -18.409 1.00 24.52 401 ARG A N 1
ATOM 3176 C CA . ARG A 1 401 ? -21.059 15.593 -18.201 1.00 24.52 401 ARG A CA 1
ATOM 3177 C C . ARG A 1 401 ? -21.961 16.741 -18.640 1.00 24.52 401 ARG A C 1
ATOM 3179 O O . ARG A 1 401 ? -22.040 17.765 -17.969 1.00 24.52 401 ARG A O 1
ATOM 3186 N N . SER A 1 402 ? -22.636 16.577 -19.773 1.00 25.06 402 SER A N 1
ATOM 3187 C CA . SER A 1 402 ? -23.752 17.439 -20.155 1.00 25.06 402 SER A CA 1
ATOM 3188 C C . SER A 1 402 ? -24.971 17.061 -19.314 1.00 25.06 402 SER A C 1
ATOM 3190 O O . SER A 1 402 ? -25.584 16.020 -19.541 1.00 25.06 402 SER A O 1
ATOM 3192 N N . ALA A 1 403 ? -25.319 17.898 -18.340 1.00 26.89 403 ALA A N 1
ATOM 3193 C CA . ALA A 1 403 ? -26.632 17.870 -17.711 1.00 26.89 403 ALA A CA 1
ATOM 3194 C C . ALA A 1 403 ? -27.584 18.764 -18.518 1.00 26.89 403 ALA A C 1
ATOM 3196 O O . ALA A 1 403 ? -27.314 19.948 -18.716 1.00 26.89 403 ALA A O 1
ATOM 3197 N N . GLY A 1 404 ? -28.696 18.190 -18.970 1.00 23.53 404 GLY A N 1
ATOM 3198 C CA . GLY A 1 404 ? -29.795 18.892 -19.620 1.00 23.53 404 GLY A CA 1
ATOM 3199 C C . GLY A 1 404 ? -31.125 18.256 -19.231 1.00 23.53 404 GLY A C 1
ATOM 3200 O O . GLY A 1 404 ? -31.577 17.345 -19.908 1.00 23.53 404 GLY A O 1
ATOM 3201 N N . SER A 1 405 ? -31.689 18.764 -18.130 1.00 24.62 405 SER A N 1
ATOM 3202 C CA . SER A 1 405 ? -33.115 18.824 -17.750 1.00 24.62 405 SER A CA 1
ATOM 3203 C C . SER A 1 405 ? -33.992 17.564 -17.828 1.00 24.62 405 SER A C 1
ATOM 3205 O O . SER A 1 405 ? -34.321 17.079 -18.909 1.00 24.62 405 SER A O 1
ATOM 3207 N N . GLU A 1 406 ? -34.525 17.168 -16.666 1.00 31.09 406 GLU A N 1
ATOM 3208 C CA . GLU A 1 406 ? -35.793 16.433 -16.554 1.00 31.09 406 GLU A CA 1
ATOM 3209 C C . GLU A 1 406 ? -36.918 17.127 -17.343 1.00 31.09 406 GLU A C 1
ATOM 3211 O O . GLU A 1 406 ? -37.002 18.360 -17.371 1.00 31.09 406 GLU A O 1
ATOM 3216 N N . PRO A 1 407 ? -37.858 16.336 -17.883 1.00 25.50 407 PRO A N 1
ATOM 3217 C CA . PRO A 1 407 ? -39.229 16.574 -17.458 1.00 25.50 407 PRO A CA 1
ATOM 3218 C C . PRO A 1 407 ? -39.992 15.284 -17.128 1.00 25.50 407 PRO A C 1
ATOM 3220 O O . PRO A 1 407 ? -40.012 14.317 -17.883 1.00 25.50 407 PRO A O 1
ATOM 3223 N N . ASN A 1 408 ? -40.650 15.341 -15.973 1.00 24.06 408 ASN A N 1
ATOM 3224 C CA . ASN A 1 408 ? -42.025 14.927 -15.696 1.00 24.06 408 ASN A CA 1
ATOM 3225 C C . ASN A 1 408 ? -42.715 13.965 -16.688 1.00 24.06 408 ASN A C 1
ATOM 3227 O O . ASN A 1 408 ? -42.959 14.285 -17.850 1.00 24.06 408 ASN A O 1
ATOM 3231 N N . VAL A 1 409 ? -43.163 12.837 -16.137 1.00 30.66 409 VAL A N 1
ATOM 3232 C CA . VAL A 1 409 ? -44.026 11.825 -16.759 1.00 30.66 409 VAL A CA 1
ATOM 3233 C C . VAL A 1 409 ? -45.391 12.422 -17.141 1.00 30.66 409 VAL A C 1
ATOM 3235 O O . VAL A 1 409 ? -46.065 13.007 -16.290 1.00 30.66 409 VAL A O 1
ATOM 3238 N N . PRO A 1 410 ? -45.866 12.175 -18.375 1.00 23.84 410 PRO A N 1
ATOM 3239 C CA . PRO A 1 410 ? -47.192 11.580 -18.501 1.00 23.84 410 PRO A CA 1
ATOM 3240 C C . PRO A 1 410 ? -47.234 10.393 -19.478 1.00 23.84 410 PRO A C 1
ATOM 3242 O O . PRO A 1 410 ? -46.785 10.465 -20.615 1.00 23.84 410 PRO A O 1
ATOM 3245 N N . GLN A 1 411 ? -47.818 9.312 -18.956 1.00 23.41 411 GLN A N 1
ATOM 3246 C CA . GLN A 1 411 ? -48.592 8.232 -19.584 1.00 23.41 411 GLN A CA 1
ATOM 3247 C C . GLN A 1 411 ? -48.375 7.878 -21.067 1.00 23.41 411 GLN A C 1
ATOM 3249 O O . GLN A 1 411 ? -48.670 8.642 -21.983 1.00 23.41 411 GLN A O 1
ATOM 3254 N N . LEU A 1 412 ? -48.049 6.593 -21.264 1.00 29.47 412 LEU A N 1
ATOM 3255 C CA . LEU A 1 412 ? -48.283 5.837 -22.491 1.00 29.47 412 LEU A CA 1
ATOM 3256 C C . LEU A 1 412 ? -49.694 6.086 -23.049 1.00 29.47 412 LEU A C 1
ATOM 3258 O O . LEU A 1 412 ? -50.691 5.749 -22.410 1.00 29.47 412 LEU A O 1
ATOM 3262 N N . ALA A 1 413 ? -49.752 6.512 -24.307 1.00 22.19 413 ALA A N 1
ATOM 3263 C CA . ALA A 1 413 ? -50.846 6.181 -25.203 1.00 22.19 413 ALA A CA 1
ATOM 3264 C C . ALA A 1 413 ? -50.261 5.628 -26.505 1.00 22.19 413 ALA A C 1
ATOM 3266 O O . ALA A 1 413 ? -49.534 6.295 -27.236 1.00 22.19 413 ALA A O 1
ATOM 3267 N N . VAL A 1 414 ? -50.583 4.363 -26.752 1.00 33.56 414 VAL A N 1
ATOM 3268 C CA . VAL A 1 414 ? -50.350 3.632 -27.994 1.00 33.56 414 VAL A CA 1
ATOM 3269 C C . VAL A 1 414 ? -51.003 4.378 -29.157 1.00 33.56 414 VAL A C 1
ATOM 3271 O O . VAL A 1 414 ? -52.209 4.622 -29.115 1.00 33.56 414 VAL A O 1
ATOM 3274 N N . ARG A 1 415 ? -50.254 4.637 -30.235 1.00 22.34 415 ARG A N 1
ATOM 3275 C CA . ARG A 1 415 ? -50.791 4.537 -31.597 1.00 22.34 415 ARG A CA 1
ATOM 3276 C C . ARG A 1 415 ? -49.691 4.404 -32.645 1.00 22.34 415 ARG A C 1
ATOM 3278 O O . ARG A 1 415 ? -48.752 5.185 -32.716 1.00 22.34 415 ARG A O 1
ATOM 3285 N N . THR A 1 416 ? -49.873 3.351 -33.428 1.00 33.88 416 THR A N 1
ATOM 3286 C CA . THR A 1 416 ? -49.382 3.124 -34.781 1.00 33.88 416 THR A CA 1
ATOM 3287 C C . THR A 1 416 ? -49.437 4.396 -35.621 1.00 33.88 416 THR A C 1
ATOM 3289 O O . THR A 1 416 ? -50.461 5.067 -35.601 1.00 33.88 416 THR A O 1
ATOM 3292 N N . ASP A 1 417 ? -48.385 4.681 -36.388 1.00 24.41 417 ASP A N 1
ATOM 3293 C CA . ASP A 1 417 ? -48.509 4.726 -37.845 1.00 24.41 417 ASP A CA 1
ATOM 3294 C C . ASP A 1 417 ? -47.144 4.777 -38.535 1.00 24.41 417 ASP A C 1
ATOM 3296 O O . ASP A 1 417 ? -46.208 5.467 -38.131 1.00 24.41 417 ASP A O 1
ATOM 3300 N N . ARG A 1 418 ? -47.059 3.982 -39.604 1.00 35.09 418 ARG A N 1
ATOM 3301 C CA . ARG A 1 418 ? -46.025 4.053 -40.629 1.00 35.09 418 ARG A CA 1
ATOM 3302 C C . ARG A 1 418 ? -46.086 5.435 -41.269 1.00 35.09 418 ARG A C 1
ATOM 3304 O O . ARG A 1 418 ? -47.124 5.789 -41.813 1.00 35.09 418 ARG A O 1
ATOM 3311 N N . HIS A 1 419 ? -44.962 6.135 -41.330 1.00 27.00 419 HIS A N 1
ATOM 3312 C CA . HIS A 1 419 ? -44.710 7.043 -42.439 1.00 27.00 419 HIS A CA 1
ATOM 3313 C C . HIS A 1 419 ? -43.227 7.045 -42.797 1.00 27.00 419 HIS A C 1
ATOM 3315 O O . HIS A 1 419 ? -42.360 7.366 -41.987 1.00 27.00 419 HIS A O 1
ATOM 3321 N N . GLU A 1 420 ? -42.971 6.651 -44.042 1.00 35.69 420 GLU A N 1
ATOM 3322 C CA . GLU A 1 420 ? -41.742 6.919 -44.769 1.00 35.69 420 GLU A CA 1
ATOM 3323 C C . GLU A 1 420 ? -41.411 8.412 -44.705 1.00 35.69 420 GLU A C 1
ATOM 3325 O O . GLU A 1 420 ? -42.213 9.256 -45.107 1.00 35.69 420 GLU A O 1
ATOM 3330 N N . GLN A 1 421 ? -40.190 8.725 -44.280 1.00 27.83 421 GLN A N 1
ATOM 3331 C CA . GLN A 1 421 ? -39.481 9.898 -44.769 1.00 27.83 421 GLN A CA 1
ATOM 3332 C C . GLN A 1 421 ? -38.090 9.480 -45.226 1.00 27.83 421 GLN A C 1
ATOM 3334 O O . GLN A 1 421 ? -37.183 9.180 -44.453 1.00 27.83 421 GLN A O 1
ATOM 3339 N N . THR A 1 422 ? -37.967 9.453 -46.546 1.00 31.61 422 THR A N 1
ATOM 3340 C CA . THR A 1 422 ? -36.735 9.406 -47.314 1.00 31.61 422 THR A CA 1
ATOM 3341 C C . THR A 1 422 ? -35.915 10.669 -47.052 1.00 31.61 422 THR A C 1
ATOM 3343 O O . THR A 1 422 ? -36.229 11.740 -47.570 1.00 31.61 422 THR A O 1
ATOM 3346 N N . GLY A 1 423 ? -34.846 10.531 -46.269 1.00 25.84 423 GLY A N 1
ATOM 3347 C CA . GLY A 1 423 ? -33.741 11.480 -46.175 1.00 25.84 423 GLY A CA 1
ATOM 3348 C C . GLY A 1 423 ? -32.454 10.775 -46.592 1.00 25.84 423 GLY A C 1
ATOM 3349 O O . GLY A 1 423 ? -31.947 9.919 -45.873 1.00 25.84 423 GLY A O 1
ATOM 3350 N N . SER A 1 424 ? -31.972 11.093 -47.792 1.00 30.09 424 SER A N 1
ATOM 3351 C CA . SER A 1 424 ? -30.751 10.559 -48.400 1.00 30.09 424 SER A CA 1
ATOM 3352 C C . SER A 1 424 ? -29.515 10.840 -47.535 1.00 30.09 424 SER A C 1
ATOM 3354 O O . SER A 1 424 ? -29.007 11.959 -47.536 1.00 30.09 424 SER A O 1
ATOM 3356 N N . PHE A 1 425 ? -28.984 9.805 -46.882 1.00 30.33 425 PHE A N 1
ATOM 3357 C CA . PHE A 1 425 ? -27.594 9.756 -46.431 1.00 30.33 425 PHE A CA 1
ATOM 3358 C C . PHE A 1 425 ? -26.823 8.800 -47.341 1.00 30.33 425 PHE A C 1
ATOM 3360 O O . PHE A 1 425 ? -26.950 7.580 -47.253 1.00 30.33 425 PHE A O 1
ATOM 3367 N N . THR A 1 426 ? -26.028 9.366 -48.244 1.00 33.25 426 THR A N 1
ATOM 3368 C CA . THR A 1 426 ? -25.044 8.635 -49.042 1.00 33.25 426 THR A CA 1
ATOM 3369 C C . THR A 1 426 ? -23.839 8.284 -48.165 1.00 33.25 426 THR A C 1
ATOM 3371 O O . THR A 1 426 ? -22.869 9.035 -48.105 1.00 33.25 426 THR A O 1
ATOM 3374 N N . GLY A 1 427 ? -23.919 7.147 -47.475 1.00 38.28 427 GLY A N 1
ATOM 3375 C CA . GLY A 1 427 ? -22.767 6.320 -47.093 1.00 38.28 427 GLY A CA 1
ATOM 3376 C C . GLY A 1 427 ? -22.744 5.056 -47.971 1.00 38.28 427 GLY A C 1
ATOM 3377 O O . GLY A 1 427 ? -23.788 4.711 -48.531 1.00 38.28 427 GLY A O 1
ATOM 3378 N N . PRO A 1 428 ? -21.595 4.381 -48.159 1.00 42.59 428 PRO A N 1
ATOM 3379 C CA . PRO A 1 428 ? -21.473 3.293 -49.129 1.00 42.59 428 PRO A CA 1
ATOM 3380 C C . PRO A 1 428 ? -22.462 2.162 -48.812 1.00 42.59 428 PRO A C 1
ATOM 3382 O O . PRO A 1 428 ? -22.540 1.681 -47.684 1.00 42.59 428 PRO A O 1
ATOM 3385 N N . ALA A 1 429 ? -23.234 1.763 -49.824 1.00 46.66 429 ALA A N 1
ATOM 3386 C CA . ALA A 1 429 ? -24.463 0.968 -49.732 1.00 46.66 429 ALA A CA 1
ATOM 3387 C C . ALA A 1 429 ? -24.300 -0.503 -49.276 1.00 46.66 429 ALA A C 1
ATOM 3389 O O . ALA A 1 429 ? -25.262 -1.265 -49.346 1.00 46.66 429 ALA A O 1
ATOM 3390 N N . GLU A 1 430 ? -23.126 -0.894 -48.776 1.00 59.78 430 GLU A N 1
ATOM 3391 C CA . GLU A 1 430 ? -22.776 -2.274 -48.402 1.00 59.78 430 GLU A CA 1
ATOM 3392 C C . GLU A 1 430 ? -22.060 -2.385 -47.041 1.00 59.78 430 GLU A C 1
ATOM 3394 O O . GLU A 1 430 ? -21.365 -3.363 -46.778 1.00 59.78 430 GLU A O 1
ATOM 3399 N N . ALA A 1 431 ? -22.189 -1.398 -46.150 1.00 72.69 431 ALA A N 1
ATOM 3400 C CA . ALA A 1 431 ? -21.606 -1.491 -44.809 1.00 72.69 431 ALA A CA 1
ATOM 3401 C C . ALA A 1 431 ? -22.533 -2.225 -43.813 1.00 72.69 431 ALA A C 1
ATOM 3403 O O . ALA A 1 431 ? -23.765 -2.192 -43.943 1.00 72.69 431 ALA A O 1
ATOM 3404 N N . GLY A 1 432 ? -21.938 -2.895 -42.818 1.00 86.69 432 GLY A N 1
ATOM 3405 C CA . GLY A 1 432 ? -22.666 -3.426 -41.660 1.00 86.69 432 GLY A CA 1
ATOM 3406 C C . GLY A 1 432 ? -23.202 -2.291 -40.779 1.00 86.69 432 GLY A C 1
ATOM 3407 O O . GLY A 1 432 ? -22.683 -1.177 -40.825 1.00 86.69 432 GLY A O 1
ATOM 3408 N N . ARG A 1 433 ? -24.250 -2.552 -39.991 1.00 90.69 433 ARG A N 1
ATOM 3409 C CA . ARG A 1 433 ? -24.796 -1.586 -39.022 1.00 90.69 433 ARG A CA 1
ATOM 3410 C C . ARG A 1 433 ? -25.170 -2.295 -37.728 1.00 90.69 433 ARG A C 1
ATOM 3412 O O . ARG A 1 433 ? -26.080 -3.114 -37.736 1.00 90.69 433 ARG A O 1
ATOM 3419 N N . LEU A 1 434 ? -24.485 -1.989 -36.636 1.00 92.06 434 LEU A N 1
ATOM 3420 C CA . LEU A 1 434 ? -24.635 -2.673 -35.354 1.00 92.06 434 LEU A CA 1
ATOM 3421 C C . LEU A 1 434 ? -25.673 -1.967 -34.482 1.00 92.06 434 LEU A C 1
ATOM 3423 O O . LEU A 1 434 ? -25.579 -0.764 -34.242 1.00 92.06 434 LEU A O 1
ATOM 3427 N N . ILE A 1 435 ? -26.649 -2.720 -33.975 1.00 91.12 435 ILE A N 1
ATOM 3428 C CA . ILE A 1 435 ? -27.629 -2.214 -33.011 1.00 91.12 435 ILE A CA 1
ATOM 3429 C C . ILE A 1 435 ? -27.763 -3.212 -31.862 1.00 91.12 435 ILE A C 1
ATOM 3431 O O . ILE A 1 435 ? -28.199 -4.339 -32.070 1.00 91.12 435 ILE A O 1
ATOM 3435 N N . PHE A 1 436 ? -27.406 -2.793 -30.647 1.00 93.56 436 PHE A N 1
ATOM 3436 C CA . PHE A 1 436 ? -27.642 -3.567 -29.426 1.00 93.56 436 PHE A CA 1
ATOM 3437 C C . PHE A 1 436 ? -29.076 -3.387 -28.921 1.00 93.56 436 PHE A C 1
ATOM 3439 O O . PHE A 1 436 ? -29.613 -2.281 -28.962 1.00 93.56 436 PHE A O 1
ATOM 3446 N N . GLU A 1 437 ? -29.672 -4.451 -28.379 1.00 91.88 437 GLU A N 1
ATOM 3447 C CA . GLU A 1 437 ? -30.958 -4.365 -27.670 1.00 91.88 437 GLU A CA 1
ATOM 3448 C C . GLU A 1 437 ? -30.834 -3.524 -26.393 1.00 91.88 437 GLU A C 1
ATOM 3450 O O . GLU A 1 437 ? -31.720 -2.739 -26.054 1.00 91.88 437 GLU A O 1
ATOM 3455 N N . LYS A 1 438 ? -29.719 -3.701 -25.676 1.00 90.94 438 LYS A N 1
ATOM 3456 C CA . LYS A 1 438 ? -29.357 -2.951 -24.475 1.00 90.94 438 LYS A CA 1
ATOM 3457 C C . LYS A 1 438 ? -27.863 -2.686 -24.480 1.00 90.94 438 LYS A C 1
ATOM 3459 O O . LYS A 1 438 ? -27.083 -3.568 -24.817 1.00 90.94 438 LYS A O 1
ATOM 3464 N N . THR A 1 439 ? -27.475 -1.495 -24.051 1.00 90.00 439 THR A N 1
ATOM 3465 C CA . THR A 1 439 ? -26.070 -1.126 -23.831 1.00 90.00 439 THR A CA 1
ATOM 3466 C C . THR A 1 439 ? -25.694 -1.135 -22.353 1.00 90.00 439 THR A C 1
ATOM 3468 O O . THR A 1 439 ? -24.520 -1.045 -22.030 1.00 90.00 439 THR A O 1
ATOM 3471 N N . GLN A 1 440 ? -26.665 -1.295 -21.449 1.00 93.06 440 GLN A N 1
ATOM 3472 C CA . GLN A 1 440 ? -26.434 -1.446 -20.016 1.00 93.06 440 GLN A CA 1
ATOM 3473 C C . GLN A 1 440 ? -27.183 -2.668 -19.481 1.00 93.06 440 GLN A C 1
ATOM 3475 O O . GLN A 1 440 ? -28.363 -2.869 -19.791 1.00 93.06 440 GLN A O 1
ATOM 3480 N N . LEU A 1 441 ? -26.500 -3.470 -18.666 1.00 92.12 441 LEU A N 1
ATOM 3481 C CA . LEU A 1 441 ? -27.063 -4.614 -17.963 1.00 92.12 441 LEU A CA 1
ATOM 3482 C C . LEU A 1 441 ? -26.809 -4.477 -16.460 1.00 92.12 441 LEU A C 1
ATOM 3484 O O . LEU A 1 441 ? -25.661 -4.416 -16.028 1.00 92.12 441 LEU A O 1
ATOM 3488 N N . ASP A 1 442 ? -27.881 -4.456 -15.673 1.00 91.25 442 ASP A N 1
ATOM 3489 C CA . ASP A 1 442 ? -27.806 -4.572 -14.217 1.00 91.25 442 ASP A CA 1
ATOM 3490 C C . ASP A 1 442 ? -27.931 -6.047 -13.825 1.00 91.25 442 ASP A C 1
ATOM 3492 O O . ASP A 1 442 ? -28.927 -6.700 -14.151 1.00 91.25 442 ASP A O 1
ATOM 3496 N N . ILE A 1 443 ? -26.902 -6.576 -13.166 1.00 92.19 443 ILE A N 1
ATOM 3497 C CA . ILE A 1 443 ? -26.840 -7.972 -12.712 1.00 92.19 443 ILE A CA 1
ATOM 3498 C C . ILE A 1 443 ? -27.237 -8.126 -11.239 1.00 92.19 443 ILE A C 1
ATOM 3500 O O . ILE A 1 443 ? -27.197 -9.229 -10.696 1.00 92.19 443 ILE A O 1
ATOM 3504 N N . GLY A 1 444 ? -27.646 -7.031 -10.596 1.00 90.12 444 GLY A N 1
ATOM 3505 C CA . GLY A 1 444 ? -28.126 -6.998 -9.227 1.00 90.12 444 GLY A CA 1
ATOM 3506 C C . GLY A 1 444 ? -27.033 -7.274 -8.198 1.00 90.12 444 GLY A C 1
ATOM 3507 O O . GLY A 1 444 ? -25.863 -6.921 -8.370 1.00 90.12 444 GLY A O 1
ATOM 3508 N N . MET A 1 445 ? -27.439 -7.878 -7.081 1.00 87.06 445 MET A N 1
ATOM 3509 C CA . MET A 1 445 ? -26.516 -8.292 -6.028 1.00 87.06 445 MET A CA 1
ATOM 3510 C C . MET A 1 445 ? -25.882 -9.631 -6.388 1.00 87.06 445 MET A C 1
ATOM 3512 O O . MET A 1 445 ? -26.583 -10.608 -6.651 1.00 87.06 445 MET A O 1
ATOM 3516 N N . VAL A 1 446 ? -24.556 -9.672 -6.371 1.00 87.19 446 VAL A N 1
ATOM 3517 C CA . VAL A 1 446 ? -23.760 -10.857 -6.687 1.00 87.19 446 VAL A CA 1
ATOM 3518 C C . VAL A 1 446 ? -22.686 -11.061 -5.619 1.00 87.19 446 VAL A C 1
ATOM 3520 O O . VAL A 1 446 ? -22.254 -10.087 -5.014 1.00 87.19 446 VAL A O 1
ATOM 3523 N N . PRO A 1 447 ? -22.225 -12.288 -5.363 1.00 79.38 447 PRO A N 1
ATOM 3524 C CA . PRO A 1 447 ? -21.166 -12.527 -4.389 1.00 79.38 447 PRO A CA 1
ATOM 3525 C C . PRO A 1 447 ? -19.823 -11.959 -4.857 1.00 79.38 447 PRO A C 1
ATOM 3527 O O . PRO A 1 447 ? -19.575 -11.893 -6.068 1.00 79.38 447 PRO A O 1
ATOM 3530 N N . VAL A 1 448 ? -18.955 -11.571 -3.923 1.00 80.75 448 VAL A N 1
ATOM 3531 C CA . VAL A 1 448 ? -17.571 -11.170 -4.240 1.00 80.75 448 VAL A CA 1
ATOM 3532 C C . VAL A 1 448 ? -16.759 -12.364 -4.771 1.00 80.75 448 VAL A C 1
ATOM 3534 O O . VAL A 1 448 ? -17.050 -13.509 -4.444 1.00 80.75 448 VAL A O 1
ATOM 3537 N N . ASP A 1 449 ? -15.774 -12.088 -5.627 1.00 77.69 449 ASP A N 1
ATOM 3538 C CA . ASP A 1 449 ? -14.844 -13.057 -6.241 1.00 77.69 449 ASP A CA 1
ATOM 3539 C C . ASP A 1 449 ? -15.481 -14.288 -6.935 1.00 77.69 449 ASP A C 1
ATOM 3541 O O . ASP A 1 449 ? -14.933 -15.389 -6.947 1.00 77.69 449 ASP A O 1
ATOM 3545 N N . THR A 1 450 ? -16.645 -14.110 -7.570 1.00 77.62 450 THR A N 1
ATOM 3546 C CA . THR A 1 450 ? -17.336 -15.161 -8.340 1.00 77.62 450 THR A CA 1
ATOM 3547 C C . THR A 1 450 ? -17.318 -14.885 -9.838 1.00 77.62 450 THR A C 1
ATOM 3549 O O . THR A 1 450 ? -17.245 -13.741 -10.280 1.00 77.62 450 THR A O 1
ATOM 3552 N N . VAL A 1 451 ? -17.410 -15.945 -10.646 1.00 84.38 451 VAL A N 1
ATOM 3553 C CA . VAL A 1 451 ? -17.544 -15.839 -12.107 1.00 84.38 451 VAL A CA 1
ATOM 3554 C C . VAL A 1 451 ? -19.022 -15.883 -12.504 1.00 84.38 451 VAL A C 1
ATOM 3556 O O . VAL A 1 451 ? -19.778 -16.746 -12.056 1.00 84.38 451 VAL A O 1
ATOM 3559 N N . ARG A 1 452 ? -19.451 -14.948 -13.355 1.00 85.69 452 ARG A N 1
ATOM 3560 C CA . ARG A 1 452 ? -20.816 -14.819 -13.878 1.00 85.69 452 ARG A CA 1
ATOM 3561 C C . ARG A 1 452 ? -20.799 -14.721 -15.398 1.00 85.69 452 ARG A C 1
ATOM 3563 O O . ARG A 1 452 ? -19.972 -14.020 -15.967 1.00 85.69 452 ARG A O 1
ATOM 3570 N N . HIS A 1 453 ? -21.754 -15.383 -16.043 1.00 91.31 453 HIS A N 1
ATOM 3571 C CA . HIS A 1 453 ? -21.963 -15.286 -17.485 1.00 91.31 453 HIS A CA 1
ATOM 3572 C C . HIS A 1 453 ? -23.164 -14.387 -17.774 1.00 91.31 453 HIS A C 1
ATOM 3574 O O . HIS A 1 453 ? -24.243 -14.600 -17.221 1.00 91.31 453 HIS A O 1
ATOM 3580 N N . VAL A 1 454 ? -22.972 -13.387 -18.631 1.00 92.31 454 VAL A N 1
ATOM 3581 C CA . VAL A 1 454 ? -24.016 -12.460 -19.078 1.00 92.31 454 VAL A CA 1
ATOM 3582 C C . VAL A 1 454 ? -23.960 -12.262 -20.587 1.00 92.31 454 VAL A C 1
ATOM 3584 O O . VAL A 1 454 ? -22.938 -12.521 -21.219 1.00 92.31 454 VAL A O 1
ATOM 3587 N N . GLU A 1 455 ? -25.063 -11.816 -21.181 1.00 94.19 455 GLU A N 1
ATOM 3588 C CA . GLU A 1 455 ? -25.202 -11.720 -22.633 1.00 94.19 455 GLU A CA 1
ATOM 3589 C C . GLU A 1 455 ? -25.716 -10.345 -23.063 1.00 94.19 455 GLU A C 1
ATOM 3591 O O . GLU A 1 455 ? -26.687 -9.831 -22.505 1.00 94.19 455 GLU A O 1
ATOM 3596 N N . PHE A 1 456 ? -25.108 -9.789 -24.112 1.00 94.69 456 PHE A N 1
ATOM 3597 C CA . PHE A 1 456 ? -25.639 -8.642 -24.845 1.00 94.69 456 PHE A CA 1
ATOM 3598 C C . PHE A 1 456 ? -26.113 -9.088 -26.225 1.00 94.69 456 PHE A C 1
ATOM 3600 O O . PHE A 1 456 ? -25.328 -9.592 -27.029 1.00 94.69 456 PHE A O 1
ATOM 3607 N N . ARG A 1 457 ? -27.398 -8.891 -26.514 1.00 94.88 457 ARG A N 1
ATOM 3608 C CA . ARG A 1 457 ? -27.981 -9.177 -27.828 1.00 94.88 457 ARG A CA 1
ATOM 3609 C C . ARG A 1 457 ? -27.858 -7.973 -28.746 1.00 94.88 457 ARG A C 1
ATOM 3611 O O . ARG A 1 457 ? -28.037 -6.833 -28.309 1.00 94.88 457 ARG A O 1
ATOM 3618 N N . PHE A 1 458 ? -27.569 -8.231 -30.012 1.00 94.38 458 PHE A N 1
ATOM 3619 C CA . PHE A 1 458 ? -27.492 -7.217 -31.054 1.00 94.38 458 PHE A CA 1
ATOM 3620 C C . PHE A 1 458 ? -27.978 -7.769 -32.389 1.00 94.38 458 PHE A C 1
ATOM 3622 O O . PHE A 1 458 ? -28.085 -8.977 -32.565 1.00 94.38 458 PHE A O 1
ATOM 3629 N N . PHE A 1 459 ? -28.215 -6.887 -33.353 1.00 93.56 459 PHE A N 1
ATOM 3630 C CA . PHE A 1 459 ? -28.549 -7.273 -34.718 1.00 93.56 459 PHE A CA 1
ATOM 3631 C C . PHE A 1 459 ? -27.836 -6.391 -35.745 1.00 93.56 459 PHE A C 1
ATOM 3633 O O . PHE A 1 459 ? -27.516 -5.226 -35.480 1.00 93.56 459 PHE A O 1
ATOM 3640 N N . ASN A 1 460 ? -27.585 -6.953 -36.932 1.00 93.69 460 ASN A N 1
ATOM 3641 C CA . ASN A 1 460 ? -27.033 -6.219 -38.066 1.00 93.69 460 ASN A CA 1
ATOM 3642 C C . ASN A 1 460 ? -28.150 -5.560 -38.892 1.00 93.69 460 ASN A C 1
ATOM 3644 O O . ASN A 1 460 ? -28.725 -6.177 -39.782 1.00 93.69 460 ASN A O 1
ATOM 3648 N N . ALA A 1 461 ? -28.421 -4.281 -38.650 1.00 90.75 461 ALA A N 1
ATOM 3649 C CA . ALA A 1 461 ? -29.387 -3.480 -39.408 1.00 90.75 461 ALA A CA 1
ATOM 3650 C C . ALA A 1 461 ? -28.877 -3.031 -40.795 1.00 90.75 461 ALA A C 1
ATOM 3652 O O . ALA A 1 461 ? -29.531 -2.238 -41.481 1.00 90.75 461 ALA A O 1
ATOM 3653 N N . GLY A 1 462 ? -27.658 -3.430 -41.163 1.00 87.19 462 GLY A N 1
ATOM 3654 C CA . GLY A 1 462 ? -26.974 -3.020 -42.379 1.00 87.19 462 GLY A CA 1
ATOM 3655 C C . GLY A 1 462 ? -27.309 -3.926 -43.555 1.00 87.19 462 GLY A C 1
ATOM 3656 O O . GLY A 1 462 ? -27.902 -4.992 -43.407 1.00 87.19 462 GLY A O 1
ATOM 3657 N N . LYS A 1 463 ? -26.902 -3.497 -44.751 1.00 86.31 463 LYS A N 1
ATOM 3658 C CA . LYS A 1 463 ? -27.049 -4.299 -45.977 1.00 86.31 463 LYS A CA 1
ATOM 3659 C C . LYS A 1 463 ? -25.820 -5.168 -46.272 1.00 86.31 463 LYS A C 1
ATOM 3661 O O . LYS A 1 463 ? -25.914 -6.044 -47.124 1.00 86.31 463 LYS A O 1
ATOM 3666 N N . GLY A 1 464 ? -24.698 -4.936 -45.585 1.00 86.31 464 GLY A N 1
ATOM 3667 C CA . GLY A 1 464 ? -23.465 -5.717 -45.718 1.00 86.31 464 GLY A CA 1
ATOM 3668 C C . GLY A 1 464 ? -23.104 -6.534 -44.480 1.00 86.31 464 GLY A C 1
ATOM 3669 O O . GLY A 1 464 ? -23.811 -6.507 -43.475 1.00 86.31 464 GLY A O 1
ATOM 3670 N N . ILE A 1 465 ? -21.982 -7.256 -44.558 1.00 89.56 465 ILE A N 1
ATOM 3671 C CA . ILE A 1 465 ? -21.467 -8.098 -43.469 1.00 89.56 465 ILE A CA 1
ATOM 3672 C C . ILE A 1 465 ? -20.983 -7.221 -42.310 1.00 89.56 465 ILE A C 1
ATOM 3674 O O . ILE A 1 465 ? -20.161 -6.320 -42.501 1.00 89.56 465 ILE A O 1
ATOM 3678 N N . LEU A 1 466 ? -21.453 -7.519 -41.103 1.00 88.50 466 LEU A N 1
ATOM 3679 C CA . LEU A 1 466 ? -20.993 -6.914 -39.859 1.00 88.50 466 LEU A CA 1
ATOM 3680 C C . LEU A 1 466 ? -19.894 -7.776 -39.221 1.00 88.50 466 LEU A C 1
ATOM 3682 O O . LEU A 1 466 ? -20.056 -8.985 -39.058 1.00 88.50 466 LEU A O 1
ATOM 3686 N N . ARG A 1 467 ? -18.782 -7.141 -38.845 1.00 88.56 467 ARG A N 1
ATOM 3687 C CA . ARG A 1 467 ? -17.636 -7.734 -38.141 1.00 88.56 467 ARG A CA 1
ATOM 3688 C C . ARG A 1 467 ? -17.395 -6.988 -36.845 1.00 88.56 467 ARG A C 1
ATOM 3690 O O . ARG A 1 467 ? -17.429 -5.758 -36.845 1.00 88.56 467 ARG A O 1
ATOM 3697 N N . LEU A 1 468 ? -17.102 -7.729 -35.781 1.00 85.25 468 LEU A N 1
ATOM 3698 C CA . LEU A 1 468 ? -16.907 -7.176 -34.444 1.00 85.25 468 LEU A CA 1
ATOM 3699 C C . LEU A 1 468 ? -15.504 -7.475 -33.913 1.00 85.25 468 LEU A C 1
ATOM 3701 O O . LEU A 1 468 ? -15.042 -8.612 -33.961 1.00 85.25 468 LEU A O 1
ATOM 3705 N N . GLY A 1 469 ? -14.856 -6.459 -33.353 1.00 76.94 469 GLY A N 1
ATOM 3706 C CA . GLY A 1 469 ? -13.753 -6.601 -32.412 1.00 76.94 469 GLY A CA 1
ATOM 3707 C C . GLY A 1 469 ? -14.260 -6.329 -31.000 1.00 76.94 469 GLY A C 1
ATOM 3708 O O . GLY A 1 469 ? -15.117 -5.474 -30.797 1.00 76.94 469 GLY A O 1
ATOM 3709 N N . VAL A 1 470 ? -13.754 -7.065 -30.014 1.00 79.69 470 VAL A N 1
ATOM 3710 C CA . VAL A 1 470 ? -14.182 -6.909 -28.619 1.00 79.69 470 VAL A CA 1
ATOM 3711 C C . VAL A 1 470 ? -12.962 -6.763 -27.727 1.00 79.69 470 VAL A C 1
ATOM 3713 O O . VAL A 1 470 ? -12.011 -7.541 -27.821 1.00 79.69 470 VAL A O 1
ATOM 3716 N N . PHE A 1 471 ? -13.008 -5.761 -26.860 1.00 67.75 471 PHE A N 1
ATOM 3717 C CA . PHE A 1 471 ? -12.031 -5.483 -25.821 1.00 67.75 471 PHE A CA 1
ATOM 3718 C C . PHE A 1 471 ? -12.772 -5.298 -24.493 1.00 67.75 471 PHE A C 1
ATOM 3720 O O . PHE A 1 471 ? -13.867 -4.744 -24.466 1.00 67.75 471 PHE A O 1
ATOM 3727 N N . ALA A 1 472 ? -12.209 -5.772 -23.388 1.00 71.25 472 ALA A N 1
ATOM 3728 C CA . ALA A 1 472 ? -12.855 -5.694 -22.081 1.00 71.25 472 ALA A CA 1
ATOM 3729 C C . ALA A 1 472 ? -11.842 -5.330 -20.989 1.00 71.25 472 ALA A C 1
ATOM 3731 O O . ALA A 1 472 ? -10.653 -5.631 -21.116 1.00 71.25 472 ALA A O 1
ATOM 3732 N N . CYS A 1 473 ? -12.327 -4.675 -19.931 1.00 51.81 473 CYS A N 1
ATOM 3733 C CA . CYS A 1 473 ? -11.531 -4.304 -18.759 1.00 51.81 473 CYS A CA 1
ATOM 3734 C C . CYS A 1 473 ? -11.102 -5.528 -17.923 1.00 51.81 473 CYS A C 1
ATOM 3736 O O . CYS A 1 473 ? -11.574 -6.648 -18.127 1.00 51.81 473 CYS A O 1
ATOM 3738 N N . CYS A 1 474 ? -10.213 -5.318 -16.944 1.00 49.81 474 CYS A N 1
ATOM 3739 C CA . CYS A 1 474 ? -9.759 -6.362 -16.019 1.00 49.81 474 CYS A CA 1
ATOM 3740 C C . CYS A 1 474 ? -10.930 -7.133 -15.371 1.00 49.81 474 CYS A C 1
ATOM 3742 O O . CYS A 1 474 ? -11.931 -6.549 -14.945 1.00 49.81 474 CYS A O 1
ATOM 3744 N N . GLY A 1 475 ? -10.797 -8.463 -15.303 1.00 58.25 475 GLY A N 1
ATOM 3745 C CA . GLY A 1 475 ? -11.829 -9.348 -14.754 1.00 58.25 475 GLY A CA 1
ATOM 3746 C C . GLY A 1 475 ? -13.013 -9.615 -15.688 1.00 58.25 475 GLY A C 1
ATOM 3747 O O . GLY A 1 475 ? -13.950 -10.283 -15.274 1.00 58.25 475 GLY A O 1
ATOM 3748 N N . VAL A 1 476 ? -12.989 -9.137 -16.936 1.00 73.94 476 VAL A N 1
ATOM 3749 C CA . VAL A 1 476 ? -14.041 -9.396 -17.927 1.00 73.94 476 VAL A CA 1
ATOM 3750 C C . VAL A 1 476 ? -13.441 -10.019 -19.181 1.00 73.94 476 VAL A C 1
ATOM 3752 O O . VAL A 1 476 ? -12.431 -9.551 -19.704 1.00 73.94 476 VAL A O 1
ATOM 3755 N N . SER A 1 477 ? -14.073 -11.066 -19.701 1.00 83.81 477 SER A N 1
ATOM 3756 C CA . SER A 1 477 ? -13.790 -11.599 -21.031 1.00 83.81 477 SER A CA 1
ATOM 3757 C C . SER A 1 477 ? -15.073 -11.634 -21.850 1.00 83.81 477 SER A C 1
ATOM 3759 O O . SER A 1 477 ? -16.137 -11.940 -21.327 1.00 83.81 477 SER A O 1
ATOM 3761 N N . ALA A 1 478 ? -15.003 -11.275 -23.129 1.00 85.88 478 ALA A N 1
ATOM 3762 C CA . ALA A 1 478 ? -16.185 -11.169 -23.974 1.00 85.88 478 ALA A CA 1
ATOM 3763 C C . ALA A 1 478 ? -15.895 -11.693 -25.380 1.00 85.88 478 ALA A C 1
ATOM 3765 O O . ALA A 1 478 ? -14.827 -11.430 -25.940 1.00 85.88 478 ALA A O 1
ATOM 3766 N N . LYS A 1 479 ? -16.831 -12.460 -25.946 1.00 89.44 479 LYS A N 1
ATOM 3767 C CA . LYS A 1 479 ? -16.710 -13.044 -27.288 1.00 89.44 479 LYS A CA 1
ATOM 3768 C C . LYS A 1 479 ? -18.055 -13.022 -28.013 1.00 89.44 479 LYS A C 1
ATOM 3770 O O . LYS A 1 479 ? -19.068 -13.391 -27.415 1.00 89.44 479 LYS A O 1
ATOM 3775 N N . PRO A 1 480 ? -18.094 -12.601 -29.289 1.00 88.62 480 PRO A N 1
ATOM 3776 C CA . PRO A 1 480 ? -19.312 -12.693 -30.076 1.00 88.62 480 PRO A CA 1
ATOM 3777 C C . PRO A 1 480 ? -19.606 -14.161 -30.406 1.00 88.62 480 PRO A C 1
ATOM 3779 O O . PRO A 1 480 ? -18.697 -14.990 -30.489 1.00 88.62 480 PRO A O 1
ATOM 3782 N N . SER A 1 481 ? -20.877 -14.482 -30.626 1.00 87.25 481 SER A N 1
ATOM 3783 C CA . SER A 1 481 ? -21.333 -15.831 -30.970 1.00 87.25 481 SER A CA 1
ATOM 3784 C C . SER A 1 481 ? -20.762 -16.322 -32.304 1.00 87.25 481 SER A C 1
ATOM 3786 O O . SER A 1 481 ? -20.623 -17.528 -32.505 1.00 87.25 481 SER A O 1
ATOM 3788 N N . LYS A 1 482 ? -20.404 -15.392 -33.202 1.00 86.88 482 LYS A N 1
ATOM 3789 C CA . LYS A 1 482 ? -19.739 -15.618 -34.492 1.00 86.88 482 LYS A CA 1
ATOM 3790 C C . LYS A 1 482 ? -18.833 -14.433 -34.847 1.00 86.88 482 LYS A C 1
ATOM 3792 O O . LYS A 1 482 ? -18.906 -13.378 -34.227 1.00 86.88 482 LYS A O 1
ATOM 3797 N N . GLN A 1 483 ? -17.977 -14.616 -35.850 1.00 79.38 483 GLN A N 1
ATOM 3798 C CA . GLN A 1 483 ? -17.039 -13.584 -36.319 1.00 79.38 483 GLN A CA 1
ATOM 3799 C C . GLN A 1 483 ? -17.650 -12.624 -37.353 1.00 79.38 483 GLN A C 1
ATOM 3801 O O . GLN A 1 483 ? -17.234 -11.470 -37.449 1.00 79.38 483 GLN A O 1
ATOM 3806 N N . GLU A 1 484 ? -18.633 -13.092 -38.123 1.00 89.81 484 GLU A N 1
ATOM 3807 C CA . GLU A 1 484 ? -19.297 -12.332 -39.180 1.00 89.81 484 GLU A CA 1
ATOM 3808 C C . GLU A 1 484 ? -20.810 -12.536 -39.087 1.00 89.81 484 GLU A C 1
ATOM 3810 O O . GLU A 1 484 ? -21.261 -13.655 -38.828 1.00 89.81 484 GLU A O 1
ATOM 3815 N N . PHE A 1 485 ? -21.568 -11.462 -39.307 1.00 91.44 485 PHE A N 1
ATOM 3816 C CA . PHE A 1 485 ? -23.030 -11.457 -39.269 1.00 91.44 485 PHE A CA 1
ATOM 3817 C C . PHE A 1 485 ? -23.572 -10.876 -40.577 1.00 91.44 485 PHE A C 1
ATOM 3819 O O . PHE A 1 485 ? -23.224 -9.756 -40.965 1.00 91.44 485 PHE A O 1
ATOM 3826 N N . GLY A 1 486 ? -24.410 -11.638 -41.275 1.00 89.88 486 GLY A N 1
ATOM 3827 C CA . GLY A 1 486 ? -25.070 -11.221 -42.508 1.00 89.88 486 GLY A CA 1
ATOM 3828 C C . GLY A 1 486 ? -26.062 -10.076 -42.293 1.00 89.88 486 GLY A C 1
ATOM 3829 O O . GLY A 1 486 ? -26.355 -9.675 -41.166 1.00 89.88 486 GLY A O 1
ATOM 3830 N N . ALA A 1 487 ? -26.582 -9.524 -43.388 1.00 90.62 487 ALA A N 1
ATOM 3831 C CA . ALA A 1 487 ? -27.600 -8.477 -43.331 1.00 90.62 487 ALA A CA 1
ATOM 3832 C C . ALA A 1 487 ? -28.865 -8.987 -42.620 1.00 90.62 487 ALA A C 1
ATOM 3834 O O . ALA A 1 487 ? -29.418 -10.017 -43.007 1.00 90.62 487 ALA A O 1
ATOM 3835 N N . ASN A 1 488 ? -29.343 -8.240 -41.623 1.00 88.44 488 ASN A N 1
ATOM 3836 C CA . ASN A 1 488 ? -30.463 -8.603 -40.748 1.00 88.44 488 ASN A CA 1
ATOM 3837 C C . ASN A 1 488 ? -30.243 -9.879 -39.911 1.00 88.44 488 ASN A C 1
ATOM 3839 O O . ASN A 1 488 ? -31.218 -10.496 -39.492 1.00 88.44 488 ASN A O 1
ATOM 3843 N N . GLU A 1 489 ? -28.993 -10.293 -39.678 1.00 91.38 489 GLU A N 1
ATOM 3844 C CA . GLU A 1 489 ? -28.678 -11.405 -38.771 1.00 91.38 489 GLU A CA 1
ATOM 3845 C C . GLU A 1 489 ? -28.565 -10.918 -37.316 1.00 91.38 489 GLU A C 1
ATOM 3847 O O . GLU A 1 489 ? -27.940 -9.887 -37.038 1.00 91.38 489 GLU A O 1
ATOM 3852 N N . ASP A 1 490 ? -29.150 -11.686 -36.393 1.00 92.88 490 ASP A N 1
ATOM 3853 C CA . ASP A 1 490 ? -29.012 -11.506 -34.948 1.00 92.88 490 ASP A CA 1
ATOM 3854 C C . ASP A 1 490 ? -27.693 -12.097 -34.430 1.00 92.88 490 ASP A C 1
ATOM 3856 O O . ASP A 1 490 ? -27.206 -13.133 -34.894 1.00 92.88 490 ASP A O 1
ATOM 3860 N N . GLY A 1 491 ? -27.135 -11.465 -33.405 1.00 92.81 491 GLY A N 1
ATOM 3861 C CA . GLY A 1 491 ? -25.926 -11.903 -32.731 1.00 92.81 491 GLY A CA 1
ATOM 3862 C C . GLY A 1 491 ? -26.011 -11.755 -31.217 1.00 92.81 491 GLY A C 1
ATOM 3863 O O . GLY A 1 491 ? -26.800 -10.985 -30.669 1.00 92.81 491 GLY A O 1
ATOM 3864 N N . THR A 1 492 ? -25.150 -12.505 -30.533 1.00 94.62 492 THR A N 1
ATOM 3865 C CA . THR A 1 492 ? -25.017 -12.446 -29.076 1.00 94.62 492 THR A CA 1
ATOM 3866 C C . THR A 1 492 ? -23.558 -12.242 -28.729 1.00 94.62 492 THR A C 1
ATOM 3868 O O . THR A 1 492 ? -22.685 -12.917 -29.269 1.00 94.62 492 THR A O 1
ATOM 3871 N N . LEU A 1 493 ? -23.286 -11.326 -27.811 1.00 93.56 493 LEU A N 1
ATOM 3872 C CA . LEU A 1 493 ? -21.991 -11.152 -27.182 1.00 93.56 493 LEU A CA 1
ATOM 3873 C C . LEU A 1 493 ? -22.035 -11.801 -25.798 1.00 93.56 493 LEU A C 1
ATOM 3875 O O . LEU A 1 493 ? -22.715 -11.299 -24.904 1.00 93.56 493 LEU A O 1
ATOM 3879 N N . VAL A 1 494 ? -21.330 -12.921 -25.638 1.00 93.56 494 VAL A N 1
ATOM 3880 C CA . VAL A 1 494 ? -21.231 -13.647 -24.366 1.00 93.56 494 VAL A CA 1
ATOM 3881 C C . VAL A 1 494 ? -20.092 -13.046 -23.556 1.00 93.56 494 VAL A C 1
ATOM 3883 O O . VAL A 1 494 ? -18.971 -12.933 -24.056 1.00 93.56 494 VAL A O 1
ATOM 3886 N N . VAL A 1 495 ? -20.380 -12.669 -22.314 1.00 91.94 495 VAL A N 1
ATOM 3887 C CA . VAL A 1 495 ? -19.443 -12.031 -21.393 1.00 91.94 495 VAL A CA 1
ATOM 3888 C C . VAL A 1 495 ? -19.291 -12.889 -20.141 1.00 91.94 495 VAL A C 1
ATOM 3890 O O . VAL A 1 495 ? -20.270 -13.220 -19.480 1.00 91.94 495 VAL A O 1
ATOM 3893 N N . GLU A 1 496 ? -18.057 -13.237 -19.808 1.00 91.94 496 GLU A N 1
ATOM 3894 C CA . GLU A 1 496 ? -17.667 -13.831 -18.534 1.00 91.94 496 GLU A CA 1
ATOM 3895 C C . GLU A 1 496 ? -17.070 -12.733 -17.649 1.00 91.94 496 GLU A C 1
ATOM 3897 O O . GLU A 1 496 ? -16.079 -12.097 -18.007 1.00 91.94 496 GLU A O 1
ATOM 3902 N N . LEU A 1 497 ? -17.697 -12.495 -16.504 1.00 86.94 497 LEU A N 1
ATOM 3903 C CA . LEU A 1 497 ? -17.356 -11.463 -15.536 1.00 86.94 497 LEU A CA 1
ATOM 3904 C C . LEU A 1 497 ? -16.904 -12.122 -14.233 1.00 86.94 497 LEU A C 1
ATOM 3906 O O . LEU A 1 497 ? -17.679 -12.846 -13.616 1.00 86.94 497 LEU A O 1
ATOM 3910 N N . ARG A 1 498 ? -15.698 -11.803 -13.768 1.00 84.62 498 ARG A N 1
ATOM 3911 C CA . ARG A 1 498 ? -15.274 -12.010 -12.382 1.00 84.62 498 ARG A CA 1
ATOM 3912 C C . ARG A 1 498 ? -15.677 -10.790 -11.553 1.00 84.62 498 ARG A C 1
ATOM 3914 O O . ARG A 1 498 ? -15.307 -9.661 -11.882 1.00 84.62 498 ARG A O 1
ATOM 3921 N N . THR A 1 499 ? -16.466 -11.009 -10.509 1.00 81.50 499 THR A N 1
ATOM 3922 C CA . THR A 1 499 ? -16.916 -9.944 -9.608 1.00 81.50 499 THR A CA 1
ATOM 3923 C C . THR A 1 499 ? -15.760 -9.449 -8.728 1.00 81.50 499 THR A C 1
ATOM 3925 O O . THR A 1 499 ? -14.809 -10.197 -8.493 1.00 81.50 499 THR A O 1
ATOM 3928 N N . PRO A 1 500 ? -15.804 -8.189 -8.252 1.00 76.06 500 PRO A N 1
ATOM 3929 C CA . PRO A 1 500 ? -14.800 -7.650 -7.335 1.00 76.06 500 PRO A CA 1
ATOM 3930 C C . PRO A 1 500 ? -14.588 -8.537 -6.113 1.00 76.06 500 PRO A C 1
ATOM 3932 O O . PRO A 1 500 ? -15.538 -9.144 -5.622 1.00 76.06 500 PRO A O 1
ATOM 3935 N N . SER A 1 501 ? -13.369 -8.558 -5.577 1.00 76.69 501 SER A N 1
ATOM 3936 C CA . SER A 1 501 ? -13.051 -9.287 -4.343 1.00 76.69 501 SER A CA 1
ATOM 3937 C C . SER A 1 501 ? -13.557 -8.585 -3.075 1.00 76.69 501 SER A C 1
ATOM 3939 O O . SER A 1 501 ? -13.551 -9.188 -2.010 1.00 76.69 501 SER A O 1
ATOM 3941 N N . ASN A 1 502 ? -13.985 -7.320 -3.175 1.00 76.12 502 ASN A N 1
ATOM 3942 C CA . ASN A 1 502 ? -14.500 -6.528 -2.057 1.00 76.12 502 ASN A CA 1
ATOM 3943 C C . ASN A 1 502 ? -15.992 -6.207 -2.253 1.00 76.12 502 ASN A C 1
ATOM 3945 O O . ASN A 1 502 ? -16.399 -5.910 -3.383 1.00 76.12 502 ASN A O 1
ATOM 3949 N N . PRO A 1 503 ? -16.810 -6.186 -1.183 1.00 75.06 503 PRO A N 1
ATOM 3950 C CA . PRO A 1 503 ? -18.205 -5.772 -1.272 1.00 75.06 503 PRO A CA 1
ATOM 3951 C C . PRO A 1 503 ? -18.360 -4.321 -1.732 1.00 75.06 503 PRO A C 1
ATOM 3953 O O . PRO A 1 503 ? -17.629 -3.428 -1.306 1.00 75.06 503 PRO A O 1
ATOM 3956 N N . GLY A 1 504 ? -19.371 -4.052 -2.553 1.00 78.81 504 GLY A N 1
ATOM 3957 C CA . GLY A 1 504 ? -19.670 -2.709 -3.040 1.00 78.81 504 GLY A CA 1
ATOM 3958 C C . GLY A 1 504 ? -20.295 -2.697 -4.427 1.00 78.81 504 GLY A C 1
ATOM 3959 O O . GLY A 1 504 ? -20.324 -3.703 -5.131 1.00 78.81 504 GLY A O 1
ATOM 3960 N N . SER A 1 505 ? -20.830 -1.544 -4.825 1.00 82.12 505 SER A N 1
ATOM 3961 C CA . SER A 1 505 ? -21.284 -1.345 -6.203 1.00 82.12 505 SER A CA 1
ATOM 3962 C C . SER A 1 505 ? -20.091 -1.334 -7.152 1.00 82.12 505 SER A C 1
ATOM 3964 O O . SER A 1 505 ? -19.057 -0.748 -6.833 1.00 82.12 505 SER A O 1
ATOM 3966 N N . PHE A 1 506 ? -20.250 -1.943 -8.319 1.00 79.69 506 PHE A N 1
ATOM 3967 C CA . PHE A 1 506 ? -19.236 -1.955 -9.360 1.00 79.69 506 PHE A CA 1
ATOM 3968 C C . PHE A 1 506 ? -19.849 -1.712 -10.733 1.00 79.69 506 PHE A C 1
ATOM 3970 O O . PHE A 1 506 ? -21.031 -1.966 -10.974 1.00 79.69 506 PHE A O 1
ATOM 3977 N N . GLU A 1 507 ? -18.994 -1.244 -11.633 1.00 86.88 507 GLU A N 1
ATOM 3978 C CA . GLU A 1 507 ? -19.291 -1.002 -13.034 1.00 86.88 507 GLU A CA 1
ATOM 3979 C C . GLU A 1 507 ? -18.133 -1.562 -13.866 1.00 86.88 507 GLU A C 1
ATOM 3981 O O . GLU A 1 507 ? -16.963 -1.326 -13.554 1.00 86.88 507 GLU A O 1
ATOM 3986 N N . LYS A 1 508 ? -18.442 -2.357 -14.893 1.00 83.06 508 LYS A N 1
ATOM 3987 C CA . LYS A 1 508 ? -17.447 -2.942 -15.798 1.00 83.06 508 LYS A CA 1
ATOM 3988 C C . LYS A 1 508 ? -17.855 -2.691 -17.249 1.00 83.06 508 LYS A C 1
ATOM 3990 O O . LYS A 1 508 ? -18.978 -3.001 -17.644 1.00 83.06 508 LYS A O 1
ATOM 3995 N N . GLY A 1 509 ? -16.926 -2.142 -18.029 1.00 82.62 509 GLY A N 1
ATOM 3996 C CA . GLY A 1 509 ? -17.113 -1.829 -19.445 1.00 82.62 509 GLY A CA 1
ATOM 3997 C C . GLY A 1 509 ? -16.676 -2.963 -20.378 1.00 82.62 509 GLY A C 1
ATOM 3998 O O . GLY A 1 509 ? -15.653 -3.621 -20.154 1.00 82.62 509 GLY A O 1
ATOM 3999 N N . VAL A 1 510 ? -17.439 -3.163 -21.452 1.00 83.19 510 VAL A N 1
ATOM 4000 C CA . VAL A 1 510 ? -17.093 -3.988 -22.614 1.00 83.19 510 VAL A CA 1
ATOM 4001 C C . VAL A 1 510 ? -17.122 -3.095 -23.850 1.00 83.19 510 VAL A C 1
ATOM 4003 O O . VAL A 1 510 ? -18.161 -2.554 -24.220 1.00 83.19 510 VAL A O 1
ATOM 4006 N N . PHE A 1 511 ? -15.976 -2.948 -24.502 1.00 84.06 511 PHE A N 1
ATOM 4007 C CA . PHE A 1 511 ? -15.798 -2.093 -25.667 1.00 84.06 511 PHE A CA 1
ATOM 4008 C C . PHE A 1 511 ? -15.886 -2.921 -26.944 1.00 84.06 511 PHE A C 1
ATOM 4010 O O . PHE A 1 511 ? -15.137 -3.880 -27.147 1.00 84.06 511 PHE A O 1
ATOM 4017 N N . VAL A 1 512 ? -16.794 -2.531 -27.829 1.00 86.81 512 VAL A N 1
ATOM 4018 C CA . VAL A 1 512 ? -17.049 -3.204 -29.101 1.00 86.81 512 VAL A CA 1
ATOM 4019 C C . VAL A 1 512 ? -16.623 -2.280 -30.231 1.00 86.81 512 VAL A C 1
ATOM 4021 O O . VAL A 1 512 ? -17.088 -1.146 -30.318 1.00 86.81 512 VAL A O 1
ATOM 4024 N N . SER A 1 513 ? -15.741 -2.753 -31.106 1.00 83.31 513 SER A N 1
ATOM 4025 C CA . SER A 1 513 ? -15.429 -2.106 -32.378 1.00 83.31 513 SER A CA 1
ATOM 4026 C C . SER A 1 513 ? -16.145 -2.821 -33.517 1.00 83.31 513 SER A C 1
ATOM 4028 O O . SER A 1 513 ? -16.268 -4.044 -33.514 1.00 83.31 513 SER A O 1
ATOM 4030 N N . ALA A 1 514 ? -16.633 -2.067 -34.495 1.00 86.50 514 ALA A N 1
ATOM 4031 C CA . ALA A 1 514 ? -17.382 -2.611 -35.620 1.00 86.50 514 ALA A CA 1
ATOM 4032 C C . ALA A 1 514 ? -17.005 -1.916 -36.928 1.00 86.50 514 ALA A C 1
ATOM 4034 O O . ALA A 1 514 ? -16.595 -0.757 -36.939 1.00 86.50 514 ALA A O 1
ATOM 4035 N N . ASN A 1 515 ? -17.213 -2.596 -38.056 1.00 84.75 515 ASN A N 1
ATOM 4036 C CA . ASN A 1 515 ? -17.167 -1.981 -39.387 1.00 84.75 515 ASN A CA 1
ATOM 4037 C C . ASN A 1 515 ? -18.460 -1.207 -39.735 1.00 84.75 515 ASN A C 1
ATOM 4039 O O . ASN A 1 515 ? -18.810 -1.098 -40.910 1.00 84.75 515 ASN A O 1
ATOM 4043 N N . ASP A 1 516 ? -19.156 -0.689 -38.719 1.00 87.44 516 ASP A N 1
ATOM 4044 C CA . ASP A 1 516 ? -20.306 0.205 -38.843 1.00 87.44 516 ASP A CA 1
ATOM 4045 C C . ASP A 1 516 ? -19.812 1.662 -38.969 1.00 87.44 516 ASP A C 1
ATOM 4047 O O . ASP A 1 516 ? -19.230 2.186 -38.018 1.00 87.44 516 ASP A O 1
ATOM 4051 N N . PRO A 1 517 ? -20.030 2.349 -40.108 1.00 77.56 517 PRO A N 1
ATOM 4052 C CA . PRO A 1 517 ? -19.593 3.732 -40.298 1.00 77.56 517 PRO A CA 1
ATOM 4053 C C . PRO A 1 517 ? -20.273 4.738 -39.363 1.00 77.56 517 PRO A C 1
ATOM 4055 O O . PRO A 1 517 ? -19.720 5.810 -39.126 1.00 77.56 517 PRO A O 1
ATOM 4058 N N . ALA A 1 518 ? -21.476 4.428 -38.871 1.00 81.19 518 ALA A N 1
ATOM 4059 C CA . ALA A 1 518 ? -22.216 5.293 -37.960 1.00 81.19 518 ALA A CA 1
ATOM 4060 C C . ALA A 1 518 ? -21.770 5.094 -36.506 1.00 81.19 518 ALA A C 1
ATOM 4062 O O . ALA A 1 518 ? -21.665 6.071 -35.769 1.00 81.19 518 ALA A O 1
ATOM 4063 N N . ASN A 1 519 ? -21.482 3.850 -36.109 1.00 78.12 519 ASN A N 1
ATOM 4064 C CA . ASN A 1 519 ? -21.076 3.493 -34.746 1.00 78.12 519 ASN A CA 1
ATOM 4065 C C . ASN A 1 519 ? -19.853 2.555 -34.751 1.00 78.12 519 ASN A C 1
ATOM 4067 O O . ASN A 1 519 ? -19.967 1.382 -34.391 1.00 78.12 519 ASN A O 1
ATOM 4071 N N . PRO A 1 520 ? -18.658 3.041 -35.137 1.00 79.38 520 PRO A N 1
ATOM 4072 C CA . PRO A 1 520 ? -17.472 2.190 -35.266 1.00 79.38 520 PRO A CA 1
ATOM 4073 C C . PRO A 1 520 ? -16.926 1.701 -33.916 1.00 79.38 520 PRO A C 1
ATOM 4075 O O . PRO A 1 520 ? -16.123 0.767 -33.874 1.00 79.38 520 PRO A O 1
ATOM 4078 N N . LYS A 1 521 ? -17.337 2.341 -32.815 1.00 82.31 521 LYS A N 1
ATOM 4079 C CA . LYS A 1 521 ? -17.020 1.970 -31.435 1.00 82.31 521 LYS A CA 1
ATOM 4080 C C . LYS A 1 521 ? -18.256 2.162 -30.562 1.00 82.31 521 LYS A C 1
ATOM 4082 O O . LYS A 1 521 ? -18.921 3.190 -30.664 1.00 82.31 521 LYS A O 1
ATOM 4087 N N . MET A 1 522 ? -18.535 1.197 -29.698 1.00 82.38 522 MET A N 1
ATOM 4088 C CA . MET A 1 522 ? -19.620 1.232 -28.721 1.00 82.38 522 MET A CA 1
ATOM 4089 C C . MET A 1 522 ? -19.105 0.724 -27.375 1.00 82.38 522 MET A C 1
ATOM 4091 O O . MET A 1 522 ? -18.249 -0.159 -27.328 1.00 82.38 522 MET A O 1
ATOM 4095 N N . GLU A 1 523 ? -19.638 1.269 -26.290 1.00 86.00 523 GLU A N 1
ATOM 4096 C CA . GLU A 1 523 ? -19.380 0.800 -24.931 1.00 86.00 523 GLU A CA 1
ATOM 4097 C C . GLU A 1 523 ? -20.648 0.148 -24.377 1.00 86.00 523 GLU A C 1
ATOM 4099 O O . GLU A 1 523 ? -21.749 0.687 -24.515 1.00 86.00 523 GLU A O 1
ATOM 4104 N N . LEU A 1 524 ? -20.483 -1.033 -23.788 1.00 88.88 524 LEU A N 1
ATOM 4105 C CA . LEU A 1 524 ? -21.515 -1.742 -23.049 1.00 88.88 524 LEU A CA 1
ATOM 4106 C C . LEU A 1 524 ? -21.130 -1.763 -21.575 1.00 88.88 524 LEU A C 1
ATOM 4108 O O . LEU A 1 524 ? -19.984 -2.047 -21.234 1.00 88.88 524 LEU A O 1
ATOM 4112 N N . THR A 1 525 ? -22.094 -1.521 -20.702 1.00 88.25 525 THR A N 1
ATOM 4113 C CA . THR A 1 525 ? -21.866 -1.377 -19.268 1.00 88.25 525 THR A CA 1
ATOM 4114 C C . THR A 1 525 ? -22.554 -2.501 -18.508 1.00 88.25 525 THR A C 1
ATOM 4116 O O . THR A 1 525 ? -23.757 -2.718 -18.653 1.00 88.25 525 THR A O 1
ATOM 4119 N N . ILE A 1 526 ? -21.814 -3.197 -17.651 1.00 91.50 526 ILE A N 1
ATOM 4120 C CA . ILE A 1 526 ? -22.368 -4.125 -16.665 1.00 91.50 526 ILE A CA 1
ATOM 4121 C C . ILE A 1 526 ? -22.282 -3.452 -15.298 1.00 91.50 526 ILE A C 1
ATOM 4123 O O . ILE A 1 526 ? -21.187 -3.107 -14.857 1.00 91.50 526 ILE A O 1
ATOM 4127 N N . VAL A 1 527 ? -23.418 -3.269 -14.628 1.00 87.38 527 VAL A N 1
ATOM 4128 C CA . VAL A 1 527 ? -23.491 -2.726 -13.263 1.00 87.38 527 VAL A CA 1
ATOM 4129 C C . VAL A 1 527 ? -23.991 -3.790 -12.297 1.00 87.38 527 VAL A C 1
ATOM 4131 O O . VAL A 1 527 ? -24.802 -4.637 -12.664 1.00 87.38 527 VAL A O 1
ATOM 4134 N N . GLY A 1 528 ? -23.510 -3.760 -11.060 1.00 89.06 528 GLY A N 1
ATOM 4135 C CA . GLY A 1 528 ? -23.964 -4.670 -10.013 1.00 89.06 528 GLY A CA 1
ATOM 4136 C C . GLY A 1 528 ? -23.481 -4.246 -8.633 1.00 89.06 528 GLY A C 1
ATOM 4137 O O . GLY A 1 528 ? -22.797 -3.233 -8.476 1.00 89.06 528 GLY A O 1
ATOM 4138 N N . LYS A 1 529 ? -23.833 -5.029 -7.613 1.00 84.50 529 LYS A N 1
ATOM 4139 C CA . LYS A 1 529 ? -23.342 -4.858 -6.243 1.00 84.50 529 LYS A CA 1
ATOM 4140 C C . LYS A 1 529 ? -22.754 -6.166 -5.736 1.00 84.50 529 LYS A C 1
ATOM 4142 O O . LYS A 1 529 ? -23.486 -7.129 -5.532 1.00 84.50 529 LYS A O 1
ATOM 4147 N N . ALA A 1 530 ? -21.447 -6.185 -5.519 1.00 86.19 530 ALA A N 1
ATOM 4148 C CA . ALA A 1 530 ? -20.763 -7.294 -4.886 1.00 86.19 530 ALA A CA 1
ATOM 4149 C C . ALA A 1 530 ? -21.115 -7.326 -3.386 1.00 86.19 530 ALA A C 1
ATOM 4151 O O . ALA A 1 530 ? -21.105 -6.284 -2.723 1.00 86.19 530 ALA A O 1
ATOM 4152 N N . VAL A 1 531 ? -21.469 -8.490 -2.851 1.00 84.06 531 VAL A N 1
ATOM 4153 C CA . VAL A 1 531 ? -21.816 -8.694 -1.439 1.00 84.06 531 VAL A CA 1
ATOM 4154 C C . VAL A 1 531 ? -21.068 -9.903 -0.890 1.00 84.06 531 VAL A C 1
ATOM 4156 O O . VAL A 1 531 ? -20.880 -10.894 -1.588 1.00 84.06 531 VAL A O 1
ATOM 4159 N N . GLU A 1 532 ? -20.633 -9.837 0.361 1.00 84.94 532 GLU A N 1
ATOM 4160 C CA . GLU A 1 532 ? -20.177 -11.028 1.075 1.00 84.94 532 GLU A CA 1
ATOM 4161 C C . GLU A 1 532 ? -21.396 -11.864 1.468 1.00 84.94 532 GLU A C 1
ATOM 4163 O O . GLU A 1 532 ? -22.345 -11.356 2.068 1.00 84.94 532 GLU A O 1
ATOM 4168 N N . THR A 1 533 ? -21.380 -13.149 1.125 1.00 84.94 533 THR A N 1
ATOM 4169 C CA . THR A 1 533 ? -22.419 -14.106 1.543 1.00 84.94 533 THR A CA 1
ATOM 4170 C C . THR A 1 533 ? -21.928 -15.025 2.657 1.00 84.94 533 THR A C 1
ATOM 4172 O O . THR A 1 533 ? -22.738 -15.595 3.382 1.00 84.94 533 THR A O 1
ATOM 4175 N N . ILE A 1 534 ? -20.609 -15.139 2.827 1.00 87.25 534 ILE A N 1
ATOM 4176 C CA . ILE A 1 534 ? -19.953 -15.804 3.951 1.00 87.25 534 ILE A CA 1
ATOM 4177 C C . ILE A 1 534 ? -18.860 -14.881 4.494 1.00 87.25 534 ILE A C 1
ATOM 4179 O O . ILE A 1 534 ? -18.149 -14.250 3.720 1.00 87.25 534 ILE A O 1
ATOM 4183 N N . ALA A 1 535 ? -18.712 -14.848 5.815 1.00 87.25 535 ALA A N 1
ATOM 4184 C CA . ALA A 1 535 ? -17.570 -14.269 6.510 1.00 87.25 535 ALA A CA 1
ATOM 4185 C C . ALA A 1 535 ? -16.859 -15.343 7.336 1.00 87.25 535 ALA A C 1
ATOM 4187 O O . ALA A 1 535 ? -17.498 -16.269 7.843 1.00 87.25 535 ALA A O 1
ATOM 4188 N N . TRP A 1 536 ? -15.549 -15.199 7.518 1.00 91.56 536 TRP A N 1
ATOM 4189 C CA . TRP A 1 536 ? -14.788 -16.027 8.445 1.00 91.56 536 TRP A CA 1
ATOM 4190 C C . TRP A 1 536 ? -13.811 -15.200 9.277 1.00 91.56 536 TRP A C 1
ATOM 4192 O O . TRP A 1 536 ? -13.440 -14.087 8.916 1.00 91.56 536 TRP A O 1
ATOM 4202 N N . SER A 1 537 ? -13.417 -15.738 10.426 1.00 87.06 537 SER A N 1
ATOM 4203 C CA . SER A 1 537 ? -12.400 -15.148 11.294 1.00 87.06 537 SER A CA 1
ATOM 4204 C C . SER A 1 537 ? -11.688 -16.256 12.068 1.00 87.06 537 SER A C 1
ATOM 4206 O O . SER A 1 537 ? -12.378 -17.152 12.555 1.00 87.06 537 SER A O 1
ATOM 4208 N N . PRO A 1 538 ? -10.351 -16.220 12.210 1.00 91.25 538 PRO A N 1
ATOM 4209 C CA . PRO A 1 538 ? -9.432 -15.189 11.715 1.00 91.25 538 PRO A CA 1
ATOM 4210 C C . PRO A 1 538 ? -9.074 -15.351 10.225 1.00 91.25 538 PRO A C 1
ATOM 4212 O O . PRO A 1 538 ? -9.247 -16.417 9.641 1.00 91.25 538 PRO A O 1
ATOM 4215 N N . ASN A 1 539 ? -8.503 -14.298 9.627 1.00 86.06 539 ASN A N 1
ATOM 4216 C CA . ASN A 1 539 ? -7.982 -14.306 8.248 1.00 86.06 539 ASN A CA 1
ATOM 4217 C C . ASN A 1 539 ? -6.523 -14.790 8.139 1.00 86.06 539 ASN A C 1
ATOM 4219 O O . ASN A 1 539 ? -5.982 -14.877 7.042 1.00 86.06 539 ASN A O 1
ATOM 4223 N N . LEU A 1 540 ? -5.871 -15.072 9.268 1.00 88.50 540 LEU A N 1
ATOM 4224 C CA . LEU A 1 540 ? -4.514 -15.604 9.368 1.00 88.50 540 LEU A CA 1
ATOM 4225 C C . LEU A 1 540 ? -4.434 -16.458 10.634 1.00 88.50 540 LEU A C 1
ATOM 4227 O O . LEU A 1 540 ? -4.844 -16.017 11.707 1.00 88.50 540 LEU A O 1
ATOM 4231 N N . LEU A 1 541 ? -3.886 -17.664 10.513 1.00 88.56 541 LEU A N 1
ATOM 4232 C CA . LEU A 1 541 ? -3.571 -18.523 11.649 1.00 88.56 541 LEU A CA 1
ATOM 4233 C C . LEU A 1 541 ? -2.077 -18.466 11.943 1.00 88.56 541 LEU A C 1
ATOM 4235 O O . LEU A 1 541 ? -1.262 -18.815 11.088 1.00 88.56 541 LEU A O 1
ATOM 4239 N N . GLU A 1 542 ? -1.711 -18.072 13.158 1.00 86.75 542 GLU A N 1
ATOM 4240 C CA . GLU A 1 542 ? -0.316 -18.000 13.585 1.00 86.75 542 GLU A CA 1
ATOM 4241 C C . GLU A 1 542 ? -0.028 -19.037 14.669 1.00 86.75 542 GLU A C 1
ATOM 4243 O O . GLU A 1 542 ? -0.556 -18.993 15.775 1.00 86.75 542 GLU A O 1
ATOM 4248 N N . PHE A 1 543 ? 0.856 -19.979 14.363 1.00 85.25 543 PHE A N 1
ATOM 4249 C CA . PHE A 1 543 ? 1.272 -21.011 15.299 1.00 85.25 543 PHE A CA 1
ATOM 4250 C C . PHE A 1 543 ? 2.722 -20.801 15.707 1.00 85.25 543 PHE A C 1
ATOM 4252 O O . PHE A 1 543 ? 3.618 -20.798 14.864 1.00 85.25 543 PHE A O 1
ATOM 4259 N N . ILE A 1 544 ? 2.972 -20.695 17.011 1.00 79.75 544 ILE A N 1
ATOM 4260 C CA . ILE A 1 544 ? 4.338 -20.708 17.533 1.00 79.75 544 ILE A CA 1
ATOM 4261 C C . ILE A 1 544 ? 4.834 -22.159 17.527 1.00 79.75 544 ILE A C 1
ATOM 4263 O O . ILE A 1 544 ? 4.160 -23.045 18.058 1.00 79.75 544 ILE A O 1
ATOM 4267 N N . THR A 1 545 ? 6.001 -22.421 16.937 1.00 75.69 545 THR A N 1
ATOM 4268 C CA . THR A 1 545 ? 6.614 -23.757 16.874 1.00 75.69 545 THR A CA 1
ATOM 4269 C C . THR A 1 545 ? 7.246 -24.129 18.214 1.00 75.69 545 THR A C 1
ATOM 4271 O O . THR A 1 545 ? 8.461 -24.156 18.387 1.00 75.69 545 THR A O 1
ATOM 4274 N N . THR A 1 546 ? 6.398 -24.405 19.203 1.00 70.12 546 THR A N 1
ATOM 4275 C CA . THR A 1 546 ? 6.811 -24.922 20.510 1.00 70.12 546 THR A CA 1
ATOM 4276 C C . THR A 1 546 ? 6.532 -26.415 20.627 1.00 70.12 546 THR A C 1
ATOM 4278 O O . THR A 1 546 ? 5.633 -26.950 19.989 1.00 70.12 546 THR A O 1
ATOM 4281 N N . ASP A 1 547 ? 7.266 -27.075 21.511 1.00 63.12 547 ASP A N 1
ATOM 4282 C CA . ASP A 1 547 ? 7.008 -28.425 22.020 1.00 63.12 547 ASP A CA 1
ATOM 4283 C C . ASP A 1 547 ? 5.734 -28.515 22.885 1.00 63.12 547 ASP A C 1
ATOM 4285 O O . ASP A 1 547 ? 5.239 -29.606 23.170 1.00 63.12 547 ASP A O 1
ATOM 4289 N N . LYS A 1 548 ? 5.174 -27.366 23.278 1.00 60.97 548 LYS A N 1
ATOM 4290 C CA . LYS A 1 548 ? 3.897 -27.261 23.986 1.00 60.97 548 LYS A CA 1
ATOM 4291 C C . LYS A 1 548 ? 2.732 -27.039 23.012 1.00 60.97 548 LYS A C 1
ATOM 4293 O O . LYS A 1 548 ? 2.929 -26.448 21.949 1.00 60.97 548 LYS A O 1
ATOM 4298 N N . PRO A 1 549 ? 1.506 -27.462 23.370 1.00 58.12 549 PRO A N 1
ATOM 4299 C CA . PRO A 1 549 ? 0.315 -27.099 22.615 1.00 58.12 549 PRO A CA 1
ATOM 4300 C C . PRO A 1 549 ? 0.185 -25.572 22.574 1.00 58.12 549 PRO A C 1
ATOM 4302 O O . PRO A 1 549 ? 0.202 -24.920 23.619 1.00 58.12 549 PRO A O 1
ATOM 4305 N N . SER A 1 550 ? 0.073 -25.007 21.375 1.00 60.78 550 SER A N 1
ATOM 4306 C CA . SER A 1 550 ? -0.269 -23.597 21.183 1.00 60.78 550 SER A CA 1
ATOM 4307 C C . SER A 1 550 ? -1.706 -23.323 21.641 1.00 60.78 550 SER A C 1
ATOM 4309 O O . SER A 1 550 ? -2.501 -24.250 21.828 1.00 60.78 550 SER A O 1
ATOM 4311 N N . ALA A 1 551 ? -2.044 -22.045 21.846 1.00 61.66 551 ALA A N 1
ATOM 4312 C CA . ALA A 1 551 ? -3.416 -21.639 22.135 1.00 61.66 551 ALA A CA 1
ATOM 4313 C C . ALA A 1 551 ? -4.381 -22.240 21.097 1.00 61.66 551 ALA A C 1
ATOM 4315 O O . ALA A 1 551 ? -4.065 -22.302 19.903 1.00 61.66 551 ALA A O 1
ATOM 4316 N N . GLN A 1 552 ? -5.546 -22.710 21.554 1.00 65.06 552 GLN A N 1
ATOM 4317 C CA . GLN A 1 552 ? -6.580 -23.186 20.640 1.00 65.06 552 GLN A CA 1
ATOM 4318 C C . GLN A 1 552 ? -7.043 -22.011 19.786 1.00 65.06 552 GLN A C 1
ATOM 4320 O O . GLN A 1 552 ? -7.613 -21.050 20.294 1.00 65.06 552 GLN A O 1
ATOM 4325 N N . HIS A 1 553 ? -6.775 -22.103 18.489 1.00 80.50 553 HIS A N 1
ATOM 4326 C CA . HIS A 1 553 ? -7.360 -21.205 17.514 1.00 80.50 553 HIS A CA 1
ATOM 4327 C C . HIS A 1 553 ? -8.769 -21.708 17.205 1.00 80.50 553 HIS A C 1
ATOM 4329 O O . HIS A 1 553 ? -8.992 -22.916 17.091 1.00 80.50 553 HIS A O 1
ATOM 4335 N N . GLU A 1 554 ? -9.713 -20.788 17.071 1.00 91.50 554 GLU A N 1
ATOM 4336 C CA . GLU A 1 554 ? -11.063 -21.077 16.600 1.00 91.50 554 GLU A CA 1
ATOM 4337 C C . GLU A 1 554 ? -11.279 -20.300 15.308 1.00 91.50 554 GLU A C 1
ATOM 4339 O O . GLU A 1 554 ? -11.020 -19.100 15.254 1.00 91.50 554 GLU A O 1
ATOM 4344 N N . ILE A 1 555 ? -11.717 -21.001 14.264 1.00 94.50 555 ILE A N 1
ATOM 4345 C CA . ILE A 1 555 ? -12.148 -20.391 13.012 1.00 94.50 555 ILE A CA 1
ATOM 4346 C C . ILE A 1 555 ? -13.670 -20.390 13.028 1.00 94.50 555 ILE A C 1
ATOM 4348 O O . ILE A 1 555 ? -14.284 -21.457 13.002 1.00 94.50 555 ILE A O 1
ATOM 4352 N N . THR A 1 556 ? -14.281 -19.216 13.036 1.00 95.19 556 THR A N 1
ATOM 4353 C CA . THR A 1 556 ? -15.727 -19.081 12.857 1.00 95.19 556 THR A CA 1
ATOM 4354 C C . THR A 1 556 ? -16.014 -18.801 11.394 1.00 95.19 556 THR A C 1
ATOM 4356 O O . THR A 1 556 ? -15.427 -17.881 10.837 1.00 95.19 556 THR A O 1
ATOM 4359 N N . ILE A 1 557 ? -16.913 -19.570 10.780 1.00 94.69 557 ILE A N 1
ATOM 4360 C CA . ILE A 1 557 ? -17.401 -19.373 9.409 1.00 94.69 557 ILE A CA 1
ATOM 4361 C C . ILE A 1 557 ? -18.902 -19.133 9.493 1.00 94.69 557 ILE A C 1
ATOM 4363 O O . ILE A 1 557 ? -19.628 -19.984 10.005 1.00 94.69 557 ILE A O 1
ATOM 4367 N N . LYS A 1 558 ? -19.378 -17.995 8.994 1.00 93.94 558 LYS A N 1
ATOM 4368 C CA . LYS A 1 558 ? -20.764 -17.551 9.139 1.00 93.94 558 LYS A CA 1
ATOM 4369 C C . LYS A 1 558 ? -21.361 -17.142 7.800 1.00 93.94 558 LYS A C 1
ATOM 4371 O O . LYS A 1 558 ? -20.787 -16.327 7.088 1.00 93.94 558 LYS A O 1
ATOM 4376 N N . SER A 1 559 ? -22.545 -17.660 7.497 1.00 92.75 559 SER A N 1
ATOM 4377 C CA . SER A 1 559 ? -23.386 -17.174 6.405 1.00 92.75 559 SER A CA 1
ATOM 4378 C C . SER A 1 559 ? -23.991 -15.820 6.786 1.00 92.75 559 SER A C 1
ATOM 4380 O O . SER A 1 559 ? -24.538 -15.636 7.877 1.00 92.75 559 SER A O 1
ATOM 4382 N N . LEU A 1 560 ? -23.880 -14.863 5.870 1.00 88.62 560 LEU A N 1
ATOM 4383 C CA . LEU A 1 560 ? -24.436 -13.516 5.995 1.00 88.62 560 LEU A CA 1
ATOM 4384 C C . LEU A 1 560 ? -25.781 -13.369 5.272 1.00 88.62 560 LEU A C 1
ATOM 4386 O O . LEU A 1 560 ? -26.524 -12.428 5.539 1.00 88.62 560 LEU A O 1
ATOM 4390 N N . ASP A 1 561 ? -26.102 -14.302 4.378 1.00 83.75 561 ASP A N 1
ATOM 4391 C CA . ASP A 1 561 ? -27.350 -14.351 3.612 1.00 83.75 561 ASP A CA 1
ATOM 4392 C C . ASP A 1 561 ? -28.414 -15.278 4.238 1.00 83.75 561 ASP A C 1
ATOM 4394 O O . ASP A 1 561 ? -29.542 -15.351 3.753 1.00 83.75 561 ASP A O 1
ATOM 4398 N N . GLY A 1 562 ? -28.071 -15.972 5.329 1.00 86.81 562 GLY A N 1
ATOM 4399 C CA . GLY A 1 562 ? -28.935 -16.924 6.028 1.00 86.81 562 GLY A CA 1
ATOM 4400 C C . GLY A 1 562 ? -28.988 -18.317 5.391 1.00 86.81 562 GLY A C 1
ATOM 4401 O O . GLY A 1 562 ? -29.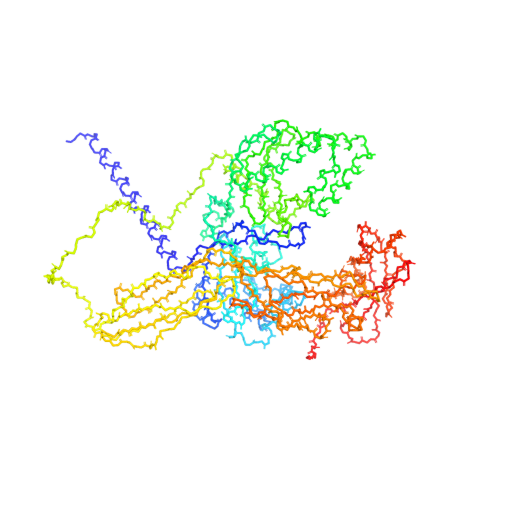708 -19.184 5.894 1.00 86.81 562 GLY A O 1
ATOM 4402 N N . THR A 1 563 ? -28.240 -18.560 4.313 1.00 90.00 563 THR A N 1
ATOM 4403 C CA . THR A 1 563 ? -28.168 -19.865 3.655 1.00 90.00 563 THR A CA 1
ATOM 4404 C C . THR A 1 563 ? -27.411 -20.869 4.528 1.00 90.00 563 THR A C 1
ATOM 4406 O O . THR A 1 563 ? -26.277 -20.645 4.949 1.00 90.00 563 THR A O 1
ATOM 4409 N N . GLN A 1 564 ? -28.021 -22.030 4.780 1.00 94.56 564 GLN A N 1
ATOM 4410 C CA . GLN A 1 564 ? -27.339 -23.136 5.452 1.00 94.56 564 GLN A CA 1
ATOM 4411 C C . GLN A 1 564 ? -26.361 -23.839 4.506 1.00 94.56 564 GLN A C 1
ATOM 4413 O O . GLN A 1 564 ? -26.739 -24.276 3.413 1.00 94.56 564 GLN A O 1
ATOM 4418 N N . PHE A 1 565 ? -25.135 -24.048 4.969 1.00 95.38 565 PHE A N 1
ATOM 4419 C CA . PHE A 1 565 ? -24.083 -24.773 4.258 1.00 95.38 565 PHE A CA 1
ATOM 4420 C C . PHE A 1 565 ? -23.502 -25.888 5.135 1.00 95.38 565 PHE A C 1
ATOM 4422 O O . PHE A 1 565 ? -23.814 -25.973 6.320 1.00 95.38 565 PHE A O 1
ATOM 4429 N N . ALA A 1 566 ? -22.702 -26.767 4.541 1.00 96.75 566 ALA A N 1
ATOM 4430 C CA . ALA A 1 566 ? -21.911 -27.794 5.207 1.00 96.75 566 ALA A CA 1
ATOM 4431 C C . ALA A 1 566 ? -20.430 -27.641 4.846 1.00 96.75 566 ALA A C 1
ATOM 4433 O O . ALA A 1 566 ? -20.089 -27.244 3.727 1.00 96.75 566 ALA A O 1
ATOM 4434 N N . VAL A 1 567 ? -19.556 -28.005 5.785 1.00 96.44 567 VAL A N 1
ATOM 4435 C CA . VAL A 1 567 ? -18.115 -28.143 5.545 1.00 96.44 567 VAL A CA 1
ATOM 4436 C C . VAL A 1 567 ? -17.861 -29.521 4.945 1.00 96.44 567 VAL A C 1
ATOM 4438 O O . VAL A 1 567 ? -18.220 -30.535 5.532 1.00 96.44 567 VAL A O 1
ATOM 4441 N N . ARG A 1 568 ? -17.269 -29.574 3.754 1.00 96.00 568 ARG A N 1
ATOM 4442 C CA . ARG A 1 568 ? -17.079 -30.810 2.978 1.00 96.00 568 ARG A CA 1
ATOM 4443 C C . ARG A 1 568 ? -15.665 -31.364 3.042 1.00 96.00 568 ARG A C 1
ATOM 4445 O O . ARG A 1 568 ? -15.480 -32.557 2.828 1.00 96.00 568 ARG A O 1
ATOM 4452 N N . GLY A 1 569 ? -14.689 -30.528 3.363 1.00 95.00 569 GLY A N 1
ATOM 4453 C CA . GLY A 1 569 ? -13.296 -30.934 3.449 1.00 95.00 569 GLY A CA 1
ATOM 4454 C C . GLY A 1 569 ? -12.456 -29.870 4.129 1.00 95.00 569 GLY A C 1
ATOM 4455 O O . GLY A 1 569 ? -12.788 -28.688 4.070 1.00 95.00 569 GLY A O 1
ATOM 4456 N N . ILE A 1 570 ? -11.377 -30.299 4.775 1.00 95.88 570 ILE A N 1
ATOM 4457 C CA . ILE A 1 570 ? -10.363 -29.414 5.342 1.00 95.88 570 ILE A CA 1
ATOM 4458 C C . ILE A 1 570 ? -9.002 -29.987 4.970 1.00 95.88 570 ILE A C 1
ATOM 4460 O O . ILE A 1 570 ? -8.684 -31.116 5.342 1.00 95.88 570 ILE A O 1
ATOM 4464 N N . GLU A 1 571 ? -8.208 -29.204 4.252 1.00 94.31 571 GLU A N 1
ATOM 4465 C CA . GLU A 1 571 ? -6.894 -29.591 3.748 1.00 94.31 571 GLU A CA 1
ATOM 4466 C C . GLU A 1 571 ? -5.864 -28.526 4.115 1.00 94.31 571 GLU A C 1
ATOM 4468 O O . GLU A 1 571 ? -6.158 -27.334 4.116 1.00 94.31 571 GLU A O 1
ATOM 4473 N N . CYS A 1 572 ? -4.633 -28.930 4.416 1.00 90.44 572 CYS A N 1
ATOM 4474 C CA . CYS A 1 572 ? -3.543 -27.989 4.639 1.00 90.44 572 CYS A CA 1
ATOM 4475 C C . CYS A 1 572 ? -2.286 -28.464 3.923 1.00 90.44 572 CYS A C 1
ATOM 4477 O O . CYS A 1 572 ? -1.996 -29.663 3.927 1.00 90.44 572 CYS A O 1
ATOM 4479 N N . SER A 1 573 ? -1.523 -27.534 3.339 1.00 81.81 573 SER A N 1
ATOM 4480 C CA . SER A 1 573 ? -0.226 -27.855 2.734 1.00 81.81 573 SER A CA 1
ATOM 4481 C C . SER A 1 573 ? 0.642 -28.655 3.712 1.00 81.81 573 SER A C 1
ATOM 4483 O O . SER A 1 573 ? 0.761 -28.300 4.888 1.00 81.81 573 SER A O 1
ATOM 4485 N N . ASP A 1 574 ? 1.229 -29.747 3.219 1.00 76.25 574 ASP A N 1
ATOM 4486 C CA . ASP A 1 574 ? 2.075 -30.665 3.987 1.00 76.25 574 ASP A CA 1
ATOM 4487 C C . ASP A 1 574 ? 1.410 -31.250 5.251 1.00 76.25 574 ASP A C 1
ATOM 4489 O O . ASP A 1 574 ? 2.112 -31.613 6.190 1.00 76.25 574 ASP A O 1
ATOM 4493 N N . ASP A 1 575 ? 0.077 -31.356 5.322 1.00 86.19 575 ASP A N 1
ATOM 4494 C CA . ASP A 1 575 ? -0.716 -31.752 6.508 1.00 86.19 575 ASP A CA 1
ATOM 4495 C C . ASP A 1 575 ? -0.258 -31.070 7.810 1.00 86.19 575 ASP A C 1
ATOM 4497 O O . ASP A 1 575 ? -0.177 -31.689 8.883 1.00 86.19 575 ASP A O 1
ATOM 4501 N N . LEU A 1 576 ? 0.136 -29.800 7.707 1.00 87.44 576 LEU A N 1
ATOM 4502 C CA . LEU A 1 576 ? 0.663 -29.057 8.843 1.00 87.44 576 LEU A CA 1
ATOM 4503 C C . LEU A 1 576 ? -0.420 -28.779 9.892 1.00 87.44 576 LEU A C 1
ATOM 4505 O O . LEU A 1 576 ? -0.145 -28.793 11.093 1.00 87.44 576 LEU A O 1
ATOM 4509 N N . VAL A 1 577 ? -1.648 -28.542 9.439 1.00 90.12 577 VAL A N 1
ATOM 4510 C CA . VAL A 1 577 ? -2.820 -28.282 10.274 1.00 90.12 577 VAL A CA 1
ATOM 4511 C C . VAL A 1 577 ? -3.938 -29.234 9.866 1.00 90.12 577 VAL A C 1
ATOM 4513 O O . VAL A 1 577 ? -4.189 -29.427 8.682 1.00 90.12 577 VAL A O 1
ATOM 4516 N N . ALA A 1 578 ? -4.623 -29.808 10.851 1.00 91.19 578 ALA A N 1
ATOM 4517 C CA . ALA A 1 578 ? -5.809 -30.634 10.650 1.00 91.19 578 ALA A CA 1
ATOM 4518 C C . ALA A 1 578 ? -6.946 -30.143 11.547 1.00 91.19 578 ALA A C 1
ATOM 4520 O O . ALA A 1 578 ? -6.697 -29.573 12.605 1.00 91.19 578 ALA A O 1
ATOM 4521 N N . ALA A 1 579 ? -8.194 -30.385 11.167 1.00 92.25 579 ALA A N 1
ATOM 4522 C CA . ALA A 1 579 ? -9.339 -30.104 12.023 1.00 92.25 579 ALA A CA 1
ATOM 4523 C C . ALA A 1 579 ? -10.395 -31.198 11.873 1.00 92.25 579 ALA A C 1
ATOM 4525 O O . ALA A 1 579 ? -10.543 -31.793 10.808 1.00 92.25 579 ALA A O 1
ATOM 4526 N N . GLU A 1 580 ? -11.121 -31.458 12.954 1.00 91.75 580 GLU A N 1
ATOM 4527 C CA . GLU A 1 580 ? -12.282 -32.347 12.934 1.00 91.75 580 GLU A CA 1
ATOM 4528 C C . GLU A 1 580 ? -13.513 -31.564 12.466 1.00 91.75 580 GLU A C 1
ATOM 4530 O O . GLU A 1 580 ? -13.708 -30.411 12.859 1.00 91.75 580 GLU A O 1
ATOM 4535 N N . PHE A 1 581 ? -14.337 -32.193 11.631 1.00 94.19 581 PHE A N 1
ATOM 4536 C CA . PHE A 1 581 ? -15.604 -31.652 11.148 1.00 94.19 581 PHE A CA 1
ATOM 4537 C C . PHE A 1 581 ? -16.573 -32.800 10.832 1.00 94.19 581 PHE A C 1
ATOM 4539 O O . PHE A 1 581 ? -16.143 -33.929 10.592 1.00 94.19 581 PHE A O 1
ATOM 4546 N N . ASP A 1 582 ? -17.873 -32.507 10.835 1.00 93.12 582 ASP A N 1
ATOM 4547 C CA . ASP A 1 582 ? -18.921 -33.439 10.412 1.00 93.12 582 ASP A CA 1
ATOM 4548 C C . ASP A 1 582 ? -19.507 -32.959 9.071 1.00 93.12 582 ASP A C 1
ATOM 4550 O O . ASP A 1 582 ? -20.136 -31.895 9.041 1.00 93.12 582 ASP A O 1
ATOM 4554 N N . PRO A 1 583 ? -19.300 -33.695 7.962 1.00 94.19 583 PRO A N 1
ATOM 4555 C CA . PRO A 1 583 ? -19.781 -33.289 6.646 1.00 94.19 583 PRO A CA 1
ATOM 4556 C C . PRO A 1 583 ? -21.303 -33.358 6.487 1.00 94.19 583 PRO A C 1
ATOM 4558 O O . PRO A 1 583 ? -21.825 -32.790 5.526 1.00 94.19 583 PRO A O 1
ATOM 4561 N N . GLU A 1 584 ? -22.022 -34.033 7.386 1.00 93.25 584 GLU A N 1
ATOM 4562 C CA . GLU A 1 584 ? -23.482 -34.167 7.321 1.00 93.25 584 GLU A CA 1
ATOM 4563 C C . GLU A 1 584 ? -24.208 -33.007 8.017 1.00 93.25 584 GLU A C 1
ATOM 4565 O O . GLU A 1 584 ? -25.386 -32.747 7.751 1.00 93.25 584 GLU A O 1
ATOM 4570 N N . VAL A 1 585 ? -23.511 -32.266 8.884 1.00 94.50 585 VAL A N 1
ATOM 4571 C CA . VAL A 1 585 ? -24.084 -31.120 9.593 1.00 94.50 585 VAL A CA 1
ATOM 4572 C C . VAL A 1 585 ? -24.226 -29.935 8.644 1.00 94.50 585 VAL A C 1
ATOM 4574 O O . VAL A 1 585 ? -23.266 -29.495 8.013 1.00 94.50 585 VAL A O 1
ATOM 4577 N N . ARG A 1 586 ? -25.437 -29.371 8.598 1.00 96.44 586 ARG A N 1
ATOM 4578 C CA . ARG A 1 586 ? -25.729 -28.103 7.925 1.00 96.44 586 ARG A CA 1
ATOM 4579 C C . ARG A 1 586 ? -26.050 -27.026 8.949 1.00 96.44 586 ARG A C 1
ATOM 4581 O O . ARG A 1 586 ? -26.875 -27.240 9.834 1.00 96.44 586 ARG A O 1
ATOM 4588 N N . SER A 1 587 ? -25.434 -25.862 8.805 1.00 95.38 587 SER A N 1
ATOM 4589 C CA . SER A 1 587 ? -25.628 -24.721 9.700 1.00 95.38 587 SER A CA 1
ATOM 4590 C C . SER A 1 587 ? -25.426 -23.410 8.942 1.00 95.38 587 SER A C 1
ATOM 4592 O O . SER A 1 587 ? -24.877 -23.391 7.842 1.00 95.38 587 SER A O 1
ATOM 4594 N N . THR A 1 588 ? -25.883 -22.303 9.519 1.00 94.88 588 THR A N 1
ATOM 4595 C CA . THR A 1 588 ? -25.516 -20.948 9.074 1.00 94.88 588 THR A CA 1
ATOM 4596 C C . THR A 1 588 ? -24.208 -20.475 9.709 1.00 94.88 588 THR A C 1
ATOM 4598 O O . THR A 1 588 ? -23.701 -19.418 9.350 1.00 94.88 588 THR A O 1
ATOM 4601 N N . GLU A 1 589 ? -23.673 -21.223 10.673 1.00 96.00 589 GLU A N 1
ATOM 4602 C CA . GLU A 1 589 ? -22.446 -20.895 11.395 1.00 96.00 589 GLU A CA 1
ATOM 4603 C C . GLU A 1 589 ? -21.711 -22.176 11.816 1.00 96.00 589 GLU A C 1
ATOM 4605 O O . GLU A 1 589 ? -22.330 -23.104 12.344 1.00 96.00 589 GLU A O 1
ATOM 4610 N N . PHE A 1 590 ? -20.400 -22.223 11.582 1.00 95.94 590 PHE A N 1
ATOM 4611 C CA . PHE A 1 590 ? -19.505 -23.298 12.009 1.00 95.94 590 PHE A CA 1
ATOM 4612 C C . PHE A 1 590 ? -18.344 -22.732 12.815 1.00 95.94 590 PHE A C 1
ATOM 4614 O O . PHE A 1 590 ? -17.804 -21.681 12.476 1.00 95.94 590 PHE A O 1
ATOM 4621 N N . THR A 1 591 ? -17.908 -23.487 13.820 1.00 94.94 591 THR A N 1
ATOM 4622 C CA . THR A 1 591 ? -16.659 -23.237 14.543 1.00 94.94 591 THR A CA 1
ATOM 4623 C C . THR A 1 591 ? -15.715 -24.409 14.309 1.00 94.94 591 THR A C 1
ATOM 4625 O O . THR A 1 591 ? -15.961 -25.519 14.781 1.00 94.94 591 THR A O 1
ATOM 4628 N N . ILE A 1 592 ? -14.629 -24.167 13.580 1.00 94.69 592 ILE A N 1
ATOM 4629 C CA . ILE A 1 592 ? -13.587 -25.147 13.279 1.00 94.69 592 ILE A CA 1
ATOM 4630 C C . ILE A 1 592 ? -12.419 -24.945 14.243 1.00 94.69 592 ILE A C 1
ATOM 4632 O O . ILE A 1 592 ? -11.957 -23.827 14.457 1.00 94.69 592 ILE A O 1
ATOM 4636 N N . ARG A 1 593 ? -11.925 -26.043 14.822 1.00 93.12 593 ARG A N 1
ATOM 4637 C CA . ARG A 1 593 ? -10.811 -26.045 15.783 1.00 93.12 593 ARG A CA 1
ATOM 4638 C C . ARG A 1 593 ? -9.561 -26.656 15.139 1.00 93.12 593 ARG A C 1
ATOM 4640 O O . ARG A 1 593 ? -9.372 -27.871 15.248 1.00 93.12 593 ARG A O 1
ATOM 4647 N N . PRO A 1 594 ? -8.727 -25.864 14.441 1.00 92.12 594 PRO A N 1
ATOM 4648 C CA . PRO A 1 594 ? -7.481 -26.354 13.863 1.00 92.12 594 PRO A CA 1
ATOM 4649 C C . PRO A 1 594 ? -6.501 -26.853 14.933 1.00 92.12 594 PRO A C 1
ATOM 4651 O O . PRO A 1 594 ? -6.301 -26.235 15.979 1.00 92.12 594 PRO A O 1
ATOM 4654 N N . LYS A 1 595 ? -5.852 -27.977 14.636 1.00 89.44 595 LYS A N 1
ATOM 4655 C CA . LYS A 1 595 ? -4.818 -28.641 15.431 1.00 89.44 595 LYS A CA 1
ATOM 4656 C C . LYS A 1 595 ? -3.521 -28.673 14.627 1.00 89.44 595 LYS A C 1
ATOM 4658 O O . LYS A 1 595 ? -3.487 -29.187 13.509 1.00 89.44 595 LYS A O 1
ATOM 4663 N N . LEU A 1 596 ? -2.454 -28.138 15.213 1.00 88.75 596 LEU A N 1
ATOM 4664 C CA . LEU A 1 596 ? -1.121 -28.145 14.618 1.00 88.75 596 LEU A CA 1
ATOM 4665 C C . LEU A 1 596 ? -0.477 -29.532 14.734 1.00 88.75 596 LEU A C 1
ATOM 4667 O O . LEU A 1 596 ? -0.437 -30.123 15.815 1.00 88.75 596 LEU A O 1
ATOM 4671 N N . ASN A 1 597 ? 0.106 -30.021 13.643 1.00 88.62 597 ASN A N 1
ATOM 4672 C CA . ASN A 1 597 ? 0.950 -31.207 13.654 1.00 88.62 597 ASN A CA 1
ATOM 4673 C C . ASN A 1 597 ? 2.344 -30.860 14.205 1.00 88.62 597 ASN A C 1
ATOM 4675 O O . ASN A 1 597 ? 3.224 -30.417 13.465 1.00 88.62 597 ASN A O 1
ATOM 4679 N N . LEU A 1 598 ? 2.547 -31.074 15.510 1.00 84.75 598 LEU A N 1
ATOM 4680 C CA . LEU A 1 598 ? 3.785 -30.705 16.210 1.00 84.75 598 LEU A CA 1
ATOM 4681 C C . LEU A 1 598 ? 5.040 -31.340 15.594 1.00 84.75 598 LEU A C 1
ATOM 4683 O O . LEU A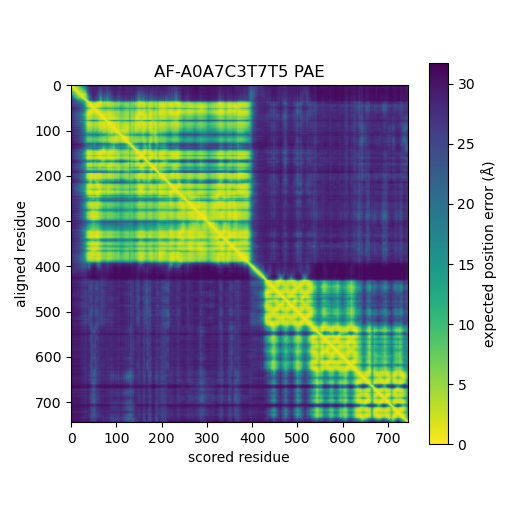 1 598 ? 6.051 -30.662 15.465 1.00 84.75 598 LEU A O 1
ATOM 4687 N N . ALA A 1 599 ? 4.986 -32.598 15.145 1.00 83.62 599 ALA A N 1
ATOM 4688 C CA . ALA A 1 599 ? 6.154 -33.269 14.565 1.00 83.62 599 ALA A CA 1
ATOM 4689 C C . ALA A 1 599 ? 6.621 -32.599 13.259 1.00 83.62 599 ALA A C 1
ATOM 4691 O O . ALA A 1 599 ? 7.818 -32.361 13.062 1.00 83.62 599 ALA A O 1
ATOM 4692 N N . LYS A 1 600 ? 5.674 -32.243 12.378 1.00 83.88 600 LYS A N 1
ATOM 4693 C CA . LYS A 1 600 ? 5.977 -31.512 11.138 1.00 83.88 600 LYS A CA 1
ATOM 4694 C C . LYS A 1 600 ? 6.397 -30.071 11.435 1.00 83.88 600 LYS A C 1
ATOM 4696 O O . LYS A 1 600 ? 7.394 -29.604 10.889 1.00 83.88 600 LYS A O 1
ATOM 4701 N N . ALA A 1 601 ? 5.707 -29.404 12.359 1.00 83.25 601 ALA A N 1
ATOM 4702 C CA . ALA A 1 601 ? 6.021 -28.045 12.792 1.00 83.25 601 ALA A CA 1
ATOM 4703 C C . ALA A 1 601 ? 7.442 -27.928 13.376 1.00 83.25 601 ALA A C 1
ATOM 4705 O O . ALA A 1 601 ? 8.173 -27.005 13.022 1.00 83.25 601 ALA A O 1
ATOM 4706 N N . SER A 1 602 ? 7.868 -28.887 14.206 1.00 77.56 602 SER A N 1
ATOM 4707 C CA . SER A 1 602 ? 9.231 -28.949 14.750 1.00 77.56 602 SER A CA 1
ATOM 4708 C C . SER A 1 602 ? 10.288 -29.213 13.679 1.00 77.56 602 SER A C 1
ATOM 4710 O O . SER A 1 602 ? 11.396 -28.698 13.789 1.00 77.56 602 SER A O 1
ATOM 4712 N N . THR A 1 603 ? 9.959 -29.989 12.642 1.00 80.00 603 THR A N 1
ATOM 4713 C CA . THR A 1 603 ? 10.880 -30.262 11.526 1.00 80.00 603 THR A CA 1
ATOM 4714 C C . THR A 1 603 ? 11.069 -29.028 10.641 1.00 80.00 603 THR A C 1
ATOM 4716 O O . THR A 1 603 ? 12.186 -28.731 10.228 1.00 80.00 603 THR A O 1
ATOM 4719 N N . LEU A 1 604 ? 9.987 -28.295 10.363 1.00 77.12 604 LEU A N 1
ATOM 4720 C CA . LEU A 1 604 ? 10.014 -27.084 9.538 1.00 77.12 604 LEU A CA 1
ATOM 4721 C C . LEU A 1 604 ? 10.627 -25.887 10.279 1.00 77.12 604 LEU A C 1
ATOM 4723 O O . LEU A 1 604 ? 11.312 -25.067 9.671 1.00 77.12 604 LEU A O 1
ATOM 4727 N N . GLY A 1 605 ? 10.376 -25.764 11.587 1.00 73.38 605 GLY A N 1
ATOM 4728 C CA . GLY A 1 605 ? 10.849 -24.675 12.449 1.00 73.38 605 GLY A CA 1
ATOM 4729 C C . GLY A 1 605 ? 10.152 -23.329 12.202 1.00 73.38 605 GLY A C 1
ATOM 4730 O O . GLY A 1 605 ? 9.711 -22.679 13.148 1.00 73.38 605 GLY A O 1
ATOM 4731 N N . SER A 1 606 ? 10.004 -22.926 10.940 1.00 78.38 606 SER A N 1
ATOM 4732 C CA . SER A 1 606 ? 9.268 -21.744 10.477 1.00 78.38 606 SER A CA 1
ATOM 4733 C C . SER A 1 606 ? 8.732 -21.986 9.063 1.00 78.38 606 SER A C 1
ATOM 4735 O O . SER A 1 606 ? 9.249 -22.842 8.348 1.00 78.38 606 SER A O 1
ATOM 4737 N N . GLY A 1 607 ? 7.706 -21.252 8.634 1.00 77.75 607 GLY A N 1
ATOM 4738 C CA . GLY A 1 607 ? 7.137 -21.468 7.303 1.00 77.75 607 GLY A CA 1
ATOM 4739 C C . GLY A 1 607 ? 5.760 -20.855 7.096 1.00 77.75 607 GLY A C 1
ATOM 4740 O O . GLY A 1 607 ? 5.186 -20.240 7.998 1.00 77.75 607 GLY A O 1
ATOM 4741 N N . ARG A 1 608 ? 5.244 -21.026 5.878 1.00 82.88 608 ARG A N 1
ATOM 4742 C CA . ARG A 1 608 ? 3.888 -20.644 5.478 1.00 82.88 608 ARG A CA 1
ATOM 4743 C C . ARG A 1 608 ? 3.194 -21.848 4.852 1.00 82.88 608 ARG A C 1
ATOM 4745 O O . ARG A 1 608 ? 3.821 -22.577 4.092 1.00 82.88 608 ARG A O 1
ATOM 4752 N N . ALA A 1 609 ? 1.917 -22.014 5.151 1.00 86.31 609 ALA A N 1
ATOM 4753 C CA . ALA A 1 609 ? 1.031 -22.991 4.533 1.00 86.31 609 ALA A CA 1
ATOM 4754 C C . ALA A 1 609 ? -0.329 -22.333 4.259 1.00 86.31 609 ALA A C 1
ATOM 4756 O O . ALA A 1 609 ? -0.580 -21.211 4.700 1.00 86.31 609 ALA A O 1
ATOM 4757 N N . ALA A 1 610 ? -1.200 -23.021 3.532 1.00 89.12 610 ALA A N 1
ATOM 4758 C CA . ALA A 1 610 ? -2.581 -22.605 3.320 1.00 89.12 610 ALA A CA 1
ATOM 4759 C C . ALA A 1 610 ? -3.507 -23.679 3.894 1.00 89.12 610 ALA A C 1
ATOM 4761 O O . ALA A 1 610 ? -3.311 -24.861 3.611 1.00 89.12 610 ALA A O 1
ATOM 4762 N N . LEU A 1 611 ? -4.470 -23.283 4.726 1.00 93.75 611 LEU A N 1
ATOM 4763 C CA . LEU A 1 611 ? -5.564 -24.132 5.189 1.00 93.75 611 LEU A CA 1
ATOM 4764 C C . LEU A 1 611 ? -6.776 -23.868 4.293 1.00 93.75 611 LEU A C 1
ATOM 4766 O O . LEU A 1 611 ? -7.337 -22.776 4.328 1.00 93.75 611 LEU A O 1
ATOM 4770 N N . ARG A 1 612 ? -7.177 -24.859 3.503 1.00 94.38 612 ARG A N 1
ATOM 4771 C CA . ARG A 1 612 ? -8.357 -24.810 2.642 1.00 94.38 612 ARG A CA 1
ATOM 4772 C C . ARG A 1 612 ? -9.518 -25.513 3.315 1.00 94.38 612 ARG A C 1
ATOM 4774 O O . ARG A 1 612 ? -9.380 -26.637 3.790 1.00 94.38 612 ARG A O 1
ATOM 4781 N N . ILE A 1 613 ? -10.660 -24.844 3.362 1.00 94.75 613 ILE A N 1
ATOM 4782 C CA . ILE A 1 613 ? -11.908 -25.361 3.913 1.00 94.75 613 ILE A CA 1
ATOM 4783 C C . ILE A 1 613 ? -12.927 -25.377 2.781 1.00 94.75 613 ILE A C 1
ATOM 4785 O O . ILE A 1 613 ? -13.378 -24.327 2.331 1.00 94.75 613 ILE A O 1
ATOM 4789 N N . HIS A 1 614 ? -13.295 -26.565 2.322 1.00 94.44 614 HIS A N 1
ATOM 4790 C CA . HIS A 1 614 ? -14.281 -26.747 1.265 1.00 94.44 614 HIS A CA 1
ATOM 4791 C C . HIS A 1 614 ? -15.692 -26.674 1.840 1.00 94.44 614 HIS A C 1
ATOM 4793 O O . HIS A 1 614 ? -15.986 -27.290 2.867 1.00 94.44 614 HIS A O 1
ATOM 4799 N N . LEU A 1 615 ? -16.576 -25.958 1.156 1.00 94.00 615 LEU A N 1
ATOM 4800 C CA . LEU A 1 615 ? -17.959 -25.718 1.554 1.00 94.00 615 LEU A CA 1
ATOM 4801 C C . LEU A 1 615 ? -18.915 -26.158 0.444 1.00 94.00 615 LEU A C 1
ATOM 4803 O O . LEU A 1 615 ? -18.546 -26.210 -0.726 1.00 94.00 615 LEU A O 1
ATOM 4807 N N . ASP A 1 616 ? -20.170 -26.425 0.794 1.00 92.31 616 ASP A N 1
ATOM 4808 C CA . ASP A 1 616 ? -21.250 -26.587 -0.191 1.00 92.31 616 ASP A CA 1
ATOM 4809 C C . ASP A 1 616 ? -22.187 -25.375 -0.286 1.00 92.31 616 ASP A C 1
ATOM 4811 O O . ASP A 1 616 ? -23.361 -25.496 -0.647 1.00 92.31 616 ASP A O 1
ATOM 4815 N N . HIS A 1 617 ? -21.671 -24.192 0.043 1.00 88.69 617 HIS A N 1
ATOM 4816 C CA . HIS A 1 617 ? -22.436 -22.964 -0.071 1.00 88.69 617 HIS A CA 1
ATOM 4817 C C . HIS A 1 617 ? -22.624 -22.587 -1.546 1.00 88.69 617 HIS A C 1
ATOM 4819 O O . HIS A 1 617 ? -21.707 -22.696 -2.359 1.00 88.69 617 HIS A O 1
ATOM 4825 N N . ARG A 1 618 ? -23.822 -22.100 -1.890 1.00 82.44 618 ARG A N 1
ATOM 4826 C CA . ARG A 1 618 ? -24.218 -21.727 -3.263 1.00 82.44 618 ARG A CA 1
ATOM 4827 C C . ARG A 1 618 ? -23.183 -20.845 -3.966 1.00 82.44 618 ARG A C 1
ATOM 4829 O O . ARG A 1 618 ? -22.959 -20.992 -5.164 1.00 82.44 618 ARG A O 1
ATOM 4836 N N . ASP A 1 619 ? -22.630 -19.902 -3.216 1.00 80.06 619 ASP A N 1
ATOM 4837 C CA . ASP A 1 619 ? -21.771 -18.841 -3.734 1.00 80.06 619 ASP A CA 1
ATOM 4838 C C . ASP A 1 619 ? -20.285 -19.008 -3.364 1.00 80.06 619 ASP A C 1
ATOM 4840 O O . ASP A 1 619 ? -19.450 -18.315 -3.932 1.00 80.06 619 ASP A O 1
ATOM 4844 N N . TYR A 1 620 ? -19.953 -19.942 -2.462 1.00 79.50 620 TYR A N 1
ATOM 4845 C CA . TYR A 1 620 ? -18.585 -20.222 -2.007 1.00 79.50 620 TYR A CA 1
ATOM 4846 C C . TYR A 1 620 ? -18.392 -21.725 -1.828 1.00 79.50 620 TYR A C 1
ATOM 4848 O O . TYR A 1 620 ? -19.033 -22.340 -0.980 1.00 79.50 620 TYR A O 1
ATOM 4856 N N . ASN A 1 621 ? -17.482 -22.320 -2.589 1.00 85.81 621 ASN A N 1
ATOM 4857 C CA . ASN A 1 621 ? -17.146 -23.738 -2.458 1.00 85.81 621 ASN A CA 1
ATOM 4858 C C . ASN A 1 621 ? -15.837 -23.987 -1.692 1.00 85.81 621 ASN A C 1
ATOM 4860 O O . ASN A 1 621 ? -15.535 -25.132 -1.364 1.00 85.81 621 ASN A O 1
ATOM 4864 N N . GLU A 1 622 ? -15.069 -22.939 -1.395 1.00 88.38 622 GLU A N 1
ATOM 4865 C CA . GLU A 1 622 ? -13.791 -23.018 -0.693 1.00 88.38 622 GLU A CA 1
ATOM 4866 C C . GLU A 1 622 ? -13.476 -21.698 0.026 1.00 88.38 622 GLU A C 1
ATOM 4868 O O . GLU A 1 622 ? -13.801 -20.618 -0.469 1.00 88.38 622 GLU A O 1
ATOM 4873 N N . ILE A 1 623 ? -12.835 -21.795 1.191 1.00 88.69 623 ILE A N 1
ATOM 4874 C CA . ILE A 1 623 ? -12.183 -20.696 1.909 1.00 88.69 623 ILE A CA 1
ATOM 4875 C C . ILE A 1 623 ? -10.712 -21.068 2.091 1.00 88.69 623 ILE A C 1
ATOM 4877 O O . ILE A 1 623 ? -10.418 -22.173 2.543 1.00 88.69 623 ILE A O 1
ATOM 4881 N N . GLU A 1 624 ? -9.796 -20.143 1.808 1.00 89.25 624 GLU A N 1
ATOM 4882 C CA . GLU A 1 624 ? -8.366 -20.314 2.076 1.00 89.25 624 GLU A CA 1
ATOM 4883 C C . GLU A 1 624 ? -7.916 -19.382 3.211 1.00 89.25 624 GLU A C 1
ATOM 4885 O O . GLU A 1 624 ? -8.051 -18.162 3.125 1.00 89.25 624 GLU A O 1
ATOM 4890 N N . ILE A 1 625 ? -7.367 -19.960 4.282 1.00 90.94 625 ILE A N 1
ATOM 4891 C CA . ILE A 1 625 ? -6.811 -19.233 5.427 1.00 90.94 625 ILE A CA 1
ATOM 4892 C C . ILE A 1 625 ? -5.298 -19.476 5.463 1.00 90.94 625 ILE A C 1
ATOM 4894 O O . ILE A 1 625 ? -4.859 -20.612 5.678 1.00 90.94 625 ILE A O 1
ATOM 4898 N N . PRO A 1 626 ? -4.468 -18.437 5.277 1.00 90.75 626 PRO A N 1
ATOM 4899 C CA . PRO A 1 626 ? -3.028 -18.547 5.445 1.00 90.75 626 PRO A CA 1
ATOM 4900 C C . PRO A 1 626 ? -2.653 -19.028 6.850 1.00 90.75 626 PRO A C 1
ATOM 4902 O O . PRO A 1 626 ? -3.207 -18.584 7.856 1.00 90.75 626 PRO A O 1
ATOM 4905 N N . VAL A 1 627 ? -1.662 -19.912 6.915 1.00 89.94 627 VAL 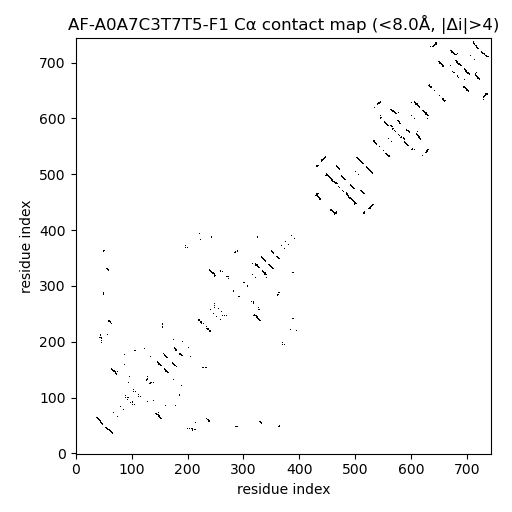A N 1
ATOM 4906 C CA . VAL A 1 627 ? -1.076 -20.440 8.146 1.00 89.94 627 VAL A CA 1
ATOM 4907 C C . VAL A 1 627 ? 0.386 -20.023 8.202 1.00 89.94 627 VAL A C 1
ATOM 4909 O O . VAL A 1 627 ? 1.142 -20.242 7.255 1.00 89.94 627 VAL A O 1
ATOM 4912 N N . ARG A 1 628 ? 0.817 -19.453 9.325 1.00 87.31 628 ARG A N 1
ATOM 4913 C CA . ARG A 1 628 ? 2.205 -19.061 9.568 1.00 87.31 628 ARG A CA 1
ATOM 4914 C C . ARG A 1 628 ? 2.767 -19.803 10.772 1.00 87.31 628 ARG A C 1
ATOM 4916 O O . ARG A 1 628 ? 2.200 -19.746 11.858 1.00 87.31 628 ARG A O 1
ATOM 4923 N N . LEU A 1 629 ? 3.916 -20.450 10.583 1.00 85.38 629 LEU A N 1
ATOM 4924 C CA . LEU A 1 629 ? 4.725 -20.992 11.672 1.00 85.38 629 LEU A CA 1
ATOM 4925 C C . LEU A 1 629 ? 5.757 -19.961 12.109 1.00 85.38 629 LEU A C 1
ATOM 4927 O O . LEU A 1 629 ? 6.597 -19.535 11.309 1.00 85.38 629 LEU A O 1
ATOM 4931 N N . ILE A 1 630 ? 5.698 -19.590 13.379 1.00 82.50 630 ILE A N 1
ATOM 4932 C CA . ILE A 1 630 ? 6.560 -18.590 13.995 1.00 82.50 630 ILE A CA 1
ATOM 4933 C C . ILE A 1 630 ? 7.510 -19.307 14.959 1.00 82.50 630 ILE A C 1
ATOM 4935 O O . ILE A 1 630 ? 7.038 -20.005 15.857 1.00 82.50 630 ILE A O 1
ATOM 4939 N N . PRO A 1 631 ? 8.838 -19.165 14.813 1.00 80.62 631 PRO A N 1
ATOM 4940 C CA . PRO A 1 631 ? 9.763 -19.740 15.777 1.00 80.62 631 PRO A CA 1
ATOM 4941 C C . PRO A 1 631 ? 9.584 -19.081 17.154 1.00 80.62 631 PRO A C 1
ATOM 4943 O O . PRO A 1 631 ? 9.311 -17.883 17.216 1.00 80.62 631 PRO A O 1
ATOM 4946 N N . PRO A 1 632 ? 9.795 -19.812 18.264 1.00 79.38 632 PRO A N 1
ATOM 4947 C CA . PRO A 1 632 ? 9.752 -19.261 19.621 1.00 79.38 632 PRO A CA 1
ATOM 4948 C C . PRO A 1 632 ? 10.572 -17.982 19.796 1.00 79.38 632 PRO A C 1
ATOM 4950 O O . PRO A 1 632 ? 10.186 -17.073 20.523 1.00 79.38 632 PRO A O 1
ATOM 4953 N N . LEU A 1 633 ? 11.710 -17.933 19.107 1.00 81.81 633 LEU A N 1
ATOM 4954 C CA . LEU A 1 633 ? 12.636 -16.820 19.095 1.00 81.81 633 LEU A CA 1
ATOM 4955 C C . LEU A 1 633 ? 13.027 -16.545 17.640 1.00 81.81 633 LEU A C 1
ATOM 4957 O O . LEU A 1 633 ? 13.645 -17.386 16.988 1.00 81.81 633 LEU A O 1
ATOM 4961 N N . GLU A 1 634 ? 12.640 -15.385 17.120 1.00 84.62 634 GLU A N 1
ATOM 4962 C CA . GLU A 1 634 ? 12.810 -15.017 15.711 1.00 84.62 634 GLU A CA 1
ATOM 4963 C C . GLU A 1 634 ? 13.911 -13.965 15.545 1.00 84.62 634 GLU A C 1
ATOM 4965 O O . GLU A 1 634 ? 13.896 -12.938 16.224 1.00 84.62 634 GLU A O 1
ATOM 4970 N N . ALA A 1 635 ? 14.837 -14.182 14.606 1.00 85.25 635 ALA A N 1
ATOM 4971 C CA . ALA A 1 635 ? 15.827 -13.181 14.215 1.00 85.25 635 ALA A CA 1
ATOM 4972 C C . ALA A 1 635 ? 15.345 -12.364 13.010 1.00 85.25 635 ALA A C 1
ATOM 4974 O O . ALA A 1 635 ? 14.917 -12.926 12.002 1.00 85.25 635 ALA A O 1
ATOM 4975 N N . VAL A 1 636 ? 15.469 -11.039 13.080 1.00 85.69 636 VAL A N 1
ATOM 4976 C CA . VAL A 1 636 ? 15.180 -10.119 11.975 1.00 85.69 636 VAL A CA 1
ATOM 4977 C C . VAL A 1 636 ? 16.388 -9.201 11.745 1.00 85.69 636 VAL A C 1
ATOM 4979 O O . VAL A 1 636 ? 16.656 -8.338 12.583 1.00 85.69 636 VAL A O 1
ATOM 4982 N N . PRO A 1 637 ? 17.106 -9.331 10.616 1.00 78.38 637 PRO A N 1
ATOM 4983 C CA . PRO A 1 637 ? 16.867 -10.299 9.543 1.00 78.38 637 PRO A CA 1
ATOM 4984 C C . PRO A 1 637 ? 17.200 -11.741 9.973 1.00 78.38 637 PRO A C 1
ATOM 4986 O O . PRO A 1 637 ? 18.043 -11.951 10.843 1.00 78.38 637 PRO A O 1
ATOM 4989 N N . SER A 1 638 ? 16.564 -12.732 9.337 1.00 80.75 638 SER A N 1
ATOM 4990 C CA . SER A 1 638 ? 16.806 -14.163 9.601 1.00 80.75 638 SER A CA 1
ATOM 4991 C C . SER A 1 638 ? 18.122 -14.678 9.010 1.00 80.75 638 SER A C 1
ATOM 4993 O O . SER A 1 638 ? 18.580 -15.760 9.358 1.00 80.75 638 SER A O 1
ATOM 4995 N N . GLN A 1 639 ? 18.739 -13.887 8.132 1.00 86.12 639 GLN A N 1
ATOM 4996 C CA . GLN A 1 639 ? 20.037 -14.121 7.508 1.00 86.12 639 GLN A CA 1
ATOM 4997 C C . GLN A 1 639 ? 20.663 -12.779 7.118 1.00 86.12 639 GLN A C 1
ATOM 4999 O O . GLN A 1 639 ? 19.965 -11.817 6.791 1.00 86.12 639 GLN A O 1
ATOM 5004 N N . ILE A 1 640 ? 21.988 -12.701 7.144 1.00 83.75 640 ILE A N 1
ATOM 5005 C CA . ILE A 1 640 ? 22.756 -11.503 6.820 1.00 83.75 640 ILE A CA 1
ATOM 5006 C C . ILE A 1 640 ? 23.454 -11.731 5.485 1.00 83.75 640 ILE A C 1
ATOM 5008 O O . ILE A 1 640 ? 24.347 -12.565 5.378 1.00 83.75 640 ILE A O 1
ATOM 5012 N N . PHE A 1 641 ? 23.094 -10.931 4.485 1.00 82.44 641 PHE A N 1
ATOM 5013 C CA . PHE A 1 641 ? 23.838 -10.841 3.234 1.00 82.44 641 PHE A CA 1
ATOM 5014 C C . PHE A 1 641 ? 24.694 -9.571 3.218 1.00 82.44 641 PHE A C 1
ATOM 5016 O O . PHE A 1 641 ? 24.239 -8.477 3.580 1.00 82.44 641 PHE A O 1
ATOM 5023 N N . VAL A 1 642 ? 25.947 -9.713 2.796 1.00 79.12 642 VAL A N 1
ATOM 5024 C CA . VAL A 1 642 ? 26.879 -8.604 2.583 1.00 79.12 642 VAL A CA 1
ATOM 5025 C C . VAL A 1 642 ? 27.518 -8.770 1.219 1.00 79.12 642 VAL A C 1
ATOM 5027 O O . VAL A 1 642 ? 28.269 -9.712 0.998 1.00 79.12 642 VAL A O 1
ATOM 5030 N N . PHE A 1 643 ? 27.217 -7.857 0.305 1.00 79.19 643 PHE A N 1
ATOM 5031 C CA . PHE A 1 643 ? 27.780 -7.855 -1.041 1.00 79.19 643 PHE A CA 1
ATOM 5032 C C . PHE A 1 643 ? 28.959 -6.885 -1.139 1.00 79.19 643 PHE A C 1
ATOM 5034 O O . PHE A 1 643 ? 29.059 -5.950 -0.347 1.00 79.19 643 PHE A O 1
ATOM 5041 N N . ASP A 1 644 ? 29.839 -7.137 -2.109 1.00 78.56 644 ASP A N 1
ATOM 5042 C CA . ASP A 1 644 ? 31.022 -6.324 -2.422 1.00 78.56 644 ASP A CA 1
ATOM 5043 C C . ASP A 1 644 ? 31.944 -6.051 -1.225 1.00 78.56 644 ASP A C 1
ATOM 5045 O O . ASP A 1 644 ? 32.574 -4.998 -1.116 1.00 78.56 644 ASP A O 1
ATOM 5049 N N . TRP A 1 645 ? 32.047 -7.031 -0.329 1.00 82.19 645 TRP A N 1
ATOM 5050 C CA . TRP A 1 645 ? 32.893 -6.944 0.851 1.00 82.19 645 TRP A CA 1
ATOM 5051 C C . TRP A 1 645 ? 34.377 -6.987 0.476 1.00 82.19 645 TRP A C 1
ATOM 5053 O O . TRP A 1 645 ? 34.825 -7.885 -0.244 1.00 82.19 645 TRP A O 1
ATOM 5063 N N . GLN A 1 646 ? 35.139 -6.022 0.987 1.00 81.38 646 GLN A N 1
ATOM 5064 C CA . GLN A 1 646 ? 36.588 -5.940 0.803 1.00 81.38 646 GLN A CA 1
ATOM 5065 C C . GLN A 1 646 ? 37.331 -6.600 1.976 1.00 81.38 646 GLN A C 1
ATOM 5067 O O . GLN A 1 646 ? 36.876 -6.486 3.118 1.00 81.38 646 GLN A O 1
ATOM 5072 N N . PRO A 1 647 ? 38.503 -7.224 1.747 1.00 77.56 647 PRO A N 1
ATOM 5073 C CA . PRO A 1 647 ? 39.339 -7.733 2.831 1.00 77.56 647 PRO A CA 1
ATOM 5074 C C . PRO A 1 647 ? 39.610 -6.665 3.902 1.00 77.56 647 PRO A C 1
ATOM 5076 O O . PRO A 1 647 ? 39.936 -5.522 3.578 1.00 77.56 647 PRO A O 1
ATOM 5079 N N . ASN A 1 648 ? 39.507 -7.053 5.177 1.00 77.31 648 ASN A N 1
ATOM 5080 C CA . ASN A 1 648 ? 39.626 -6.189 6.366 1.00 77.31 648 ASN A CA 1
ATOM 5081 C C . ASN A 1 648 ? 38.478 -5.181 6.590 1.00 77.31 648 ASN A C 1
ATOM 5083 O O . ASN A 1 648 ? 38.572 -4.335 7.481 1.00 77.31 64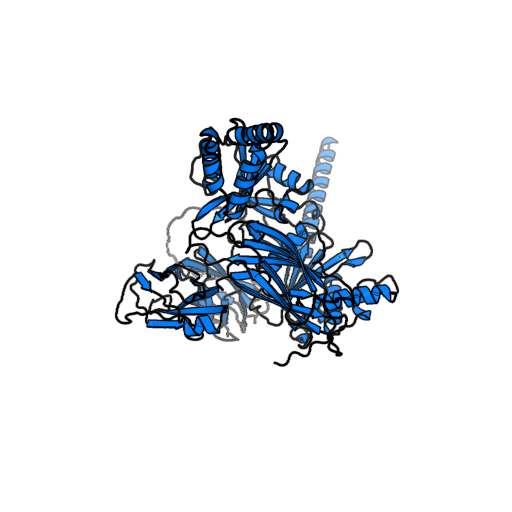8 ASN A O 1
ATOM 5087 N N . GLN A 1 649 ? 37.388 -5.244 5.821 1.00 82.56 649 GLN A N 1
ATOM 5088 C CA . GLN A 1 649 ? 36.209 -4.417 6.073 1.00 82.56 649 GLN A CA 1
ATOM 5089 C C . GLN A 1 649 ? 35.365 -4.999 7.219 1.00 82.56 649 GLN A C 1
ATOM 5091 O O . GLN A 1 649 ? 34.889 -6.130 7.145 1.00 82.56 649 GLN A O 1
ATOM 5096 N N . ILE A 1 650 ? 35.107 -4.209 8.263 1.00 87.12 650 ILE A N 1
ATOM 5097 C CA . ILE A 1 650 ? 34.198 -4.605 9.349 1.00 87.12 650 ILE A CA 1
ATOM 5098 C C . ILE A 1 650 ? 32.744 -4.419 8.898 1.00 87.12 650 ILE A C 1
ATOM 5100 O O . ILE A 1 650 ? 32.360 -3.369 8.380 1.00 87.12 650 ILE A O 1
ATOM 5104 N N . ILE A 1 651 ? 31.916 -5.435 9.123 1.00 87.75 651 ILE A N 1
ATOM 5105 C CA . ILE A 1 651 ? 30.487 -5.434 8.814 1.00 87.75 651 ILE A CA 1
ATOM 5106 C C . ILE A 1 651 ? 29.709 -4.969 10.043 1.00 87.75 651 ILE A C 1
ATOM 5108 O O . ILE A 1 651 ? 29.656 -5.677 11.044 1.00 87.75 651 ILE A O 1
ATOM 5112 N N . SER A 1 652 ? 29.031 -3.826 9.945 1.00 89.50 652 SER A N 1
ATOM 5113 C CA . SER A 1 652 ? 28.081 -3.368 10.969 1.00 89.50 652 SER A CA 1
ATOM 5114 C C . SER A 1 652 ? 26.658 -3.814 10.629 1.00 89.50 652 SER A C 1
ATOM 5116 O O . SER A 1 652 ? 26.160 -3.532 9.532 1.00 89.50 652 SER A O 1
ATOM 5118 N N . ARG A 1 653 ? 25.980 -4.504 11.553 1.00 89.06 653 ARG A N 1
ATOM 5119 C CA . ARG A 1 653 ? 24.592 -4.967 11.377 1.00 89.06 653 ARG A CA 1
ATOM 5120 C C . ARG A 1 653 ? 23.772 -4.805 12.647 1.00 89.06 653 ARG A C 1
ATOM 5122 O O . ARG A 1 653 ? 24.288 -4.937 13.750 1.00 89.06 653 ARG A O 1
ATOM 5129 N N . VAL A 1 654 ? 22.481 -4.552 12.456 1.00 90.00 654 VAL A N 1
ATOM 5130 C CA . VAL A 1 654 ? 21.483 -4.597 13.525 1.00 90.00 654 VAL A CA 1
ATOM 5131 C C . VAL A 1 654 ? 20.659 -5.862 13.337 1.00 90.00 654 VAL A C 1
ATOM 5133 O O . VAL A 1 654 ? 20.089 -6.070 12.267 1.00 90.00 654 VAL A O 1
ATOM 5136 N N . VAL A 1 655 ? 20.621 -6.704 14.365 1.00 88.12 655 VAL A N 1
ATOM 5137 C CA . VAL A 1 655 ? 19.796 -7.915 14.417 1.00 88.12 655 VAL A CA 1
ATOM 5138 C C . VAL A 1 655 ? 18.775 -7.740 15.524 1.00 88.12 655 VAL A C 1
ATOM 5140 O O . VAL A 1 655 ? 19.142 -7.448 16.655 1.00 88.12 655 VAL A O 1
ATOM 5143 N N . ARG A 1 656 ? 17.500 -7.950 15.221 1.00 90.38 656 ARG A N 1
ATOM 5144 C CA . ARG A 1 656 ? 16.429 -7.964 16.217 1.00 90.38 656 ARG A CA 1
ATOM 5145 C C . ARG A 1 656 ? 16.096 -9.397 16.587 1.00 90.38 656 ARG A C 1
ATOM 5147 O O . ARG A 1 656 ? 15.830 -10.186 15.690 1.00 90.38 656 ARG A O 1
ATOM 5154 N N . LEU A 1 657 ? 16.074 -9.721 17.871 1.00 87.94 657 LEU A N 1
ATOM 5155 C CA . LEU A 1 657 ? 15.559 -10.989 18.378 1.00 87.94 657 LEU A CA 1
ATOM 5156 C C . LEU A 1 657 ? 14.190 -10.751 18.997 1.00 87.94 657 LEU A C 1
ATOM 5158 O O . LEU A 1 657 ? 14.100 -9.986 19.951 1.00 87.94 657 LEU A O 1
ATOM 5162 N N . LYS A 1 658 ? 13.146 -11.382 18.463 1.00 85.62 658 LYS A N 1
ATOM 5163 C CA . LYS A 1 658 ? 11.775 -11.294 18.978 1.00 85.62 658 LYS A CA 1
ATOM 5164 C C . LYS A 1 658 ? 11.414 -12.572 19.723 1.00 85.62 658 LYS A C 1
ATOM 5166 O O . LYS A 1 658 ? 11.477 -13.645 19.125 1.00 85.62 658 LYS A O 1
ATOM 5171 N N . ASP A 1 659 ? 11.034 -12.459 20.993 1.00 81.19 659 ASP A N 1
ATOM 5172 C CA . ASP A 1 659 ? 10.493 -13.576 21.773 1.00 81.19 659 ASP A CA 1
ATOM 5173 C C . ASP A 1 659 ? 8.980 -13.665 21.590 1.00 81.19 659 ASP A C 1
ATOM 5175 O O . ASP A 1 659 ? 8.223 -12.797 22.035 1.00 81.19 659 ASP A O 1
ATOM 5179 N N . HIS A 1 660 ? 8.539 -14.738 20.948 1.00 78.06 660 HIS A N 1
ATOM 5180 C CA . HIS A 1 660 ? 7.124 -15.018 20.744 1.00 78.06 660 HIS A CA 1
ATOM 5181 C C . HIS A 1 660 ? 6.529 -15.842 21.902 1.00 78.06 660 HIS A C 1
ATOM 5183 O O . HIS A 1 660 ? 5.320 -16.040 21.941 1.00 78.06 660 HIS A O 1
ATOM 5189 N N . GLN A 1 661 ? 7.332 -16.285 22.884 1.00 68.38 661 GLN A N 1
ATOM 5190 C CA . GLN A 1 661 ? 6.878 -17.080 24.039 1.00 68.38 661 GLN A CA 1
ATOM 5191 C C . GLN A 1 661 ? 6.575 -16.272 25.311 1.00 68.38 661 GLN A C 1
ATOM 5193 O O . GLN A 1 661 ? 5.984 -16.823 26.240 1.00 68.38 661 GLN A O 1
ATOM 5198 N N . GLN A 1 662 ? 6.950 -14.991 25.400 1.00 55.75 662 GLN A N 1
ATOM 5199 C CA . GLN A 1 662 ? 6.903 -14.223 26.660 1.00 55.75 662 GLN A CA 1
ATOM 5200 C C . GLN A 1 662 ? 5.498 -13.976 27.259 1.00 55.75 662 GLN A C 1
ATOM 5202 O O . GLN A 1 662 ? 5.397 -13.457 28.366 1.00 55.75 662 GLN A O 1
ATOM 5207 N N . GLY A 1 663 ? 4.417 -14.414 26.605 1.00 48.28 663 GLY A N 1
ATOM 5208 C CA . GLY A 1 663 ? 3.079 -14.494 27.207 1.00 48.28 663 GLY A CA 1
ATOM 5209 C C . GLY A 1 663 ? 2.846 -15.705 28.131 1.00 48.28 663 GLY A C 1
ATOM 5210 O O . GLY A 1 663 ? 1.753 -15.834 28.673 1.00 48.28 663 GLY A O 1
ATOM 5211 N N . LEU A 1 664 ? 3.828 -16.610 28.295 1.00 44.97 664 LEU A N 1
ATOM 5212 C CA . LEU A 1 664 ? 3.662 -17.910 28.974 1.00 44.97 664 LEU A CA 1
ATOM 5213 C C . LEU A 1 664 ? 4.462 -18.098 30.280 1.00 44.97 664 LEU A C 1
ATOM 5215 O O . LEU A 1 664 ? 4.265 -19.114 30.948 1.00 44.97 664 LEU A O 1
ATOM 5219 N N . THR A 1 665 ? 5.339 -17.171 30.680 1.00 36.41 665 THR A N 1
ATOM 5220 C CA . THR A 1 665 ? 6.136 -17.299 31.921 1.00 36.41 665 THR A CA 1
ATOM 5221 C C . THR A 1 665 ? 6.505 -15.944 32.526 1.00 36.41 665 THR A C 1
ATOM 5223 O O . THR A 1 665 ? 7.003 -15.064 31.828 1.00 36.41 665 THR A O 1
ATOM 5226 N N . GLU A 1 666 ? 6.302 -15.811 33.839 1.00 39.03 666 GLU A N 1
ATOM 5227 C CA . GLU A 1 666 ? 6.750 -14.687 34.665 1.00 39.03 666 GLU A CA 1
ATOM 5228 C C . GLU A 1 666 ? 8.284 -14.515 34.658 1.00 39.03 666 GLU A C 1
ATOM 5230 O O . GLU A 1 666 ? 9.036 -15.468 34.838 1.00 39.03 666 GLU A O 1
ATOM 5235 N N . VAL A 1 667 ? 8.702 -13.251 34.519 1.00 39.94 667 VAL A N 1
ATOM 5236 C CA . VAL A 1 667 ? 9.978 -12.638 34.940 1.00 39.94 667 VAL A CA 1
ATOM 5237 C C . VAL A 1 667 ? 11.273 -13.223 34.353 1.00 39.94 667 VAL A C 1
ATOM 5239 O O . VAL A 1 667 ? 11.923 -14.105 34.907 1.00 39.94 667 VAL A O 1
ATOM 5242 N N . GLY A 1 668 ? 11.742 -12.569 33.290 1.00 48.84 668 GLY A N 1
ATOM 5243 C CA . GLY A 1 668 ? 13.123 -12.635 32.821 1.00 48.84 668 GLY A CA 1
ATOM 5244 C C . GLY A 1 668 ? 13.259 -11.928 31.479 1.00 48.84 668 GLY A C 1
ATOM 5245 O O . GLY A 1 668 ? 12.931 -12.500 30.445 1.00 48.84 668 GLY A O 1
ATOM 5246 N N . GLY A 1 669 ? 13.696 -10.665 31.477 1.00 59.25 669 GLY A N 1
ATOM 5247 C CA . GLY A 1 669 ? 14.024 -9.974 30.228 1.00 59.25 669 GLY A CA 1
ATOM 5248 C C . GLY A 1 669 ? 15.063 -10.780 29.448 1.00 59.25 669 GLY A C 1
ATOM 5249 O O . GLY A 1 669 ? 16.016 -11.287 30.044 1.00 59.25 669 GLY A O 1
ATOM 5250 N N . LEU A 1 670 ? 14.872 -10.922 28.134 1.00 68.62 670 LEU A N 1
ATOM 5251 C CA . LEU A 1 670 ? 15.872 -11.527 27.261 1.00 68.62 670 LEU A CA 1
ATOM 5252 C C . LEU A 1 670 ? 17.219 -10.821 27.500 1.00 68.62 670 LEU A C 1
ATOM 5254 O O . LEU A 1 670 ? 17.304 -9.600 27.394 1.00 68.62 670 LEU A O 1
ATOM 5258 N N . GLN A 1 671 ? 18.282 -11.564 27.802 1.00 80.19 671 GLN A N 1
ATOM 5259 C CA . GLN A 1 671 ? 19.632 -11.005 27.885 1.00 80.19 671 GLN A CA 1
ATOM 5260 C C . GLN A 1 671 ? 20.590 -11.816 27.025 1.00 80.19 671 GLN A C 1
ATOM 5262 O O . GLN A 1 671 ? 20.564 -13.048 27.023 1.00 80.19 671 GLN A O 1
ATOM 5267 N N . VAL A 1 672 ? 21.463 -11.117 26.302 1.00 86.50 672 VAL A N 1
ATOM 5268 C CA . VAL A 1 672 ? 22.522 -11.754 25.517 1.00 86.50 672 VAL A CA 1
ATOM 5269 C C . VAL A 1 672 ? 23.669 -12.129 26.444 1.00 86.50 672 VAL A C 1
ATOM 5271 O O . VAL A 1 672 ? 24.266 -11.268 27.083 1.00 86.50 672 VAL A O 1
ATOM 5274 N N . GLN A 1 673 ? 23.994 -13.418 26.491 1.00 88.44 673 GLN A N 1
ATOM 5275 C CA . GLN A 1 673 ? 25.166 -13.923 27.198 1.00 88.44 673 GLN A CA 1
ATOM 5276 C C . GLN A 1 673 ? 26.434 -13.743 26.360 1.00 88.44 673 GLN A C 1
ATOM 5278 O O . GLN A 1 673 ? 27.470 -13.341 26.882 1.00 88.44 673 GLN A O 1
ATOM 5283 N N . ALA A 1 674 ? 26.373 -14.095 25.075 1.00 90.12 674 ALA A N 1
ATOM 5284 C CA . ALA A 1 674 ? 27.514 -14.021 24.172 1.00 90.12 674 ALA A CA 1
ATOM 5285 C C . ALA A 1 674 ? 27.065 -14.006 22.708 1.00 90.12 674 ALA A C 1
ATOM 5287 O O . ALA A 1 674 ? 26.002 -14.528 22.364 1.00 90.12 674 ALA A O 1
ATOM 5288 N N . VAL A 1 675 ? 27.926 -13.468 21.847 1.00 92.19 675 VAL A N 1
ATOM 5289 C CA . VAL A 1 675 ? 27.845 -13.632 20.393 1.00 92.19 675 VAL A CA 1
ATOM 5290 C C . VAL A 1 675 ? 29.109 -14.324 19.903 1.00 92.19 675 VAL A C 1
ATOM 5292 O O . VAL A 1 675 ? 30.204 -14.051 20.390 1.00 92.19 675 VAL A O 1
ATOM 5295 N N . SER A 1 676 ? 28.959 -15.253 18.970 1.00 92.44 676 SER A N 1
ATOM 5296 C CA . SER A 1 676 ? 30.070 -16.002 18.383 1.00 92.44 676 SER A CA 1
ATOM 5297 C C . SER A 1 676 ? 29.757 -16.364 16.937 1.00 92.44 676 SER A C 1
ATOM 5299 O O . SER A 1 676 ? 28.664 -16.087 16.451 1.00 92.44 676 SER A O 1
ATOM 5301 N N . THR A 1 677 ? 30.695 -17.012 16.251 1.00 91.00 677 THR A N 1
ATOM 5302 C CA . THR A 1 677 ? 30.468 -17.546 14.905 1.00 91.00 677 THR A CA 1
ATOM 5303 C C . THR A 1 677 ? 30.902 -19.002 14.802 1.00 91.00 677 THR A C 1
ATOM 5305 O O . THR A 1 677 ? 31.691 -19.479 15.623 1.00 91.00 677 THR A O 1
ATOM 5308 N N . SER A 1 678 ? 30.376 -19.713 13.808 1.00 88.00 678 SER A N 1
ATOM 5309 C CA . SER A 1 678 ? 30.619 -21.147 13.616 1.00 88.00 678 SER A CA 1
ATOM 5310 C C . SER A 1 678 ? 31.927 -21.454 12.870 1.00 88.00 678 SER A C 1
ATOM 5312 O O . SER A 1 678 ? 32.493 -22.529 13.061 1.00 88.00 678 SER A O 1
ATOM 5314 N N . LYS A 1 679 ? 32.426 -20.548 12.017 1.00 84.50 679 LYS A N 1
ATOM 5315 C CA . LYS A 1 679 ? 33.575 -20.786 11.115 1.00 84.50 679 LYS A CA 1
ATOM 5316 C C . LYS A 1 679 ? 34.723 -19.787 11.282 1.00 84.50 679 LYS A C 1
ATOM 5318 O O . LYS A 1 679 ? 35.611 -19.720 10.434 1.00 84.50 679 LYS A O 1
ATOM 5323 N N . GLY A 1 680 ? 34.762 -19.085 12.411 1.00 80.75 680 GLY A N 1
ATOM 5324 C CA . GLY A 1 680 ? 35.941 -18.350 12.870 1.00 80.75 680 GLY A CA 1
ATOM 5325 C C . GLY A 1 680 ? 35.929 -16.847 12.605 1.00 80.75 680 GLY A C 1
ATOM 5326 O O . GLY A 1 680 ? 36.842 -16.175 13.082 1.00 80.75 680 GLY A O 1
ATOM 5327 N N . SER A 1 681 ? 34.915 -16.295 11.925 1.00 87.62 681 SER A N 1
ATOM 5328 C CA . SER A 1 681 ? 34.740 -14.836 11.839 1.00 87.62 681 SER A CA 1
ATOM 5329 C C . SER A 1 681 ? 34.603 -14.230 13.238 1.00 87.62 681 SER A C 1
ATOM 5331 O O . SER A 1 681 ? 33.964 -14.811 14.115 1.00 87.62 681 SER A O 1
ATOM 5333 N N . LYS A 1 682 ? 35.170 -13.054 13.500 1.00 89.81 682 LYS A N 1
ATOM 5334 C CA . LYS A 1 682 ? 35.019 -12.431 14.824 1.00 89.81 682 LYS A CA 1
ATOM 5335 C C . LYS A 1 682 ? 33.712 -11.651 14.858 1.00 89.81 682 LYS A C 1
ATOM 5337 O O . LYS A 1 682 ? 33.512 -10.759 14.045 1.00 89.81 682 LYS A O 1
ATOM 5342 N N . ALA A 1 683 ? 32.830 -11.969 15.799 1.00 91.44 683 ALA A N 1
ATOM 5343 C CA . ALA A 1 683 ? 31.612 -11.205 16.048 1.00 91.44 683 ALA A CA 1
ATOM 5344 C C . ALA A 1 683 ? 31.727 -10.482 17.392 1.00 91.44 683 ALA A C 1
ATOM 5346 O O . ALA A 1 683 ? 32.005 -11.107 18.412 1.00 91.44 683 ALA A O 1
ATOM 5347 N N . ASN A 1 684 ? 31.483 -9.175 17.384 1.00 91.44 684 ASN A N 1
ATOM 5348 C CA . ASN A 1 684 ? 31.482 -8.319 18.560 1.00 91.44 684 ASN A CA 1
ATOM 5349 C C . ASN A 1 684 ? 30.093 -7.710 18.744 1.00 91.44 684 ASN A C 1
ATOM 5351 O O . ASN A 1 684 ? 29.540 -7.107 17.822 1.00 91.44 684 ASN A O 1
ATOM 5355 N N . LEU A 1 685 ? 29.548 -7.836 19.951 1.00 91.50 685 LEU A N 1
ATOM 5356 C CA . LEU A 1 685 ? 28.348 -7.118 20.361 1.00 91.50 685 LEU A CA 1
ATOM 5357 C C . LEU A 1 685 ? 28.755 -5.736 20.869 1.00 91.50 685 LEU A C 1
ATOM 5359 O O . LEU A 1 685 ? 29.480 -5.626 21.853 1.00 91.50 685 LEU A O 1
ATOM 5363 N N . ILE A 1 686 ? 28.304 -4.693 20.180 1.00 92.50 686 ILE A N 1
ATOM 5364 C CA . ILE A 1 686 ? 28.629 -3.300 20.499 1.00 92.50 686 ILE A CA 1
ATOM 5365 C C . ILE A 1 686 ? 27.666 -2.756 21.547 1.00 92.50 686 ILE A C 1
ATOM 5367 O O . ILE A 1 686 ? 28.081 -2.139 22.524 1.00 92.50 686 ILE A O 1
ATOM 5371 N N . SER A 1 687 ? 26.371 -2.981 21.345 1.00 85.75 687 SER A N 1
ATOM 5372 C CA . SER A 1 687 ? 25.334 -2.584 22.289 1.00 85.75 687 SER A CA 1
ATOM 5373 C C . SER A 1 687 ? 24.068 -3.407 22.088 1.00 85.75 687 SER A C 1
ATOM 5375 O O . SER A 1 687 ? 23.849 -4.016 21.037 1.00 85.75 687 SER A O 1
ATOM 5377 N N . VAL A 1 688 ? 23.235 -3.423 23.125 1.00 85.12 688 VAL A N 1
ATOM 5378 C CA . VAL A 1 688 ? 21.912 -4.043 23.122 1.00 85.12 688 VAL A CA 1
ATOM 5379 C C . VAL A 1 688 ? 20.902 -2.973 23.504 1.00 85.12 688 VAL A C 1
ATOM 5381 O O . VAL A 1 688 ? 21.113 -2.246 24.475 1.00 85.12 688 VAL A O 1
ATOM 5384 N N . ARG A 1 689 ? 19.808 -2.874 22.751 1.00 81.81 689 ARG A N 1
ATOM 5385 C CA . ARG A 1 689 ? 18.616 -2.120 23.150 1.00 81.81 689 ARG A CA 1
ATOM 5386 C C . ARG A 1 689 ? 17.468 -3.098 23.325 1.00 81.81 689 ARG A C 1
ATOM 5388 O O . ARG A 1 689 ? 17.292 -3.983 22.496 1.00 81.81 689 ARG A O 1
ATOM 5395 N N . GLN A 1 690 ? 16.704 -2.945 24.396 1.00 76.94 690 GLN A N 1
ATOM 5396 C CA . GLN A 1 690 ? 15.512 -3.747 24.638 1.00 76.94 690 GLN A CA 1
ATOM 5397 C C . GLN A 1 690 ? 14.276 -2.866 24.459 1.00 76.94 690 GLN A C 1
ATOM 5399 O O . GLN A 1 690 ? 14.186 -1.803 25.071 1.00 76.94 690 GLN A O 1
ATOM 5404 N N . GLU A 1 691 ? 13.344 -3.319 23.627 1.00 67.19 691 GLU A N 1
ATOM 5405 C CA . GLU A 1 691 ? 12.009 -2.744 23.459 1.00 67.19 691 GLU A CA 1
ATOM 5406 C C . GLU A 1 691 ? 11.003 -3.904 23.538 1.00 67.19 691 GLU A C 1
ATOM 5408 O O . GLU A 1 691 ? 11.009 -4.794 22.689 1.00 67.19 691 GLU A O 1
ATOM 5413 N N . ASP A 1 692 ? 10.190 -3.940 24.596 1.00 68.44 692 ASP A N 1
ATOM 5414 C CA . ASP A 1 692 ? 9.224 -5.012 24.895 1.00 68.44 692 ASP A CA 1
ATOM 5415 C C . ASP A 1 692 ? 9.831 -6.434 24.865 1.00 68.44 692 ASP A C 1
ATOM 5417 O O . ASP A 1 692 ? 10.749 -6.744 25.630 1.00 68.44 692 ASP A O 1
ATOM 5421 N N . ASN A 1 693 ? 9.317 -7.290 23.971 1.00 70.12 693 ASN A N 1
ATOM 5422 C CA . ASN A 1 693 ? 9.761 -8.654 23.690 1.00 70.12 693 ASN A CA 1
ATOM 5423 C C . ASN A 1 693 ? 10.866 -8.720 22.620 1.00 70.12 693 ASN A C 1
ATOM 5425 O O . ASN A 1 693 ? 11.166 -9.799 22.106 1.00 70.12 693 ASN A O 1
ATOM 5429 N N . THR A 1 694 ? 11.435 -7.575 22.234 1.00 78.56 694 THR A N 1
ATOM 5430 C CA . THR A 1 694 ? 12.448 -7.473 21.185 1.00 78.56 694 THR A CA 1
ATOM 5431 C C . THR A 1 694 ? 13.783 -6.980 21.746 1.00 78.56 694 THR A C 1
ATOM 5433 O O . THR A 1 694 ? 13.869 -5.931 22.383 1.00 78.56 694 THR A O 1
ATOM 5436 N N . LEU A 1 695 ? 14.862 -7.704 21.447 1.00 85.50 695 LEU A N 1
ATOM 5437 C CA . LEU A 1 695 ? 16.235 -7.234 21.631 1.00 85.50 695 LEU A CA 1
ATOM 5438 C C . LEU A 1 695 ? 16.829 -6.778 20.303 1.00 85.50 695 LEU A C 1
ATOM 5440 O O . LEU A 1 695 ? 17.020 -7.592 19.405 1.00 85.50 695 LEU A O 1
ATOM 5444 N N . GLU A 1 696 ? 17.193 -5.507 20.188 1.00 88.75 696 GLU A N 1
ATOM 5445 C CA . GLU A 1 696 ? 18.021 -5.009 19.093 1.00 88.75 696 GLU A CA 1
ATOM 5446 C C . GLU A 1 696 ? 19.508 -5.134 19.451 1.00 88.75 696 GLU A C 1
ATOM 5448 O O . GLU A 1 696 ? 19.999 -4.527 20.403 1.00 88.75 696 GLU A O 1
ATOM 5453 N N . LEU A 1 697 ? 20.234 -5.924 18.667 1.00 90.25 697 LEU A N 1
ATOM 5454 C CA . LEU A 1 697 ? 21.655 -6.207 18.817 1.00 90.25 697 LEU A CA 1
ATOM 5455 C C . LEU A 1 697 ? 22.439 -5.429 17.767 1.00 90.25 697 LEU A C 1
ATOM 5457 O O . LEU A 1 697 ? 22.287 -5.675 16.569 1.00 90.25 697 LEU A O 1
ATOM 5461 N N . TYR A 1 698 ? 23.305 -4.524 18.211 1.00 90.50 698 TYR A N 1
ATOM 5462 C CA . TYR A 1 698 ? 24.234 -3.810 17.343 1.00 90.50 698 TYR A CA 1
ATOM 5463 C C . TYR A 1 698 ? 25.539 -4.595 17.284 1.00 90.50 698 TYR A C 1
ATOM 5465 O O . TYR A 1 698 ? 26.252 -4.710 18.280 1.00 90.50 698 TYR A O 1
ATOM 5473 N N . LEU A 1 699 ? 25.837 -5.161 16.119 1.00 92.62 699 LEU A N 1
ATOM 5474 C CA . LEU A 1 699 ? 26.912 -6.123 15.923 1.00 92.62 699 LEU A CA 1
ATOM 5475 C C . LEU A 1 699 ? 27.956 -5.585 14.950 1.00 92.62 699 LEU A C 1
ATOM 5477 O O . LEU A 1 699 ? 27.620 -4.957 13.943 1.00 92.62 699 LEU A O 1
ATOM 5481 N N . GLN A 1 700 ? 29.214 -5.909 15.226 1.00 93.12 700 GLN A N 1
ATOM 5482 C CA . GLN A 1 700 ? 30.311 -5.832 14.270 1.00 93.12 700 GLN A CA 1
ATOM 5483 C C . GLN A 1 700 ? 30.814 -7.238 13.972 1.00 93.12 700 GLN A C 1
ATOM 5485 O O . GLN A 1 700 ? 31.130 -7.991 14.890 1.00 93.12 700 GLN A O 1
ATOM 5490 N N . ILE A 1 701 ? 30.888 -7.592 12.696 1.00 91.19 701 ILE A N 1
ATOM 5491 C CA . ILE A 1 701 ? 31.382 -8.884 12.229 1.00 91.19 701 ILE A CA 1
ATOM 5492 C C . ILE A 1 701 ? 32.615 -8.622 11.369 1.00 91.19 701 ILE A C 1
ATOM 5494 O O . ILE A 1 701 ? 32.563 -7.835 10.428 1.00 91.19 701 ILE A O 1
ATOM 5498 N N . ASP A 1 702 ? 33.717 -9.272 11.706 1.00 91.00 702 ASP A N 1
ATOM 5499 C CA . ASP A 1 702 ? 34.978 -9.285 10.971 1.00 91.00 702 ASP A CA 1
ATOM 5500 C C . ASP A 1 702 ? 35.137 -10.681 10.341 1.00 91.00 702 ASP A C 1
ATOM 5502 O O . ASP A 1 702 ? 35.480 -11.642 11.047 1.00 91.00 702 ASP A O 1
ATOM 5506 N N . PRO A 1 703 ? 34.771 -10.842 9.053 1.00 86.00 703 PRO A N 1
ATOM 5507 C CA . PRO A 1 703 ? 34.836 -12.124 8.366 1.00 86.00 703 PRO A CA 1
ATOM 5508 C C . PRO A 1 703 ? 36.264 -12.647 8.288 1.00 86.00 703 PRO A C 1
ATOM 5510 O O . PRO A 1 703 ? 37.158 -11.965 7.789 1.00 86.00 703 PRO A O 1
ATOM 5513 N N . VAL A 1 704 ? 36.476 -13.889 8.720 1.00 78.19 704 VAL A N 1
ATOM 5514 C CA . VAL A 1 704 ? 37.776 -14.545 8.549 1.00 78.19 704 VAL A CA 1
ATOM 5515 C C . VAL A 1 704 ? 37.818 -15.253 7.201 1.00 78.19 704 VAL A C 1
ATOM 5517 O O . VAL A 1 704 ? 36.919 -16.012 6.840 1.00 78.19 704 VAL A O 1
ATOM 5520 N N . GLU A 1 705 ? 38.895 -15.017 6.453 1.00 65.00 705 GLU A N 1
ATOM 5521 C CA . GLU A 1 705 ? 39.144 -15.711 5.195 1.00 65.00 705 GLU A CA 1
ATOM 5522 C C . GLU A 1 705 ? 39.435 -17.194 5.457 1.00 65.00 705 GLU A C 1
ATOM 5524 O O . GLU A 1 705 ? 40.500 -17.567 5.956 1.00 65.00 705 GLU A O 1
ATOM 5529 N N . ALA A 1 706 ? 38.497 -18.071 5.100 1.00 56.53 706 ALA A N 1
ATOM 5530 C CA . ALA A 1 706 ? 38.801 -19.490 4.987 1.00 56.53 706 ALA A CA 1
ATOM 5531 C C . ALA A 1 706 ? 39.750 -19.701 3.793 1.00 56.53 706 ALA A C 1
ATOM 5533 O O . ALA A 1 706 ? 39.556 -19.120 2.724 1.00 56.53 706 ALA A O 1
ATOM 5534 N N . ARG A 1 707 ? 40.787 -20.532 3.957 1.00 47.03 707 ARG A N 1
ATOM 5535 C CA . ARG A 1 707 ? 41.723 -20.869 2.870 1.00 47.03 707 ARG A CA 1
ATOM 5536 C C . ARG A 1 707 ? 40.974 -21.584 1.733 1.00 47.03 707 ARG A C 1
ATOM 5538 O O . ARG A 1 707 ? 40.657 -22.762 1.867 1.00 47.03 707 ARG A O 1
ATOM 5545 N N . GLY A 1 708 ? 40.726 -20.884 0.625 1.00 51.72 708 GLY A N 1
ATOM 5546 C CA . GLY A 1 708 ? 40.160 -21.440 -0.610 1.00 51.72 708 GLY A CA 1
ATOM 5547 C C . GLY A 1 708 ? 39.426 -20.397 -1.466 1.00 51.72 708 GLY A C 1
ATOM 5548 O O . GLY A 1 708 ? 38.730 -19.535 -0.938 1.00 51.72 708 GLY A O 1
ATOM 5549 N N . ASP A 1 709 ? 39.581 -20.486 -2.791 1.00 51.91 709 ASP A N 1
ATOM 5550 C CA . ASP A 1 709 ? 39.103 -19.544 -3.825 1.00 51.91 709 ASP A CA 1
ATOM 5551 C C . ASP A 1 709 ? 37.574 -19.547 -4.064 1.00 51.91 709 ASP A C 1
ATOM 5553 O O . ASP A 1 709 ? 37.095 -19.616 -5.197 1.00 51.91 709 ASP A O 1
ATOM 5557 N N . ALA A 1 710 ? 36.759 -19.456 -3.012 1.00 56.19 710 ALA A N 1
ATOM 5558 C CA . ALA A 1 710 ? 35.319 -19.258 -3.162 1.00 56.19 710 ALA A CA 1
ATOM 5559 C C . ALA A 1 710 ? 34.985 -17.771 -2.978 1.00 56.19 710 ALA A C 1
ATOM 5561 O O . ALA A 1 710 ? 35.199 -17.204 -1.911 1.00 56.19 710 ALA A O 1
ATOM 5562 N N . GLY A 1 711 ? 34.439 -17.116 -4.007 1.00 65.81 711 GLY A N 1
ATOM 5563 C CA . GLY A 1 711 ? 34.012 -15.708 -3.935 1.00 65.81 711 GLY A CA 1
ATOM 5564 C C . GLY A 1 711 ? 32.957 -15.409 -2.852 1.00 65.81 711 GLY A C 1
ATOM 5565 O O . GLY A 1 711 ? 32.725 -14.252 -2.520 1.00 65.81 711 GLY A O 1
ATOM 5566 N N . MET A 1 712 ? 32.351 -16.437 -2.254 1.00 74.50 712 MET A N 1
ATOM 5567 C CA . MET A 1 712 ? 31.441 -16.318 -1.118 1.00 74.50 712 MET A CA 1
ATOM 5568 C C . MET A 1 712 ? 32.076 -16.912 0.143 1.00 74.50 712 MET A C 1
ATOM 5570 O O . MET A 1 712 ? 32.383 -18.103 0.194 1.00 74.50 712 MET A O 1
ATOM 5574 N N . LEU A 1 713 ? 32.178 -16.099 1.189 1.00 78.12 713 LEU A N 1
ATOM 5575 C CA . LEU A 1 713 ? 32.402 -16.536 2.560 1.00 78.12 713 LEU A CA 1
ATOM 5576 C C . LEU A 1 713 ? 31.031 -16.785 3.196 1.00 78.12 713 LEU A C 1
ATOM 5578 O O . LEU A 1 713 ? 30.118 -15.973 3.071 1.00 78.12 713 LEU A O 1
ATOM 5582 N N . SER A 1 714 ? 30.852 -17.929 3.845 1.00 82.56 714 SER A N 1
ATOM 5583 C CA . SER A 1 714 ? 29.614 -18.246 4.564 1.00 82.56 714 SER A CA 1
ATOM 5584 C C . SER A 1 714 ? 29.957 -18.672 5.970 1.00 82.56 714 SER A C 1
ATOM 5586 O O . SER A 1 714 ? 30.567 -19.728 6.136 1.00 82.56 714 SER A O 1
ATOM 5588 N N . ASP A 1 715 ? 29.535 -17.879 6.942 1.00 88.56 715 ASP A N 1
ATOM 5589 C CA . ASP A 1 715 ? 29.617 -18.157 8.369 1.00 88.56 715 ASP A CA 1
ATOM 5590 C C . ASP A 1 715 ? 28.203 -18.197 8.964 1.00 88.56 715 ASP A C 1
ATOM 5592 O O . ASP A 1 715 ? 27.206 -17.995 8.273 1.00 88.56 715 ASP A O 1
ATOM 5596 N N . GLU A 1 716 ? 28.102 -18.484 10.247 1.00 91.69 716 GLU A N 1
ATOM 5597 C CA . GLU A 1 716 ? 26.858 -18.443 10.993 1.00 91.69 716 GLU A CA 1
ATOM 5598 C C . GLU A 1 716 ? 27.114 -17.681 12.282 1.00 91.69 716 GLU A C 1
ATOM 5600 O O . GLU A 1 716 ? 27.981 -18.055 13.067 1.00 91.69 716 GLU A O 1
ATOM 5605 N N . LEU A 1 717 ? 26.375 -16.596 12.483 1.00 92.62 717 LEU A N 1
ATOM 5606 C CA . LEU A 1 717 ? 26.364 -15.849 13.726 1.00 92.62 717 LEU A CA 1
ATOM 5607 C C . LEU A 1 717 ? 25.476 -16.590 14.727 1.00 92.62 717 LEU A C 1
ATOM 5609 O O . LEU A 1 717 ? 24.294 -16.816 14.476 1.00 92.62 717 LEU A O 1
ATOM 5613 N N . ILE A 1 718 ? 26.043 -16.919 15.882 1.00 93.38 718 ILE A N 1
ATOM 5614 C CA . ILE A 1 718 ? 25.339 -17.542 16.997 1.00 93.38 718 ILE A CA 1
ATOM 5615 C C . ILE A 1 718 ? 25.164 -16.494 18.088 1.00 93.38 718 ILE A C 1
ATOM 5617 O O . ILE A 1 718 ? 26.144 -15.999 18.649 1.00 93.38 718 ILE A O 1
ATOM 5621 N N . VAL A 1 719 ? 23.915 -16.192 18.429 1.00 92.00 719 VAL A N 1
ATOM 5622 C CA . VAL A 1 719 ? 23.580 -15.404 19.617 1.00 92.00 719 VAL A CA 1
ATOM 5623 C C . VAL A 1 719 ? 23.130 -16.353 20.715 1.00 92.00 719 VAL A C 1
ATOM 5625 O O . VAL A 1 719 ? 22.133 -17.057 20.563 1.00 92.00 719 VAL 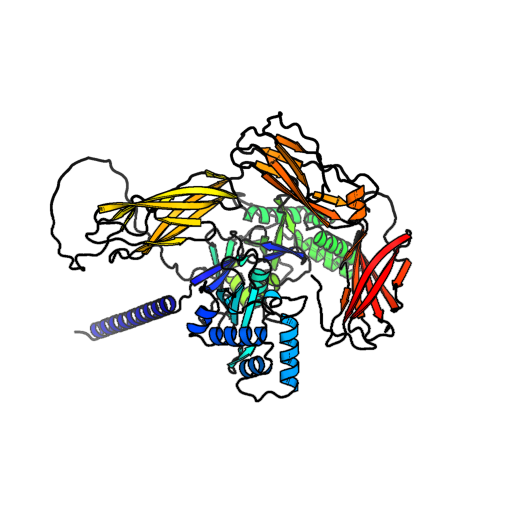A O 1
ATOM 5628 N N . LYS A 1 720 ? 23.864 -16.378 21.828 1.00 90.12 720 LYS A N 1
ATOM 5629 C CA . LYS A 1 720 ? 23.518 -17.167 23.010 1.00 90.12 720 LYS A CA 1
ATOM 5630 C C . LYS A 1 720 ? 22.866 -16.269 24.051 1.00 90.12 720 LYS A C 1
ATOM 5632 O O . LYS A 1 720 ? 23.444 -15.255 24.444 1.00 90.12 720 LYS A O 1
ATOM 5637 N N . LEU A 1 721 ? 21.687 -16.659 24.512 1.00 88.62 721 LEU A N 1
ATOM 5638 C CA . LEU A 1 721 ? 20.960 -15.968 25.569 1.00 88.62 721 LEU A CA 1
ATOM 5639 C C . LEU A 1 721 ? 21.324 -16.522 26.953 1.00 88.62 721 LEU A C 1
ATOM 5641 O O . LEU A 1 721 ? 21.837 -17.637 27.081 1.00 88.62 721 LEU A O 1
ATOM 5645 N N . THR A 1 722 ? 21.080 -15.734 28.000 1.00 84.00 722 THR A N 1
ATOM 5646 C CA . THR A 1 722 ? 21.342 -16.112 29.402 1.00 84.00 722 THR A CA 1
ATOM 5647 C C . THR A 1 722 ? 20.485 -17.282 29.881 1.00 84.00 722 THR A C 1
ATOM 5649 O O . THR A 1 722 ? 20.939 -18.053 30.723 1.00 84.00 722 THR A O 1
ATOM 5652 N N . ASP A 1 723 ? 19.298 -17.462 29.302 1.00 80.00 723 ASP A N 1
ATOM 5653 C CA . ASP A 1 723 ? 18.398 -18.597 29.549 1.00 80.00 723 ASP A CA 1
ATOM 5654 C C . ASP A 1 723 ? 18.831 -19.898 28.838 1.00 80.00 723 ASP A C 1
ATOM 5656 O O . ASP A 1 723 ? 18.188 -20.937 28.973 1.00 80.00 723 ASP A O 1
ATOM 5660 N N . GLY A 1 724 ? 19.936 -19.856 28.087 1.00 80.81 724 GLY A N 1
ATOM 5661 C CA . GLY A 1 724 ? 20.503 -20.999 27.381 1.00 80.81 724 GLY A CA 1
ATOM 5662 C C . GLY A 1 724 ? 20.011 -21.186 25.945 1.00 80.81 724 GLY A C 1
ATOM 5663 O O . GLY A 1 724 ? 20.634 -21.968 25.217 1.00 80.81 724 GLY A O 1
ATOM 5664 N N . ARG A 1 725 ? 18.976 -20.458 25.497 1.00 85.19 725 ARG A N 1
ATOM 5665 C CA . ARG A 1 725 ? 18.524 -20.481 24.096 1.00 85.19 725 ARG A CA 1
ATOM 5666 C C . ARG A 1 725 ? 19.605 -19.926 23.165 1.00 85.19 725 ARG A C 1
ATOM 5668 O O . ARG A 1 725 ? 20.443 -19.103 23.549 1.00 85.19 725 ARG A O 1
ATOM 5675 N N . ARG A 1 726 ? 19.598 -20.400 21.917 1.00 86.88 726 ARG A N 1
ATOM 5676 C CA . ARG A 1 726 ? 20.535 -19.978 20.869 1.00 86.88 726 ARG A CA 1
ATOM 5677 C C . ARG A 1 726 ? 19.782 -19.603 19.608 1.00 86.88 726 ARG A C 1
ATOM 5679 O O . ARG A 1 726 ? 18.858 -20.307 19.213 1.00 86.88 726 ARG A O 1
ATOM 5686 N N . VAL A 1 727 ? 20.221 -18.526 18.972 1.00 87.44 727 VAL A N 1
ATOM 5687 C CA . VAL A 1 727 ? 19.734 -18.092 17.663 1.00 87.44 727 VAL A CA 1
ATOM 5688 C C . VAL A 1 727 ? 20.873 -18.196 16.672 1.00 87.44 727 VAL A C 1
ATOM 5690 O O . VAL A 1 727 ? 21.953 -17.659 16.914 1.00 87.44 727 VAL A O 1
ATOM 5693 N N . HIS A 1 728 ? 20.614 -18.889 15.571 1.00 89.00 728 HIS A N 1
ATOM 5694 C CA . HIS A 1 728 ? 21.557 -19.096 14.485 1.00 89.00 728 HIS A CA 1
ATOM 5695 C C . HIS A 1 728 ? 21.141 -18.222 13.305 1.00 89.00 728 HIS A C 1
ATOM 5697 O O . HIS A 1 728 ? 19.998 -18.286 12.857 1.00 89.00 728 HIS A O 1
ATOM 5703 N N . ILE A 1 729 ? 22.051 -17.372 12.839 1.00 89.44 729 ILE A N 1
ATOM 5704 C CA . ILE A 1 729 ? 21.798 -16.403 11.774 1.00 89.44 729 ILE A CA 1
ATOM 5705 C C . ILE A 1 729 ? 22.872 -16.613 10.710 1.00 89.44 729 ILE A C 1
ATOM 5707 O O . ILE A 1 729 ? 24.030 -16.251 10.940 1.00 89.44 729 ILE A O 1
ATOM 5711 N N . PRO A 1 730 ? 22.530 -17.192 9.549 1.00 90.06 730 PRO A N 1
ATOM 5712 C CA . PRO A 1 730 ? 23.471 -17.344 8.451 1.00 90.06 730 PRO A CA 1
ATOM 5713 C C . PRO A 1 730 ? 24.045 -15.992 8.028 1.00 90.06 730 PRO A C 1
ATOM 5715 O O . PRO A 1 730 ? 23.313 -15.009 7.907 1.00 90.06 730 PRO A O 1
ATOM 5718 N N . VAL A 1 731 ? 25.355 -15.935 7.800 1.00 86.12 731 VAL A N 1
ATOM 5719 C CA . VAL A 1 731 ? 26.067 -14.742 7.337 1.00 86.12 731 VAL A CA 1
ATOM 5720 C C . VAL A 1 731 ? 26.787 -15.082 6.042 1.00 86.12 731 VAL A C 1
ATOM 5722 O O . VAL A 1 731 ? 27.777 -15.812 6.037 1.00 86.12 731 VAL A O 1
ATOM 5725 N N . HIS A 1 732 ? 26.306 -14.527 4.936 1.00 86.81 732 HIS A N 1
ATOM 5726 C CA . HIS A 1 732 ? 26.884 -14.711 3.613 1.00 86.81 732 HIS A CA 1
ATOM 5727 C C . HIS A 1 732 ? 27.533 -13.412 3.152 1.00 86.81 732 HIS A C 1
ATOM 5729 O O . HIS A 1 732 ? 26.871 -12.386 2.983 1.00 86.81 732 HIS A O 1
ATOM 5735 N N . VAL A 1 733 ? 28.842 -13.468 2.949 1.00 83.50 733 VAL A N 1
ATOM 5736 C CA . VAL A 1 733 ? 29.672 -12.336 2.558 1.00 83.50 733 VAL A CA 1
ATOM 5737 C C . VAL A 1 733 ? 30.252 -12.621 1.179 1.00 83.50 733 VAL A C 1
ATOM 5739 O O . VAL A 1 733 ? 30.928 -13.626 0.975 1.00 83.50 733 VAL A O 1
ATOM 5742 N N . PHE A 1 734 ? 29.985 -11.748 0.218 1.00 79.56 734 PHE A N 1
ATOM 5743 C CA . PHE A 1 734 ? 30.399 -11.912 -1.169 1.00 79.56 734 PHE A CA 1
ATOM 5744 C C . PHE A 1 734 ? 31.503 -10.927 -1.502 1.00 79.56 734 PHE A C 1
ATOM 5746 O O . PHE A 1 734 ? 31.355 -9.720 -1.305 1.00 79.56 734 PHE A O 1
ATOM 5753 N N . ARG A 1 735 ? 32.584 -11.451 -2.079 1.00 74.69 735 ARG A N 1
ATOM 5754 C CA . ARG A 1 735 ? 33.631 -10.641 -2.688 1.00 74.69 735 ARG A CA 1
ATOM 5755 C C . ARG A 1 735 ? 33.113 -9.994 -3.977 1.00 74.69 735 ARG A C 1
ATOM 5757 O O . ARG A 1 735 ? 32.272 -10.595 -4.669 1.00 74.69 735 ARG A O 1
ATOM 5764 N N . PRO A 1 736 ? 33.656 -8.825 -4.352 1.00 68.88 736 PRO A N 1
ATOM 5765 C CA . PRO A 1 736 ? 33.414 -8.233 -5.658 1.00 68.88 736 PRO A CA 1
ATOM 5766 C C . PRO A 1 736 ? 33.658 -9.251 -6.776 1.00 68.88 736 PRO A C 1
ATOM 5768 O O . PRO A 1 736 ? 34.663 -9.959 -6.788 1.00 68.88 736 PRO A O 1
ATOM 5771 N N . GLY A 1 737 ? 32.726 -9.343 -7.724 1.00 60.31 737 GLY A N 1
ATOM 5772 C CA . GLY A 1 737 ? 32.873 -10.213 -8.898 1.00 60.31 737 GLY A CA 1
ATOM 5773 C C . GLY A 1 737 ? 32.485 -11.686 -8.707 1.00 60.31 737 GLY A C 1
ATOM 5774 O O . GLY A 1 737 ? 32.593 -12.455 -9.662 1.00 60.31 737 GLY A O 1
ATOM 5775 N N . THR A 1 738 ? 31.969 -12.089 -7.541 1.00 56.94 738 THR A N 1
ATOM 5776 C CA . THR A 1 738 ? 31.459 -13.458 -7.325 1.00 56.94 738 THR A CA 1
ATOM 5777 C C . THR A 1 738 ? 30.338 -13.793 -8.321 1.00 56.94 738 THR A C 1
ATOM 5779 O O . THR A 1 738 ? 29.365 -13.043 -8.449 1.00 56.94 738 THR A O 1
ATOM 5782 N N . LYS A 1 739 ? 30.493 -14.899 -9.069 1.00 49.50 739 LYS A N 1
ATOM 5783 C CA . LYS A 1 739 ? 29.508 -15.417 -10.038 1.00 49.50 739 LYS A CA 1
ATOM 5784 C C . LYS A 1 739 ? 28.622 -16.466 -9.361 1.00 49.50 739 LYS A C 1
ATOM 5786 O O . LYS A 1 739 ? 29.139 -17.421 -8.792 1.00 49.50 739 LYS A O 1
ATOM 5791 N N . PHE A 1 740 ? 27.304 -16.313 -9.454 1.00 47.22 740 PHE A N 1
ATOM 5792 C CA . PHE A 1 740 ? 26.341 -17.281 -8.928 1.00 47.22 740 PHE A CA 1
ATOM 5793 C C . PHE A 1 740 ? 26.038 -18.342 -9.992 1.00 47.22 740 PHE A C 1
ATOM 5795 O O . PHE A 1 740 ? 25.576 -18.007 -11.080 1.00 47.22 740 PHE A O 1
ATOM 5802 N N . LYS A 1 741 ? 26.273 -19.620 -9.686 1.00 34.91 741 LYS A N 1
ATOM 5803 C CA . LYS A 1 741 ? 25.575 -20.732 -10.342 1.00 34.91 741 LYS A CA 1
ATOM 5804 C C . LYS A 1 741 ? 24.496 -21.193 -9.369 1.00 34.91 741 LYS A C 1
ATOM 5806 O O . LYS A 1 741 ? 24.829 -21.734 -8.323 1.00 34.91 741 LYS A O 1
ATOM 5811 N N . LEU A 1 742 ? 23.233 -20.932 -9.684 1.00 33.44 742 LEU A N 1
ATOM 5812 C CA . LEU A 1 742 ? 22.115 -21.575 -8.998 1.00 33.44 742 LEU A CA 1
ATOM 5813 C C . LEU A 1 742 ? 21.890 -22.926 -9.681 1.00 33.44 742 LEU A C 1
ATOM 5815 O O . LEU A 1 742 ? 21.498 -22.969 -10.847 1.00 33.44 742 LEU A O 1
ATOM 5819 N N . GLU A 1 743 ? 22.206 -24.018 -8.987 1.00 26.91 743 GLU A N 1
ATOM 5820 C CA . GLU A 1 743 ? 21.600 -25.311 -9.308 1.00 26.91 743 GLU A CA 1
ATOM 5821 C C . GLU A 1 743 ? 20.111 -25.245 -8.933 1.00 26.91 743 GLU A C 1
ATOM 5823 O O . GLU A 1 743 ? 19.742 -24.545 -7.989 1.00 26.91 743 GLU A O 1
ATOM 5828 N N . ARG A 1 744 ? 19.285 -25.860 -9.786 1.00 26.58 744 ARG A N 1
ATOM 5829 C CA . ARG A 1 744 ? 17.824 -25.707 -9.870 1.00 26.58 744 ARG A CA 1
ATOM 5830 C C . ARG A 1 744 ? 17.066 -26.094 -8.612 1.00 26.58 744 ARG A C 1
ATOM 5832 O O . ARG A 1 744 ? 17.448 -27.114 -7.999 1.00 26.58 744 ARG A O 1
#

Secondary structure (DSSP, 8-state):
--HHHHHHHHHHHHHHHHHHHHHHHHHHHHHHHHHHTEEEEEEEEEEEETTTEEEEEEEEEEEEEEEEEEEHHHHHHT--SHHHHHHHHHHHHHHHT-HHHHHHHH-TTS---HHHHHHHHHHHHHHHSTTT-TTTTTSSS-GGG-EEEEEEEETTTEEEEEEESSSS-SSSPEEEEEEE-TTSPEE--TTSS--HHHHHHHHHHHTTGGG-TT--S--SEEEE-GGGTTSS---EEEEEEEEEEEETTT------SHHHHHHHHHHHHHHHHHTT-HHHHHTTB-HHHHHHHHHHHHHHTTSHHHHHHHHHHHHHHT-TT-EEEEEEEETTEEEEEEE-SSSSSEEEEEEEE-TTT--EEE--TT---HHHHHHHSHHHHHHHHHHHTTSS------SS--------------------------S-TT---EEES-SEEEEEEEETT-EEEEEEEEEE-SSS-EEEEEEE-TTEEEEES-SEE-TT-EEEEEEEEEPPSSSEEEEEEEEEEES-SS-SEEEEEEEEEEE-SEEEE-SSEEEE--SSPPP---EEEEESS---B-EEEEEEGGG-EE----TT--BSEEEE--EE-HHHHHHHSSEEEEEEEEE--SS-SEEEEEEEEE-SEEEESSSEEE-SPPTT--EEEEEEEEES-TTSSSS----EEEEEESSS-EEEEEEEEEETTEEEEEEEEE----SS--SEEEEEEEEEETTS-EEEEEEEEE-TTPPP----

Sequence (744 aa):
MSARTIHKFGQWYIAGISCRLLCLAVILLGEELLASGLEARSYAVPFFVDLRDPVCTSLAIRLQVKEYNEPFVQFRANRREPEEVAFVEMLEALHKEDVDRATRFIMPDKEPNESDRQEIAKEMKGLIRPPHGLMRDLSGKDIGSVFVYEQLRIGKDTRVFTFGVTRQPAGPPMFFGLRCLPNGRYQWPLFEIVGPLEGIVIDTLVTGCLYSERINKPFTYQVLIPSTAGTGGEVYLQFNGVRYDLGIVSGTLDGTRPEDEAARFYQEMSLLAAADSLEAVADLYTPRSRQTYLRELAEHNRSPDAAAWWAGVVSGFSDPERRIRFVMNADPLYVVFIKNPLWAGLQQEYIIRDPNTGKLAFTNLNRQDILDSLLHEKKVKAALEAVVLGRADTISTPVGRSAGSEPNVPQLAVRTDRHEQTGSFTGPAEAGRLIFEKTQLDIGMVPVDTVRHVEFRFFNAGKGILRLGVFACCGVSAKPSKQEFGANEDGTLVVELRTPSNPGSFEKGVFVSANDPANPKMELTIVGKAVETIAWSPNLLEFITTDKPSAQHEITIKSLDGTQFAVRGIECSDDLVAAEFDPEVRSTEFTIRPKLNLAKASTLGSGRAALRIHLDHRDYNEIEIPVRLIPPLEAVPSQIFVFDWQPNQIISRVVRLKDHQQGLTEVGGLQVQAVSTSKGSKANLISVRQEDNTLELYLQIDPVEARGDAGMLSDELIVKLTDGRRVHIPVHVFRPGTKFKLER

pLDDT: mean 77.43, std 17.89, range [22.19, 96.75]

Foldseek 3Di:
DDPVVVVVVVVVVVVVVVVVVVVVVVVVVVVVCVVQQKDWDKFFFWDQFQNHDTDGWLKIKIWIKHFDLFFVVVLCVVDDDPVSVLVNQVLVCLLVVPLVSNLCQQCVPDDDDPVSSVVSSVVSVPCCDPPNVLCVVSNPDDSRLKTWTMWTFAAQFKIKTFIASDSDDPDQTRIAMWGQDPVRGIDDRPPPDDALVVVSVVCSSVVVRRVDPSNPDAFQFWFWLVRRPPNSTIMITTFHKDFWFAFLQDGDDPPPDPLVVVSVLLVVLLVCLVVVNQLVNLVQADPVLSLVSVVLVVVLVPDPVSVVVVVVVSCQSNPRNKGFGMWTRTVQKIWTWIDTPVDPDIDTFIWGQDPVPRDIHGGQNVHDDSVNSSCPPPVNVVRVCCVSNVVDNDDDDDDDDDDDDDDDDDDDDDDDDDDDDDDDDDDPQAFWAKDWPAQEAEPEEAAAQDKDKDKIKIWTCGQHKKAKDKDWDPQKDKDKPDGIAHHGGIIMIIMIGGHHNDWAKDKIWMWMAMRHPVPRIGIGIYIYTHDHQKDKPDLAAEDELDPDWDPWDKIKIAGPNQDWKFWDDKDKVVPQKDWDGDRVDTDRMDITTIGGPNVVLNVVQWDKMWIWTAMPDPRGGIDIHIYTYHYQKAKVVLAAEAEADDAQDKDKDKIKIAGPCVVPDDDDQWAWPDKDKDPDWDKDFPDWDDDPRMIITTIITRQDDDPDPQQKDKMWMWTATPVGDIRTYIYIHGHPPGDDDDDD

Solvent-accessible surface area (backbone atoms only — not comparable to full-atom values): 41474 Å² total; per-residue (Å²): 136,57,77,70,57,58,54,53,50,50,54,53,52,51,52,51,50,52,51,49,52,49,49,49,50,52,48,51,54,49,50,50,39,68,71,65,52,55,42,83,45,73,29,27,35,57,44,53,56,72,77,69,53,74,40,64,19,42,28,25,43,33,27,34,32,33,72,62,71,36,42,35,58,58,50,66,73,68,62,84,50,74,68,57,48,47,51,50,52,45,51,53,14,60,54,69,68,34,46,70,58,36,46,48,62,42,35,72,92,51,88,76,50,73,66,56,47,52,52,51,42,50,53,52,48,50,41,43,31,81,92,64,39,72,33,46,78,44,60,84,44,65,70,65,52,28,21,34,41,36,36,39,33,49,20,71,42,33,38,36,38,34,31,39,73,44,96,67,67,96,57,70,59,44,73,52,34,42,31,55,42,99,85,76,30,49,50,64,67,57,83,81,79,63,57,40,67,59,46,48,54,49,48,12,48,73,73,33,20,62,77,47,84,64,81,82,69,89,62,74,37,60,44,71,40,65,92,11,65,95,42,92,8,47,34,27,48,31,28,36,63,48,78,43,87,34,30,45,73,79,47,86,76,93,70,85,48,78,59,44,52,60,53,48,53,49,27,51,47,19,50,33,45,68,67,72,33,58,74,62,47,32,72,43,28,35,79,66,30,18,52,54,47,52,49,49,61,59,55,26,74,74,40,76,69,42,34,55,52,46,51,50,55,51,51,53,56,47,31,74,72,24,26,39,32,26,33,35,45,18,54,51,36,33,49,37,31,32,39,43,85,92,47,92,62,79,44,77,46,48,35,35,40,39,89,88,77,67,45,72,22,37,44,39,68,98,56,82,53,54,67,54,50,37,53,65,33,72,65,40,32,53,53,50,49,29,50,50,72,65,75,40,86,65,78,88,80,82,88,82,80,88,85,77,78,87,79,83,89,79,78,94,74,92,74,91,78,92,73,92,76,93,73,92,75,92,64,77,87,56,40,11,28,82,44,62,81,52,54,68,44,77,69,48,76,40,49,34,64,35,81,45,80,47,76,41,46,32,34,22,79,18,72,15,66,30,42,70,47,71,50,54,46,93,56,42,47,63,46,59,78,60,70,68,34,49,54,69,31,76,47,40,35,45,31,44,35,47,40,51,81,56,66,41,78,49,76,48,56,38,40,37,34,36,63,11,89,90,56,42,63,49,72,30,40,40,34,35,29,26,33,71,50,61,51,70,37,63,77,59,46,79,43,59,44,53,99,56,88,61,81,85,52,64,36,41,40,33,40,68,74,69,57,67,27,28,51,71,45,75,50,26,55,89,63,38,44,48,63,77,83,60,62,84,51,69,38,41,60,49,76,41,51,60,41,75,35,58,74,57,39,64,72,57,41,49,52,76,40,46,37,37,39,28,33,66,34,96,82,44,54,63,46,80,32,44,32,37,40,37,39,46,66,38,54,44,61,61,52,45,79,41,75,64,50,56,93,94,55,74,44,78,49,71,38,33,40,36,48,70,52,70,91,75,61,87,86,76,81,92,46,79,66,49,58,39,44,79,70,67,31,49,46,42,79,75,50,77,47,79,57,93,59,30,39,40,35,35,34,40,37,38,78,53,85,67,95,65,99,57,46,58,50,72,41,33,41,35,42,32,32,69,89,67,52,72,46,77,28,46,32,40,38,25,33,71,85,54,80,86,80,80,81,133

Mean predicted aligned error: 20.05 Å